Protein AF-0000000074540235 (afdb_homodimer)

pLDDT: mean 84.94, std 21.14, range [22.58, 98.94]

Sequence (430 aa):
MESFEKLPWPYERLDPQKIADRAYESAFEGYCMYGLVNAVVEGLSESVGEPWKSFPSKVTFYGRGGVIGWGSTCGPLNGAALISYLVLEQTDADEVINELYMWYSTTPLPSYTPKEALILDIENRPVISAAPLCYTRSMNFSLNTGYKVLSPEFFELENRVVADVAKKFVELLNAKFDGSFRLSFEVTELKGSANVLRAAEFVMYRSLPQLEIPKMESFEKLPWPYERLDPQKIADRAYESAFEGYCMYGLVNAVVEGLSESVGEPWKSFPSKVTFYGRGGVIGWGSTCGPLNGAALISYLVLEQTDADEVINELYMWYSTTPLPSYTPKEALILDIENRPVISAAPLCYTRSMNFSLNTGYKVLSPEFFELENRVVADVAKKFVELLNAKFDGSFRLSFEVTELKGSANVLRAAEFVMYRSLPQLEIPK

Nearest PDB structures (foldseek):
  1h21-assembly2_D  TM=9.477E-01  e=1.077E-11  Desulfovibrio desulfuricans
  3tir-assembly1_A  TM=2.309E-01  e=5.467E+00  Rous sarcoma virus - Prague C
  1h21-assembly2_D  TM=8.945E-01  e=1.020E-12  Desulfovibrio desulfuricans
  7no2-assembly1_A  TM=2.927E-01  e=4.955E+00  Rous sarcoma virus - Prague C
  3tir-assembly1_A  TM=2.309E-01  e=4.459E+00  Rous sarcoma virus - Prague C

Secondary structure (DSSP, 8-state):
---TTSSSPP-----HHHHHHHHHHHHHHHHHHHHHHHHHHHHHHHHT-TTGGG--GGGGGGGHHHHTTS--B-HHHHHHHHHHHHHS-HHHHHHHHHHHHHHHHHS-B-----SS-SS-------B--SSSBHHHHHHHHHHHH-PPTTSHHHHHHHHHHHHHHHHHHHHHHHHHHHT----SS-GGGGSSTHHHHHHHHIIIIIISTT-----/---TTSSSPP-----HHHHHHHHHHHHHHHHHHHHHHHHHHHHHHHHT-TTGGG--GGGGGGGHHHHTTS--B-HHHHHHHHHHHHHS-HHHHHHHHHHHHHHHHHS-B-----SS-SS-------B--SSSBHHHHHHHHHHHH-PPTTSHHHHHHHHHHHHHHHHHHHHHHHHHHHT----SS-GGGGSSTHHHHHHHHIIIIIISTT-----

InterPro domains:
  IPR036280 Multiheme cytochrome superfamily [SSF48695] (5-180)

Foldseek 3Di:
DPDLPDDADADDADDLLQLLQQLLVQCVVQHQQLSLLVSRLVRCCVVPNPPSVVDDSSVLSQPHCNGVVPFFAHRVLVNLLVNLRRHHDDVLSVLLSVQLQVCLQAPFDDPADDPDQDPDDDDADTFHLNGRTSVSNQLRCCVRPVDHCPDPVNSRRSSSVSSVSSSSSSVQVNCSVVVNHDRPDDCVVVPDCVVVVSNVCSCVPPPPVVPPPDD/DPDLPDDADADDAFDLLQLLQQLLVQCVVQHQQLSLLVSRLVRCCVVPNPPSVVDPSSVLSQPHCNGVVPFFAHRVLVNLLVNLRRHHDDVLSVLLSVQLQVCLQAPFDDPDDDPDQDPDDDDADTFHLNGRTSVSNQLRCCVRPVDHCPDPVNSRRSSSVSSVSSSSSSVQVNCSVVVNHDRPDDCVQVPDCVVVVSSVCSCVPPPPPVPPPDD

Structure (mmCIF, N/CA/C/O backbone):
data_AF-0000000074540235-model_v1
#
loop_
_entity.id
_entity.type
_entity.pdbx_description
1 polymer 'Uncharacterized protein'
#
loop_
_atom_site.group_PDB
_atom_site.id
_atom_site.type_symbol
_atom_site.label_atom_id
_atom_site.label_alt_id
_atom_site.label_comp_id
_atom_site.label_asym_id
_atom_site.label_entity_id
_atom_site.label_seq_id
_atom_site.pdbx_PDB_ins_code
_atom_site.Cartn_x
_atom_site.Cartn_y
_atom_site.Cartn_z
_atom_site.occupancy
_atom_site.B_iso_or_equiv
_atom_site.auth_seq_id
_atom_site.auth_comp_id
_atom_site.auth_asym_id
_atom_site.auth_atom_id
_atom_site.pdbx_PDB_model_num
ATOM 1 N N . MET A 1 1 ? 29.859 1.566 -6.863 1 36.38 1 MET A N 1
ATOM 2 C CA . MET A 1 1 ? 28.875 1 -5.945 1 36.38 1 MET A CA 1
ATOM 3 C C . MET A 1 1 ? 27.469 1.389 -6.359 1 36.38 1 MET A C 1
ATOM 5 O O . MET A 1 1 ? 27.156 2.572 -6.52 1 36.38 1 MET A O 1
ATOM 9 N N . GLU A 1 2 ? 26.781 0.624 -7.207 1 48.53 2 GLU A N 1
ATOM 10 C CA . GLU A 1 2 ? 25.531 0.916 -7.898 1 48.53 2 GLU A CA 1
ATOM 11 C C . GLU A 1 2 ? 24.516 1.546 -6.953 1 48.53 2 GLU A C 1
ATOM 13 O O . GLU A 1 2 ? 24.375 1.106 -5.809 1 48.53 2 GLU A O 1
ATOM 18 N N . SER A 1 3 ? 24.312 2.857 -7.066 1 62.44 3 SER A N 1
ATOM 19 C CA . SER A 1 3 ? 23.625 3.811 -6.195 1 62.44 3 SER A CA 1
ATOM 20 C C . SER A 1 3 ? 22.156 3.445 -6.027 1 62.44 3 SER A C 1
ATOM 22 O O . SER A 1 3 ? 21.469 3.172 -7.008 1 62.44 3 SER A O 1
ATOM 24 N N . PHE A 1 4 ? 21.672 2.971 -4.852 1 71 4 PHE A N 1
ATOM 25 C CA . PHE A 1 4 ? 20.281 2.707 -4.465 1 71 4 PHE A CA 1
ATOM 26 C C . PHE A 1 4 ? 19.391 3.881 -4.836 1 71 4 PHE A C 1
ATOM 28 O O . PHE A 1 4 ? 18.172 3.73 -4.934 1 71 4 PHE A O 1
ATOM 35 N N . GLU A 1 5 ? 20.109 4.879 -5.273 1 74.62 5 GLU A N 1
ATOM 36 C CA . GLU A 1 5 ? 19.375 6.133 -5.438 1 74.62 5 GLU A CA 1
ATOM 37 C C . GLU A 1 5 ? 18.812 6.258 -6.852 1 74.62 5 GLU A C 1
ATOM 39 O O . GLU A 1 5 ? 17.75 6.848 -7.047 1 74.62 5 GLU A O 1
ATOM 44 N N . LYS A 1 6 ? 19.5 5.621 -7.75 1 87.12 6 LYS A N 1
ATOM 45 C CA . LYS A 1 6 ? 19.109 5.859 -9.141 1 87.12 6 LYS A CA 1
ATOM 46 C C . LYS A 1 6 ? 18.125 4.801 -9.617 1 87.12 6 LYS A C 1
ATOM 48 O O . LYS A 1 6 ? 18.406 3.604 -9.555 1 87.12 6 LYS A O 1
ATOM 53 N N . LEU A 1 7 ? 16.984 5.195 -10.102 1 93.94 7 LEU A N 1
ATOM 54 C CA . LEU A 1 7 ? 15.93 4.363 -10.672 1 93.94 7 LEU A CA 1
ATOM 55 C C . LEU A 1 7 ? 15.883 4.516 -12.188 1 93.94 7 LEU A C 1
ATOM 57 O O . LEU A 1 7 ? 16.234 5.57 -12.727 1 93.94 7 LEU A O 1
ATOM 61 N N . PRO A 1 8 ? 15.562 3.451 -12.914 1 96.94 8 PRO A N 1
ATOM 62 C CA . PRO A 1 8 ? 15.094 2.145 -12.445 1 96.94 8 PRO A CA 1
ATOM 63 C C . PRO A 1 8 ? 16.234 1.168 -12.18 1 96.94 8 PRO A C 1
ATOM 65 O O . PRO A 1 8 ? 17.312 1.285 -12.781 1 96.94 8 PRO A O 1
ATOM 68 N N . TRP A 1 9 ? 15.984 0.215 -11.312 1 97.06 9 TRP A N 1
ATOM 69 C CA . TRP A 1 9 ? 16.938 -0.85 -11.031 1 97.06 9 TRP A CA 1
ATOM 70 C C . TRP A 1 9 ? 16.953 -1.878 -12.156 1 97.06 9 TRP A C 1
ATOM 72 O O . TRP A 1 9 ? 15.992 -1.991 -12.922 1 97.06 9 TRP A O 1
ATOM 82 N N . PRO A 1 10 ? 18.094 -2.562 -12.297 1 97 10 PRO A N 1
ATOM 83 C CA . PRO A 1 10 ? 18.203 -3.52 -13.398 1 97 10 PRO A CA 1
ATOM 84 C C . PRO A 1 10 ? 17.25 -4.707 -13.25 1 97 10 PRO A C 1
ATOM 86 O O . PRO A 1 10 ? 17.016 -5.18 -12.133 1 97 10 PRO A O 1
ATOM 89 N N . TYR A 1 11 ? 16.719 -5.129 -14.367 1 98.06 11 TYR A N 1
ATOM 90 C CA . TYR A 1 11 ? 15.828 -6.273 -14.453 1 98.06 11 TYR A CA 1
ATOM 91 C C . TYR A 1 11 ? 16.344 -7.297 -15.453 1 98.06 11 TYR A C 1
ATOM 93 O O . TYR A 1 11 ? 16.906 -6.934 -16.5 1 98.06 11 TYR A O 1
ATOM 101 N N . GLU A 1 12 ? 16.281 -8.523 -15.117 1 98.38 12 GLU A N 1
ATOM 102 C CA . GLU A 1 12 ? 16.484 -9.656 -16.016 1 98.38 12 GLU A CA 1
ATOM 103 C C . GLU A 1 12 ? 15.281 -10.586 -16 1 98.38 12 GLU A C 1
ATOM 105 O O . GLU A 1 12 ? 14.648 -10.781 -14.969 1 98.38 12 GLU A O 1
ATOM 110 N N . ARG A 1 13 ? 15.062 -11.172 -17.156 1 98.38 13 ARG A N 1
ATOM 111 C CA . ARG A 1 13 ? 13.906 -12.047 -17.312 1 98.38 13 ARG A CA 1
ATOM 112 C C . ARG A 1 13 ? 13.875 -13.109 -16.219 1 98.38 13 ARG A C 1
ATOM 114 O O . ARG A 1 13 ? 14.898 -13.711 -15.891 1 98.38 13 ARG A O 1
ATOM 121 N N . LEU A 1 14 ? 12.664 -13.328 -15.648 1 98.75 14 LEU A N 1
ATOM 122 C CA . LEU A 1 14 ? 12.453 -14.312 -14.602 1 98.75 14 LEU A CA 1
ATOM 123 C C . LEU A 1 14 ? 11.523 -15.43 -15.078 1 98.75 14 LEU A C 1
ATOM 125 O O . LEU A 1 14 ? 10.703 -15.219 -15.969 1 98.75 14 LEU A O 1
ATOM 129 N N . ASP A 1 15 ? 11.727 -16.594 -14.523 1 98.75 15 ASP A N 1
ATOM 130 C CA . ASP A 1 15 ? 10.82 -17.719 -14.773 1 98.75 15 ASP A CA 1
ATOM 131 C C . ASP A 1 15 ? 9.539 -17.578 -13.953 1 98.75 15 ASP A C 1
ATOM 133 O O . ASP A 1 15 ? 9.562 -17.734 -12.734 1 98.75 15 ASP A O 1
ATOM 137 N N . PRO A 1 16 ? 8.414 -17.359 -14.648 1 98.75 16 PRO A N 1
ATOM 138 C CA . PRO A 1 16 ? 7.176 -17.094 -13.922 1 98.75 16 PRO A CA 1
ATOM 139 C C . PRO A 1 16 ? 6.797 -18.219 -12.961 1 98.75 16 PRO A C 1
ATOM 141 O O . PRO A 1 16 ? 6.336 -17.969 -11.852 1 98.75 16 PRO A O 1
ATOM 144 N N . GLN A 1 17 ? 6.988 -19.438 -13.344 1 98.69 17 GLN A N 1
ATOM 145 C CA . GLN A 1 17 ? 6.613 -20.562 -12.484 1 98.69 17 GLN A CA 1
ATOM 146 C C . GLN A 1 17 ? 7.523 -20.641 -11.266 1 98.69 17 GLN A C 1
ATOM 148 O O . GLN A 1 17 ? 7.059 -20.938 -10.156 1 98.69 17 GLN A O 1
ATOM 153 N N . LYS A 1 18 ? 8.812 -20.453 -11.477 1 98.62 18 LYS A N 1
ATOM 154 C CA . LYS A 1 18 ? 9.75 -20.453 -10.352 1 98.62 18 LYS A CA 1
ATOM 155 C C . LYS A 1 18 ? 9.398 -19.359 -9.344 1 98.62 18 LYS A C 1
ATOM 157 O O . LYS A 1 18 ? 9.469 -19.578 -8.133 1 98.62 18 LYS A O 1
ATOM 162 N N . ILE A 1 19 ? 9.008 -18.219 -9.844 1 98.88 19 ILE A N 1
ATOM 163 C CA . ILE A 1 19 ? 8.641 -17.109 -8.977 1 98.88 19 ILE A CA 1
ATOM 164 C C . ILE A 1 19 ? 7.34 -17.422 -8.242 1 98.88 19 ILE A C 1
ATOM 166 O O . ILE A 1 19 ? 7.195 -17.109 -7.059 1 98.88 19 ILE A O 1
ATOM 170 N N . ALA A 1 20 ? 6.359 -18.047 -8.945 1 98.88 20 ALA A N 1
ATOM 171 C CA . ALA A 1 20 ? 5.109 -18.453 -8.305 1 98.88 20 ALA A CA 1
ATOM 172 C C . ALA A 1 20 ? 5.379 -19.406 -7.133 1 98.88 20 ALA A C 1
ATOM 174 O O . ALA A 1 20 ? 4.82 -19.234 -6.047 1 98.88 20 ALA A O 1
ATOM 175 N N . ASP A 1 21 ? 6.262 -20.391 -7.344 1 98.69 21 ASP A N 1
ATOM 176 C CA . ASP A 1 21 ? 6.59 -21.375 -6.312 1 98.69 21 ASP A CA 1
ATOM 177 C C . ASP A 1 21 ? 7.266 -20.703 -5.117 1 98.69 21 ASP A C 1
ATOM 179 O O . ASP A 1 21 ? 6.934 -21 -3.965 1 98.69 21 ASP A O 1
ATOM 183 N N . ARG A 1 22 ? 8.164 -19.828 -5.391 1 98.62 22 ARG A N 1
ATOM 184 C CA . ARG A 1 22 ? 8.867 -19.109 -4.332 1 98.62 22 ARG A CA 1
ATOM 185 C C . ARG A 1 22 ? 7.914 -18.203 -3.559 1 98.62 22 ARG A C 1
ATOM 187 O O . ARG A 1 22 ? 8.039 -18.062 -2.34 1 98.62 22 ARG A O 1
ATOM 194 N N . ALA A 1 23 ? 6.996 -17.547 -4.316 1 98.88 23 ALA A N 1
ATOM 195 C CA . ALA A 1 23 ? 6.039 -16.641 -3.676 1 98.88 23 ALA A CA 1
ATOM 196 C C . ALA A 1 23 ? 5.125 -17.406 -2.723 1 98.88 23 ALA A C 1
ATOM 198 O O . ALA A 1 23 ? 4.82 -16.938 -1.627 1 98.88 23 ALA A O 1
ATOM 199 N N . TYR A 1 24 ? 4.695 -18.547 -3.141 1 98.56 24 TYR A N 1
ATOM 200 C CA . TYR A 1 24 ? 3.885 -19.422 -2.291 1 98.56 24 TYR A CA 1
ATOM 201 C C . TYR A 1 24 ? 4.609 -19.734 -0.989 1 98.56 24 TYR A C 1
ATOM 203 O O . TYR A 1 24 ? 4.051 -19.562 0.097 1 98.56 24 TYR A O 1
ATOM 211 N N . GLU A 1 25 ? 5.824 -20.125 -1.059 1 97.94 25 GLU A N 1
ATOM 212 C CA . GLU A 1 25 ? 6.621 -20.469 0.114 1 97.94 25 GLU A CA 1
ATOM 213 C C . GLU A 1 25 ? 6.883 -19.25 0.988 1 97.94 25 GLU A C 1
ATOM 215 O O . GLU A 1 25 ? 6.734 -19.312 2.211 1 97.94 25 GLU A O 1
ATOM 220 N N . SER A 1 26 ? 7.266 -18.156 0.356 1 98.12 26 SER A N 1
ATOM 221 C CA . SER A 1 26 ? 7.594 -16.922 1.071 1 98.12 26 SER A CA 1
ATOM 222 C C . SER A 1 26 ? 6.375 -16.359 1.796 1 98.12 26 SER A C 1
ATOM 224 O O . SER A 1 26 ? 6.504 -15.758 2.861 1 98.12 26 SER A O 1
ATOM 226 N N . ALA A 1 27 ? 5.176 -16.562 1.198 1 97.81 27 ALA A N 1
ATOM 227 C CA . ALA A 1 27 ? 3.953 -16.031 1.805 1 97.81 27 ALA A CA 1
ATOM 228 C C . ALA A 1 27 ? 3.68 -16.703 3.146 1 97.81 27 ALA A C 1
ATOM 230 O O . ALA A 1 27 ? 3.104 -16.094 4.047 1 97.81 27 ALA A O 1
ATOM 231 N N . PHE A 1 28 ? 4.094 -17.953 3.357 1 95.88 28 PHE A N 1
ATOM 232 C CA . PHE A 1 28 ? 3.926 -18.625 4.637 1 95.88 28 PHE A CA 1
ATOM 233 C C . PHE A 1 28 ? 4.879 -18.062 5.68 1 95.88 28 PHE A C 1
ATOM 235 O O . PHE A 1 28 ? 4.633 -18.188 6.883 1 95.88 28 PHE A O 1
ATOM 242 N N . GLU A 1 29 ? 5.922 -17.406 5.223 1 92.56 29 GLU A N 1
ATOM 243 C CA . GLU A 1 29 ? 6.914 -16.844 6.129 1 92.56 29 GLU A CA 1
ATOM 244 C C . GLU A 1 29 ? 6.523 -15.43 6.562 1 92.56 29 GLU A C 1
ATOM 246 O O . GLU A 1 29 ? 6.609 -15.094 7.746 1 92.56 29 GLU A O 1
ATOM 251 N N . GLY A 1 30 ? 6.191 -14.578 5.562 1 92.62 30 GLY A N 1
ATOM 252 C CA . GLY A 1 30 ? 6.027 -13.156 5.844 1 92.62 30 GLY A CA 1
ATOM 253 C C . GLY A 1 30 ? 4.734 -12.586 5.293 1 92.62 30 GLY A C 1
ATOM 254 O O . GLY A 1 30 ? 4.609 -11.375 5.121 1 92.62 30 GLY A O 1
ATOM 255 N N . TYR A 1 31 ? 3.801 -13.422 4.793 1 92.38 31 TYR A N 1
ATOM 256 C CA . TYR A 1 31 ? 2.461 -13.07 4.34 1 92.38 31 TYR A CA 1
ATOM 257 C C . TYR A 1 31 ? 2.488 -12.547 2.908 1 92.38 31 TYR A C 1
ATOM 259 O O . TYR A 1 31 ? 3.459 -12.758 2.18 1 92.38 31 TYR A O 1
ATOM 267 N N . CYS A 1 32 ? 1.375 -11.977 2.504 1 95.94 32 CYS A N 1
ATOM 268 C CA . CYS A 1 32 ? 1.017 -11.844 1.096 1 95.94 32 CYS A CA 1
ATOM 269 C C . CYS A 1 32 ? 1.942 -10.859 0.387 1 95.94 32 CYS A C 1
ATOM 271 O O . CYS A 1 32 ? 2.549 -11.195 -0.632 1 95.94 32 CYS A O 1
ATOM 273 N N . MET A 1 33 ? 2.156 -9.578 0.979 1 98.56 33 MET A N 1
ATOM 274 C CA . MET A 1 33 ? 3.014 -8.617 0.29 1 98.56 33 MET A CA 1
ATOM 275 C C . MET A 1 33 ? 4.457 -9.109 0.243 1 98.56 33 MET A C 1
ATOM 277 O O . MET A 1 33 ? 5.09 -9.086 -0.812 1 98.56 33 MET A O 1
ATOM 281 N N . TYR A 1 34 ? 4.961 -9.602 1.378 1 98.5 34 TYR A N 1
ATOM 282 C CA . TYR A 1 34 ? 6.309 -10.148 1.459 1 98.5 34 TYR A CA 1
ATOM 283 C C . TYR A 1 34 ? 6.48 -11.328 0.503 1 98.5 34 TYR A C 1
ATOM 285 O O . TYR A 1 34 ? 7.523 -11.469 -0.139 1 98.5 34 TYR A O 1
ATOM 293 N N . GLY A 1 35 ? 5.504 -12.195 0.416 1 98.75 35 GLY A N 1
ATOM 294 C CA . GLY A 1 35 ? 5.582 -13.359 -0.452 1 98.75 35 GLY A CA 1
ATOM 295 C C . GLY A 1 35 ? 5.945 -13.008 -1.884 1 98.75 35 GLY A C 1
ATOM 296 O O . GLY A 1 35 ? 6.871 -13.594 -2.453 1 98.75 35 GLY A O 1
ATOM 297 N N . LEU A 1 36 ? 5.223 -12.023 -2.418 1 98.94 36 LEU A N 1
ATOM 298 C CA . LEU A 1 36 ? 5.496 -11.617 -3.793 1 98.94 36 LEU A CA 1
ATOM 299 C C . LEU A 1 36 ? 6.84 -10.898 -3.889 1 98.94 36 LEU A C 1
ATOM 301 O O . LEU A 1 36 ? 7.668 -11.234 -4.738 1 98.94 36 LEU A O 1
ATOM 305 N N . VAL A 1 37 ? 7.094 -9.945 -3 1 98.88 37 VAL A N 1
ATOM 306 C CA . VAL A 1 37 ? 8.281 -9.102 -3.09 1 98.88 37 VAL A CA 1
ATOM 307 C C . VAL A 1 37 ? 9.539 -9.953 -2.926 1 98.88 37 VAL A C 1
ATOM 309 O O . VAL A 1 37 ? 10.469 -9.859 -3.727 1 98.88 37 VAL A O 1
ATOM 312 N N . ASN A 1 38 ? 9.5 -10.773 -1.914 1 98.69 38 ASN A N 1
ATOM 313 C CA . ASN A 1 38 ? 10.68 -11.586 -1.649 1 98.69 38 ASN A CA 1
ATOM 314 C C . ASN A 1 38 ? 10.977 -12.539 -2.801 1 98.69 38 ASN A C 1
ATOM 316 O O . ASN A 1 38 ? 12.141 -12.773 -3.135 1 98.69 38 ASN A O 1
ATOM 320 N N . ALA A 1 39 ? 9.945 -13.148 -3.381 1 98.88 39 ALA A N 1
ATOM 321 C CA . ALA A 1 39 ? 10.133 -14.07 -4.504 1 98.88 39 ALA A CA 1
ATOM 322 C C . ALA A 1 39 ? 10.805 -13.367 -5.676 1 98.88 39 ALA A C 1
ATOM 324 O O . ALA A 1 39 ? 11.742 -13.898 -6.273 1 98.88 39 ALA A O 1
ATOM 325 N N . VAL A 1 40 ? 10.359 -12.156 -6.016 1 98.88 40 VAL A N 1
ATOM 326 C CA . VAL A 1 40 ? 10.898 -11.406 -7.141 1 98.88 40 VAL A CA 1
ATOM 327 C C . VAL A 1 40 ? 12.305 -10.898 -6.801 1 98.88 40 VAL A C 1
ATOM 329 O O . VAL A 1 40 ? 13.219 -10.992 -7.621 1 98.88 40 VAL A O 1
ATOM 332 N N . VAL A 1 41 ? 12.508 -10.406 -5.57 1 98.19 41 VAL A N 1
ATOM 333 C CA . VAL A 1 41 ? 13.789 -9.859 -5.133 1 98.19 41 VAL A CA 1
ATOM 334 C C . VAL A 1 41 ? 14.844 -10.969 -5.133 1 98.19 41 VAL A C 1
ATOM 336 O O . VAL A 1 41 ? 15.969 -10.758 -5.594 1 98.19 41 VAL A O 1
ATOM 339 N N . GLU A 1 42 ? 14.477 -12.102 -4.621 1 98.06 42 GLU A N 1
ATOM 340 C CA . GLU A 1 42 ? 15.414 -13.219 -4.637 1 98.06 42 GLU A CA 1
ATOM 341 C C . GLU A 1 42 ? 15.766 -13.633 -6.062 1 98.06 42 GLU A C 1
ATOM 343 O O . GLU A 1 42 ? 16.922 -13.922 -6.371 1 98.06 42 GLU A O 1
ATOM 348 N N . GLY A 1 43 ? 14.742 -13.719 -6.902 1 98.5 43 GLY A N 1
ATOM 349 C CA . GLY A 1 43 ? 15.008 -14.023 -8.305 1 98.5 43 GLY A CA 1
ATOM 350 C C . GLY A 1 43 ? 15.984 -13.055 -8.945 1 98.5 43 GLY A C 1
ATOM 351 O O . GLY A 1 43 ? 16.938 -13.469 -9.594 1 98.5 43 GLY A O 1
ATOM 352 N N . LEU A 1 44 ? 15.805 -11.75 -8.719 1 98.31 44 LEU A N 1
ATOM 353 C CA . LEU A 1 44 ? 16.641 -10.719 -9.32 1 98.31 44 LEU A CA 1
ATOM 354 C C . LEU A 1 44 ? 18 -10.664 -8.633 1 98.31 44 LEU A C 1
ATOM 356 O O . LEU A 1 44 ? 19.016 -10.32 -9.266 1 98.31 44 LEU A O 1
ATOM 360 N N . SER A 1 45 ? 17.984 -11 -7.309 1 96.88 45 SER A N 1
ATOM 361 C CA . SER A 1 45 ? 19.25 -11.102 -6.605 1 96.88 45 SER A CA 1
ATOM 362 C C . SER A 1 45 ? 20.156 -12.156 -7.25 1 96.88 45 SER A C 1
ATOM 364 O O . SER A 1 45 ? 21.359 -11.953 -7.379 1 96.88 45 SER A O 1
ATOM 366 N N . GLU A 1 46 ? 19.578 -13.297 -7.645 1 97.75 46 GLU A N 1
ATOM 367 C CA . GLU A 1 46 ? 20.312 -14.406 -8.25 1 97.75 46 GLU A CA 1
ATOM 368 C C . GLU A 1 46 ? 20.797 -14.055 -9.648 1 97.75 46 GLU A C 1
ATOM 370 O O . GLU A 1 46 ? 21.922 -14.406 -10.031 1 97.75 46 GLU A O 1
ATOM 375 N N . SER A 1 47 ? 20.016 -13.312 -10.375 1 96.75 47 SER A N 1
ATOM 376 C CA . SER A 1 47 ? 20.328 -13.094 -11.789 1 96.75 47 SER A CA 1
ATOM 377 C C . SER A 1 47 ? 21.062 -11.773 -11.992 1 96.75 47 SER A C 1
ATOM 379 O O . SER A 1 47 ? 21.969 -11.68 -12.828 1 96.75 47 SER A O 1
ATOM 381 N N . VAL A 1 48 ? 20.75 -10.695 -11.219 1 96.12 48 VAL A N 1
ATOM 382 C CA . VAL A 1 48 ? 21.281 -9.344 -11.398 1 96.12 48 VAL A CA 1
ATOM 383 C C . VAL A 1 48 ? 22.312 -9.047 -10.312 1 96.12 48 VAL A C 1
ATOM 385 O O . VAL A 1 48 ? 23.359 -8.445 -10.594 1 96.12 48 VAL A O 1
ATOM 388 N N . GLY A 1 49 ? 22.094 -9.492 -9.148 1 95.19 49 GLY A N 1
ATOM 389 C CA . GLY A 1 49 ? 22.922 -9.117 -8.008 1 95.19 49 GLY A CA 1
ATOM 390 C C . GLY A 1 49 ? 22.469 -7.82 -7.355 1 95.19 49 GLY A C 1
ATOM 391 O O . GLY A 1 49 ? 21.281 -7.625 -7.102 1 95.19 49 GLY A O 1
ATOM 392 N N . GLU A 1 50 ? 23.406 -6.91 -7.199 1 93.06 50 GLU A N 1
ATOM 393 C CA . GLU A 1 50 ? 23.047 -5.613 -6.633 1 93.06 50 GLU A CA 1
ATOM 394 C C . GLU A 1 50 ? 22.266 -4.773 -7.641 1 93.06 50 GLU A C 1
ATOM 396 O O . GLU A 1 50 ? 22.484 -4.887 -8.852 1 93.06 50 GLU A O 1
ATOM 401 N N . PRO A 1 51 ? 21.25 -3.988 -7.105 1 93.81 51 PRO A N 1
ATOM 402 C CA . PRO A 1 51 ? 20.969 -3.652 -5.711 1 93.81 51 PRO A CA 1
ATOM 403 C C . PRO A 1 51 ? 20 -4.633 -5.051 1 93.81 51 PRO A C 1
ATOM 405 O O . PRO A 1 51 ? 19.734 -4.535 -3.85 1 93.81 51 PRO A O 1
ATOM 408 N N . TRP A 1 52 ? 19.5 -5.578 -5.758 1 95.56 52 TRP A N 1
ATOM 409 C CA . TRP A 1 52 ? 18.469 -6.5 -5.273 1 95.56 52 TRP A CA 1
ATOM 410 C C . TRP A 1 52 ? 18.984 -7.305 -4.082 1 95.56 52 TRP A C 1
ATOM 412 O O . TRP A 1 52 ? 18.234 -7.586 -3.148 1 95.56 52 TRP A O 1
ATOM 422 N N . LYS A 1 53 ? 20.188 -7.629 -4.059 1 94.12 53 LYS A N 1
ATOM 423 C CA . LYS A 1 53 ? 20.781 -8.414 -2.979 1 94.12 53 LYS A CA 1
ATOM 424 C C . LYS A 1 53 ? 20.656 -7.695 -1.64 1 94.12 53 LYS A C 1
ATOM 426 O O . LYS A 1 53 ? 20.5 -8.336 -0.598 1 94.12 53 LYS A O 1
ATOM 431 N N . SER A 1 54 ? 20.656 -6.438 -1.669 1 92.56 54 SER A N 1
ATOM 432 C CA . SER A 1 54 ? 20.656 -5.648 -0.44 1 92.56 54 SER A CA 1
ATOM 433 C C . SER A 1 54 ? 19.266 -5.152 -0.095 1 92.56 54 SER A C 1
ATOM 435 O O . SER A 1 54 ? 19.062 -4.469 0.913 1 92.56 54 SER A O 1
ATOM 437 N N . PHE A 1 55 ? 18.266 -5.438 -0.915 1 93.88 55 PHE A N 1
ATOM 438 C CA . PHE A 1 55 ? 16.891 -5 -0.65 1 93.88 55 PHE A CA 1
ATOM 439 C C . PHE A 1 55 ? 16.328 -5.695 0.583 1 93.88 55 PHE A C 1
ATOM 441 O O . PHE A 1 55 ? 16.312 -6.926 0.648 1 93.88 55 PHE A O 1
ATOM 448 N N . PRO A 1 56 ? 15.891 -4.988 1.564 1 94.31 56 PRO A N 1
ATOM 449 C CA . PRO A 1 56 ? 15.344 -5.598 2.779 1 94.31 56 PRO A CA 1
ATOM 450 C C . PRO A 1 56 ? 13.883 -6.02 2.627 1 94.31 56 PRO A C 1
ATOM 452 O O . PRO A 1 56 ? 12.984 -5.324 3.107 1 94.31 56 PRO A O 1
ATOM 455 N N . SER A 1 57 ? 13.617 -7.145 2.104 1 96.06 57 SER A N 1
ATOM 456 C CA . SER A 1 57 ? 12.273 -7.602 1.753 1 96.06 57 SER A CA 1
ATOM 457 C C . SER A 1 57 ? 11.359 -7.613 2.973 1 96.06 57 SER A C 1
ATOM 459 O O . SER A 1 57 ? 10.141 -7.461 2.846 1 96.06 57 SER A O 1
ATOM 461 N N . LYS A 1 58 ? 11.922 -7.77 4.203 1 95.88 58 LYS A N 1
ATOM 462 C CA . LYS A 1 58 ? 11.109 -7.871 5.414 1 95.88 58 LYS A CA 1
ATOM 463 C C . LYS A 1 58 ? 10.367 -6.566 5.688 1 95.88 58 LYS A C 1
ATOM 465 O O . LYS A 1 58 ? 9.398 -6.547 6.457 1 95.88 58 LYS A O 1
ATOM 470 N N 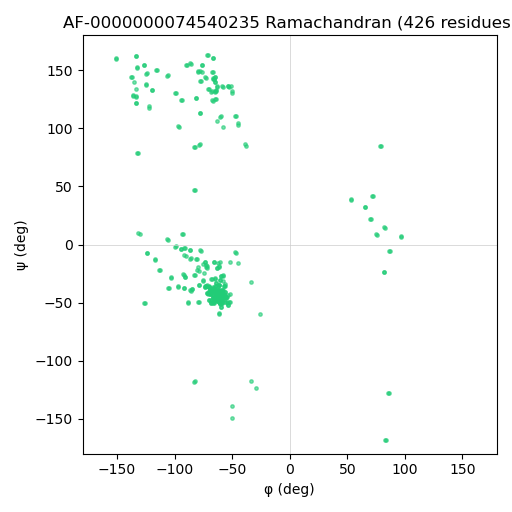. VAL A 1 59 ? 10.781 -5.484 5.016 1 97.19 59 VAL A N 1
ATOM 471 C CA . VAL A 1 59 ? 10.094 -4.203 5.164 1 97.19 59 VAL A CA 1
ATOM 472 C C . VAL A 1 59 ? 8.656 -4.328 4.664 1 97.19 59 VAL A C 1
ATOM 474 O O . VAL A 1 59 ? 7.781 -3.562 5.078 1 97.19 59 VAL A O 1
ATOM 477 N N . THR A 1 60 ? 8.391 -5.34 3.84 1 98.06 60 THR A N 1
ATOM 478 C CA . THR A 1 60 ? 7.078 -5.441 3.205 1 98.06 60 THR A CA 1
ATOM 479 C C . THR A 1 60 ? 6.145 -6.316 4.035 1 98.06 60 THR A C 1
ATOM 481 O O . THR A 1 60 ? 5.027 -6.621 3.607 1 98.06 60 THR A O 1
ATOM 484 N N . PHE A 1 61 ? 6.594 -6.672 5.273 1 97.5 61 PHE A N 1
ATOM 485 C CA . PHE A 1 61 ? 5.711 -7.387 6.188 1 97.5 61 PHE A CA 1
ATOM 486 C C . PHE A 1 61 ? 4.477 -6.547 6.512 1 97.5 61 PHE A C 1
ATOM 488 O O . PHE A 1 61 ? 3.434 -7.086 6.883 1 97.5 61 PHE A O 1
ATOM 495 N N . TYR A 1 62 ? 4.559 -5.297 6.289 1 96.62 62 TYR A N 1
ATOM 496 C CA . TYR A 1 62 ? 3.473 -4.41 6.695 1 96.62 62 TYR A CA 1
ATOM 497 C C . TYR A 1 62 ? 2.252 -4.598 5.801 1 96.62 62 TYR A C 1
ATOM 499 O O . TYR A 1 62 ? 1.139 -4.223 6.176 1 96.62 62 TYR A O 1
ATOM 507 N N . GLY A 1 63 ? 2.441 -5.188 4.645 1 96.06 63 GLY A N 1
ATOM 508 C CA . GLY A 1 63 ? 1.356 -5.305 3.684 1 96.06 63 GLY A CA 1
ATOM 509 C C . GLY A 1 63 ? 0.37 -6.406 4.027 1 96.06 63 GLY A C 1
ATOM 510 O O . GLY A 1 63 ? -0.675 -6.535 3.385 1 96.06 63 GLY A O 1
ATOM 511 N N . ARG A 1 64 ? 0.654 -7.176 5.078 1 93.06 64 ARG A N 1
ATOM 512 C CA . ARG A 1 64 ? -0.205 -8.305 5.414 1 93.06 64 ARG A CA 1
ATOM 513 C C . ARG A 1 64 ? -1.607 -7.836 5.785 1 93.06 64 ARG A C 1
ATOM 515 O O . ARG A 1 64 ? -1.769 -6.812 6.457 1 93.06 64 ARG A O 1
ATOM 522 N N . GLY A 1 65 ? -2.578 -8.547 5.266 1 89.25 65 GLY A N 1
ATOM 523 C CA . GLY A 1 65 ? -3.967 -8.258 5.598 1 89.25 65 GLY A CA 1
ATOM 524 C C . GLY A 1 65 ? -4.426 -6.898 5.109 1 89.25 65 GLY A C 1
ATOM 525 O O . GLY A 1 65 ? -5.262 -6.258 5.746 1 89.25 65 GLY A O 1
ATOM 526 N N . GLY A 1 66 ? -3.916 -6.422 4 1 91.19 66 GLY A N 1
ATOM 527 C CA . GLY A 1 66 ? -4.273 -5.082 3.561 1 91.19 66 GLY A CA 1
ATOM 528 C C . GLY A 1 66 ? -3.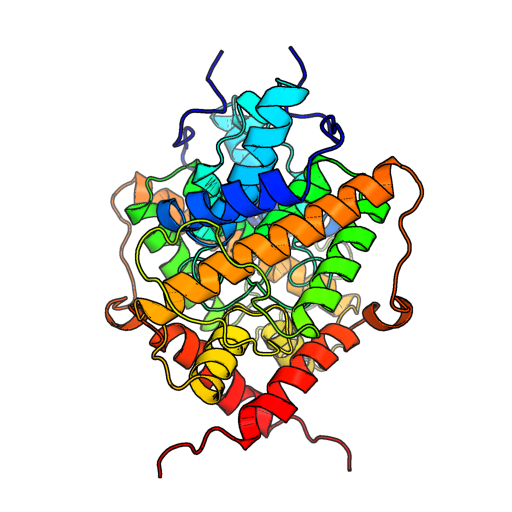656 -3.99 4.414 1 91.19 66 GLY A C 1
ATOM 529 O O . GLY A 1 66 ? -4.348 -3.061 4.836 1 91.19 66 GLY A O 1
ATOM 530 N N . VAL A 1 67 ? -2.469 -4.129 4.77 1 93.69 67 VAL A N 1
ATOM 531 C CA . VAL A 1 67 ? -1.67 -3.262 5.629 1 93.69 67 VAL A CA 1
ATOM 532 C C . VAL A 1 67 ? -2.029 -3.512 7.094 1 93.69 67 VAL A C 1
ATOM 534 O O . VAL A 1 67 ? -2.816 -2.768 7.68 1 93.69 67 VAL A O 1
ATOM 537 N N . ILE A 1 68 ? -1.396 -4.5 7.625 1 89.94 68 ILE A N 1
ATOM 538 C CA . ILE A 1 68 ? -1.436 -4.977 9 1 89.94 68 ILE A CA 1
ATOM 539 C C . ILE A 1 68 ? -2.883 -5.223 9.422 1 89.94 68 ILE A C 1
ATOM 541 O O . ILE A 1 68 ? -3.295 -4.828 10.516 1 89.94 68 ILE A O 1
ATOM 545 N N . GLY A 1 69 ? -3.631 -5.73 8.531 1 86.06 69 GLY A N 1
ATOM 546 C CA . GLY A 1 69 ? -4.953 -6.203 8.914 1 86.06 69 GLY A CA 1
ATOM 547 C C . GLY A 1 69 ? -6.047 -5.191 8.648 1 86.06 69 GLY A C 1
ATOM 548 O O . GLY A 1 69 ? -7.227 -5.461 8.891 1 86.06 69 GLY A O 1
ATOM 549 N N . TRP A 1 70 ? -5.773 -4.098 7.996 1 86.31 70 TRP A N 1
ATOM 550 C CA . TRP A 1 70 ? -6.762 -3.041 7.82 1 86.31 70 TRP A CA 1
ATOM 551 C C . TRP A 1 70 ? -7.621 -3.299 6.586 1 86.31 70 TRP A C 1
ATOM 553 O O . TRP A 1 70 ? -8.562 -2.553 6.312 1 86.31 70 TRP A O 1
ATOM 563 N N . GLY A 1 71 ? -7.281 -4.344 5.832 1 84.69 71 GLY A N 1
ATOM 564 C CA . GLY A 1 71 ? -8.141 -4.777 4.738 1 84.69 71 GLY A CA 1
ATOM 565 C C . GLY A 1 71 ? -8.156 -3.805 3.572 1 84.69 71 GLY A C 1
ATOM 566 O O . GLY A 1 71 ? -9.117 -3.773 2.799 1 84.69 71 GLY A O 1
ATOM 567 N N . SER A 1 72 ? -7.148 -3.02 3.486 1 88.44 72 SER A N 1
ATOM 568 C CA . SER A 1 72 ? -7.078 -2.043 2.404 1 88.44 72 SER A CA 1
ATOM 569 C C . SER A 1 72 ? -6.535 -2.674 1.126 1 88.44 72 SER A C 1
ATOM 571 O O . SER A 1 72 ? -7.191 -3.527 0.522 1 88.44 72 SER A O 1
ATOM 573 N N . THR A 1 73 ? -5.434 -2.209 0.646 1 92.56 73 THR A N 1
ATOM 574 C CA . THR A 1 73 ? -4.895 -2.719 -0.611 1 92.56 73 THR A CA 1
ATOM 575 C C . THR A 1 73 ? -4.375 -4.145 -0.44 1 92.56 73 THR A C 1
ATOM 577 O O . THR A 1 73 ? -3.752 -4.465 0.574 1 92.56 73 THR A O 1
ATOM 580 N N . CYS A 1 74 ? -4.762 -4.98 -1.394 1 94.25 74 CYS A N 1
ATOM 581 C CA . CYS A 1 74 ? -4.258 -6.352 -1.397 1 94.25 74 CYS A CA 1
ATOM 582 C C . CYS A 1 74 ? -2.732 -6.371 -1.342 1 94.25 74 CYS A C 1
ATOM 584 O O . CYS A 1 74 ? -2.072 -5.621 -2.064 1 94.25 74 CYS A O 1
ATOM 586 N N . GLY A 1 75 ? -2.129 -7.254 -0.513 1 97.12 75 GLY A N 1
ATOM 587 C CA . GLY A 1 75 ? -0.707 -7.27 -0.208 1 97.12 75 GLY A CA 1
ATOM 588 C C . GLY A 1 75 ? 0.162 -7.508 -1.429 1 97.12 75 GLY A C 1
ATOM 589 O O . GLY A 1 75 ? 1.021 -6.688 -1.757 1 97.12 75 GLY A O 1
ATOM 590 N N . PRO A 1 76 ? -0.03 -8.672 -2.123 1 98.75 76 PRO A N 1
ATOM 591 C CA . PRO A 1 76 ? 0.824 -8.914 -3.287 1 98.75 76 PRO A CA 1
ATOM 592 C C . PRO A 1 76 ? 0.688 -7.836 -4.359 1 98.75 76 PRO A C 1
ATOM 594 O O . PRO A 1 76 ? 1.652 -7.539 -5.066 1 98.75 76 PRO A O 1
ATOM 597 N N . LEU A 1 77 ? -0.475 -7.188 -4.422 1 98.31 77 LEU A N 1
ATOM 598 C CA . LEU A 1 77 ? -0.651 -6.094 -5.371 1 98.31 77 LEU A CA 1
ATOM 599 C C . LEU A 1 77 ? 0.153 -4.867 -4.945 1 98.31 77 LEU A C 1
ATOM 601 O O . LEU A 1 77 ? 0.773 -4.207 -5.781 1 98.31 77 LEU A O 1
ATOM 605 N N . ASN A 1 78 ? 0.123 -4.59 -3.652 1 98.62 78 ASN A N 1
ATOM 606 C CA . ASN A 1 78 ? 0.927 -3.496 -3.117 1 98.62 78 ASN A CA 1
ATOM 607 C C . ASN A 1 78 ? 2.414 -3.715 -3.379 1 98.62 78 ASN A C 1
ATOM 609 O O . ASN A 1 78 ? 3.127 -2.781 -3.752 1 98.62 78 ASN A O 1
ATOM 613 N N . GLY A 1 79 ? 2.863 -4.93 -3.211 1 98.88 79 GLY A N 1
ATOM 614 C CA . GLY A 1 79 ? 4.246 -5.293 -3.486 1 98.88 79 GLY A CA 1
ATOM 615 C C . GLY A 1 79 ? 4.609 -5.188 -4.957 1 98.88 79 GLY A C 1
ATOM 616 O O . GLY A 1 79 ? 5.699 -4.73 -5.301 1 98.88 79 GLY A O 1
ATOM 617 N N . ALA A 1 80 ? 3.703 -5.617 -5.816 1 98.88 80 ALA A N 1
ATOM 618 C CA . ALA A 1 80 ? 3.934 -5.52 -7.254 1 98.88 80 ALA A CA 1
ATOM 619 C C . ALA A 1 80 ? 4.082 -4.062 -7.691 1 98.88 80 ALA A C 1
ATOM 621 O O . ALA A 1 80 ? 4.91 -3.748 -8.547 1 98.88 80 ALA A O 1
ATOM 622 N N . ALA A 1 81 ? 3.246 -3.219 -7.07 1 98.62 81 ALA A N 1
ATOM 623 C CA . ALA A 1 81 ? 3.346 -1.796 -7.383 1 98.62 81 ALA A CA 1
ATOM 624 C C . ALA A 1 81 ? 4.711 -1.24 -6.984 1 98.62 81 ALA A C 1
ATOM 626 O O . ALA A 1 81 ? 5.348 -0.526 -7.762 1 98.62 81 ALA A O 1
ATOM 627 N N . LEU A 1 82 ? 5.156 -1.614 -5.824 1 98.81 82 LEU A N 1
ATOM 628 C CA . LEU A 1 82 ? 6.465 -1.195 -5.332 1 98.81 82 LEU A CA 1
ATOM 629 C C . LEU A 1 82 ? 7.574 -1.64 -6.281 1 98.81 82 LEU A C 1
ATOM 631 O O . LEU A 1 82 ? 8.391 -0.824 -6.715 1 98.81 82 LEU A O 1
ATOM 635 N N . ILE A 1 83 ? 7.594 -2.922 -6.676 1 98.88 83 ILE A N 1
ATOM 636 C CA . ILE A 1 83 ? 8.641 -3.465 -7.535 1 98.88 83 ILE A CA 1
ATOM 637 C C . ILE A 1 83 ? 8.562 -2.814 -8.914 1 98.88 83 ILE A C 1
ATOM 639 O O . ILE A 1 83 ? 9.594 -2.543 -9.539 1 98.88 83 ILE A O 1
ATOM 643 N N . SER A 1 84 ? 7.336 -2.57 -9.414 1 98.75 84 SER A N 1
ATOM 644 C CA . SER A 1 84 ? 7.184 -1.937 -10.719 1 98.75 84 SER A CA 1
ATOM 645 C C . SER A 1 84 ? 7.918 -0.601 -10.773 1 98.75 84 SER A C 1
ATOM 647 O O . SER A 1 84 ? 8.594 -0.299 -11.758 1 98.75 84 SER A O 1
ATOM 649 N N . TYR A 1 85 ? 7.824 0.146 -9.711 1 98.25 85 TYR A N 1
ATOM 650 C CA . TYR A 1 85 ? 8.422 1.478 -9.711 1 98.25 85 TYR A CA 1
ATOM 651 C C . TYR A 1 85 ? 9.914 1.402 -9.43 1 98.25 85 TYR A C 1
ATOM 653 O O . TYR A 1 85 ? 10.641 2.381 -9.633 1 98.25 85 TYR A O 1
ATOM 661 N N . LEU A 1 86 ? 10.375 0.23 -8.992 1 98 86 LEU A N 1
ATOM 662 C CA . LEU A 1 86 ? 11.82 0.039 -8.844 1 98 86 LEU A CA 1
ATOM 663 C C . LEU A 1 86 ? 12.453 -0.331 -10.18 1 98 86 LEU A C 1
ATOM 665 O O . LEU A 1 86 ? 13.617 -0.003 -10.43 1 98 86 LEU A O 1
ATOM 669 N N . VAL A 1 87 ? 11.68 -0.949 -11.125 1 98.12 87 VAL A N 1
ATOM 670 C CA . VAL A 1 87 ? 12.352 -1.565 -12.266 1 98.12 87 VAL A CA 1
ATOM 671 C C . VAL A 1 87 ? 11.914 -0.876 -13.555 1 98.12 87 VAL A C 1
ATOM 673 O O . VAL A 1 87 ? 12.539 -1.042 -14.602 1 98.12 87 VAL A O 1
ATOM 676 N N . LEU A 1 88 ? 10.836 -0.043 -13.508 1 98.19 88 LEU A N 1
ATOM 677 C CA . LEU A 1 88 ? 10.297 0.576 -14.711 1 98.19 88 LEU A CA 1
ATOM 678 C C . LEU A 1 88 ? 10.188 2.088 -14.547 1 98.19 88 LEU A C 1
ATOM 680 O O . LEU A 1 88 ? 10.094 2.588 -13.422 1 98.19 88 LEU A O 1
ATOM 684 N N . GLU A 1 89 ? 10.234 2.781 -15.68 1 96.56 89 GLU A N 1
ATOM 685 C CA . GLU A 1 89 ? 9.828 4.184 -15.672 1 96.56 89 GLU A CA 1
ATOM 686 C C . GLU A 1 89 ? 8.336 4.324 -15.375 1 96.56 89 GLU A C 1
ATOM 688 O O . GLU A 1 89 ? 7.57 3.385 -15.57 1 96.56 89 GLU A O 1
ATOM 693 N N . GLN A 1 90 ? 7.965 5.43 -14.984 1 94.88 90 GLN A N 1
ATOM 694 C CA . GLN A 1 90 ? 6.648 5.699 -14.414 1 94.88 90 GLN A CA 1
ATOM 695 C C . GLN A 1 90 ? 5.539 5.219 -15.344 1 94.88 90 GLN A C 1
ATOM 697 O O . GLN A 1 90 ? 4.629 4.508 -14.922 1 94.88 90 GLN A O 1
ATOM 702 N N . THR A 1 91 ? 5.543 5.594 -16.609 1 93.06 91 THR A N 1
ATOM 703 C CA . THR A 1 91 ? 4.477 5.262 -17.547 1 93.06 91 THR A CA 1
ATOM 704 C C . THR A 1 91 ? 4.332 3.748 -17.688 1 93.06 91 THR A C 1
ATOM 706 O O . THR A 1 91 ? 3.223 3.215 -17.641 1 93.06 91 THR A O 1
ATOM 709 N N . ASP A 1 92 ? 5.426 3.057 -17.844 1 95.5 92 ASP A N 1
ATOM 710 C CA . ASP A 1 92 ? 5.422 1.605 -17.984 1 95.5 92 ASP A CA 1
ATOM 711 C C . ASP A 1 92 ? 4.98 0.924 -16.703 1 95.5 92 ASP A C 1
ATOM 713 O O . ASP A 1 92 ? 4.25 -0.068 -16.734 1 95.5 92 ASP A O 1
ATOM 717 N N . ALA A 1 93 ? 5.461 1.48 -15.578 1 97 93 ALA A N 1
ATOM 718 C CA . ALA A 1 93 ? 5.059 0.938 -14.281 1 97 93 ALA A CA 1
ATOM 719 C C . ALA A 1 93 ? 3.547 1.031 -14.102 1 97 93 ALA A C 1
ATOM 721 O O . ALA A 1 93 ? 2.908 0.07 -13.664 1 97 93 ALA A O 1
ATOM 722 N N . ASP A 1 94 ? 2.986 2.191 -14.469 1 91.06 94 ASP A N 1
ATOM 723 C CA . ASP A 1 94 ? 1.542 2.387 -14.367 1 91.06 94 ASP A CA 1
ATOM 724 C C . ASP A 1 94 ? 0.791 1.356 -15.211 1 91.06 94 ASP A C 1
ATOM 726 O O . ASP A 1 94 ? -0.229 0.817 -14.773 1 91.06 94 ASP A O 1
ATOM 730 N N . GLU A 1 95 ? 1.279 1.107 -16.375 1 90.19 95 GLU A N 1
ATOM 731 C CA . GLU A 1 95 ? 0.619 0.164 -17.266 1 90.19 95 GLU A CA 1
ATOM 732 C C . GLU A 1 95 ? 0.619 -1.246 -16.688 1 90.19 95 GLU A C 1
ATOM 734 O O . GLU A 1 95 ? -0.398 -1.941 -16.734 1 90.19 95 GLU A O 1
ATOM 739 N N . VAL A 1 96 ? 1.711 -1.67 -16.141 1 95.94 96 VAL A N 1
ATOM 740 C CA . VAL A 1 96 ? 1.832 -3.004 -15.57 1 95.94 96 VAL A CA 1
ATOM 741 C C . VAL A 1 96 ? 0.906 -3.129 -14.359 1 95.94 96 VAL A C 1
ATOM 743 O O . VAL A 1 96 ? 0.191 -4.125 -14.219 1 95.94 96 VAL A O 1
ATOM 746 N N . ILE A 1 97 ? 0.911 -2.109 -13.492 1 94.06 97 ILE A N 1
ATOM 747 C CA . ILE A 1 97 ? 0.085 -2.117 -12.289 1 94.06 97 ILE A CA 1
ATOM 748 C C . ILE A 1 97 ? -1.392 -2.15 -12.68 1 94.06 97 ILE A C 1
ATOM 750 O O . ILE A 1 97 ? -2.164 -2.943 -12.133 1 94.06 97 ILE A O 1
ATOM 754 N N . ASN A 1 98 ? -1.743 -1.327 -13.641 1 89.5 98 ASN A N 1
ATOM 755 C CA . ASN A 1 98 ? -3.133 -1.287 -14.086 1 89.5 98 ASN A CA 1
ATOM 756 C C . ASN A 1 98 ? -3.588 -2.639 -14.625 1 89.5 98 ASN A C 1
ATOM 758 O O . ASN A 1 98 ? -4.676 -3.111 -14.289 1 89.5 98 ASN A O 1
ATOM 762 N N . GLU A 1 99 ? -2.805 -3.238 -15.438 1 90.56 99 GLU A N 1
ATOM 763 C CA . GLU A 1 99 ? -3.146 -4.539 -16.016 1 90.56 99 GLU A CA 1
ATOM 764 C C . GLU A 1 99 ? -3.258 -5.605 -14.93 1 90.56 99 GLU A C 1
ATOM 766 O O . GLU A 1 99 ? -4.188 -6.414 -14.938 1 90.56 99 GLU A O 1
ATOM 771 N N . LEU A 1 100 ? -2.352 -5.602 -14.008 1 94.94 100 LEU A N 1
ATOM 772 C CA . LEU A 1 100 ? -2.338 -6.594 -12.938 1 94.94 100 LEU A CA 1
ATOM 773 C C . LEU A 1 100 ? -3.553 -6.43 -12.031 1 94.94 100 LEU A C 1
ATOM 775 O O . LEU A 1 100 ? -4.188 -7.418 -11.656 1 94.94 100 LEU A O 1
ATOM 779 N N . TYR A 1 101 ? -3.814 -5.184 -11.625 1 91.38 101 TYR A N 1
ATOM 780 C CA . TYR A 1 101 ? -4.93 -4.898 -10.727 1 91.38 101 TYR A CA 1
ATOM 781 C C . TYR A 1 101 ? -6.258 -5.273 -11.375 1 91.38 101 TYR A C 1
ATOM 783 O O . TYR A 1 101 ? -7.141 -5.832 -10.719 1 91.38 101 TYR A O 1
ATOM 791 N N . MET A 1 102 ? -6.352 -4.969 -12.641 1 87.88 102 MET A N 1
ATOM 792 C CA . MET A 1 102 ? -7.562 -5.348 -13.359 1 87.88 102 MET A CA 1
ATOM 793 C C . MET A 1 102 ? -7.688 -6.867 -13.445 1 87.88 102 MET A C 1
ATOM 795 O O . MET A 1 102 ? -8.758 -7.422 -13.195 1 87.88 102 MET A O 1
ATOM 799 N N . TRP A 1 103 ? -6.688 -7.48 -13.828 1 90.62 103 TRP A N 1
ATOM 800 C CA . TRP A 1 103 ? -6.672 -8.938 -13.914 1 90.62 103 TRP A CA 1
ATOM 801 C C . TRP A 1 103 ? -7.066 -9.562 -12.578 1 90.62 103 TRP A C 1
ATOM 803 O O . TRP A 1 103 ? -7.93 -10.445 -12.531 1 90.62 103 TRP A O 1
ATOM 813 N N . TYR A 1 104 ? -6.445 -9.133 -11.508 1 93.31 104 TYR A N 1
ATOM 814 C CA . TYR A 1 104 ? -6.73 -9.641 -10.172 1 93.31 104 TYR A CA 1
ATOM 815 C C . TYR A 1 104 ? -8.203 -9.469 -9.82 1 93.31 104 TYR A C 1
ATOM 817 O O . TYR A 1 104 ? -8.82 -10.367 -9.25 1 93.31 104 TYR A O 1
ATOM 825 N N . SER A 1 105 ? -8.719 -8.328 -10.148 1 87.19 105 SER A N 1
ATOM 826 C CA . SER A 1 105 ? -10.062 -7.953 -9.727 1 87.19 105 SER A CA 1
ATOM 827 C C . SER A 1 105 ? -11.125 -8.719 -10.508 1 87.19 105 SER A C 1
ATOM 829 O O . SER A 1 105 ? -12.281 -8.781 -10.094 1 87.19 105 SER A O 1
ATOM 831 N N . THR A 1 106 ? -10.719 -9.344 -11.617 1 86.88 106 THR A N 1
ATOM 832 C CA . THR A 1 106 ? -11.734 -9.906 -12.484 1 86.88 106 THR A CA 1
ATOM 833 C C . THR A 1 106 ? -11.492 -11.398 -12.703 1 86.88 106 THR A C 1
ATOM 835 O O . THR A 1 106 ? -12.32 -12.086 -13.312 1 86.88 106 THR A O 1
ATOM 838 N N . THR A 1 107 ? -10.438 -11.914 -12.258 1 92.25 107 THR A N 1
ATOM 839 C CA . THR A 1 107 ? -10.07 -13.312 -12.469 1 92.25 107 THR A CA 1
ATOM 840 C C . THR A 1 107 ? -10.414 -14.148 -11.234 1 92.25 107 THR A C 1
ATOM 842 O O . THR A 1 107 ? -10.086 -13.773 -10.109 1 92.25 107 THR A O 1
ATOM 845 N N . PRO A 1 108 ? -11.109 -15.281 -11.445 1 96.12 108 PRO A N 1
ATOM 846 C CA . PRO A 1 108 ? -11.266 -16.188 -10.297 1 96.12 108 PRO A CA 1
ATOM 847 C C . PRO A 1 108 ? -9.938 -16.766 -9.812 1 96.12 108 PRO A C 1
ATOM 849 O O . PRO A 1 108 ? -9.188 -17.328 -10.602 1 96.12 108 PRO A O 1
ATOM 852 N N . LEU A 1 109 ? -9.633 -16.609 -8.562 1 97.81 109 LEU A N 1
ATOM 853 C CA . LEU A 1 109 ? -8.383 -17.078 -7.973 1 97.81 109 LEU A CA 1
ATOM 854 C C . LEU A 1 109 ? -8.641 -17.828 -6.668 1 97.81 109 LEU A C 1
ATOM 856 O O . LEU A 1 109 ? -9.633 -17.562 -5.984 1 97.81 109 LEU A O 1
ATOM 860 N N . PRO A 1 110 ? -7.758 -18.781 -6.277 1 98.12 110 PRO A N 1
ATOM 861 C CA . PRO A 1 110 ? -6.469 -19.141 -6.887 1 98.12 110 PRO A CA 1
ATOM 862 C C . PRO A 1 110 ? -6.609 -20.141 -8.023 1 98.12 110 PRO A C 1
ATOM 864 O O . PRO A 1 110 ? -7.582 -20.906 -8.062 1 98.12 110 PRO A O 1
ATOM 867 N N . SER A 1 111 ? -5.656 -20.156 -8.938 1 98.25 111 SER A N 1
ATOM 868 C CA . SER A 1 111 ? -5.469 -21.203 -9.938 1 98.25 111 SER A CA 1
ATOM 869 C C . SER A 1 111 ? -4.18 -21.984 -9.695 1 98.25 111 SER A C 1
ATOM 871 O O . SER A 1 111 ? -4.035 -23.109 -10.156 1 98.25 111 SER A O 1
ATOM 873 N N . TYR A 1 112 ? -3.219 -21.438 -8.992 1 98.5 112 TYR A N 1
ATOM 874 C CA . TYR A 1 112 ? -1.95 -22.062 -8.648 1 98.5 112 TYR A CA 1
ATOM 875 C C . TYR A 1 112 ? -2.17 -23.266 -7.73 1 98.5 112 TYR A C 1
ATOM 877 O O . TYR A 1 112 ? -2.926 -23.172 -6.762 1 98.5 112 TYR A O 1
ATOM 885 N N . THR A 1 113 ? -1.569 -24.359 -8.062 1 97.69 113 THR A N 1
ATOM 886 C CA . THR A 1 113 ? -1.515 -25.531 -7.211 1 97.69 113 THR A CA 1
ATOM 887 C C . THR A 1 113 ? -0.068 -25.922 -6.922 1 97.69 113 THR A C 1
ATOM 889 O O . THR A 1 113 ? 0.691 -26.25 -7.84 1 97.69 113 THR A O 1
ATOM 892 N N . PRO A 1 114 ? 0.302 -25.906 -5.68 1 97.19 114 PRO A N 1
ATOM 893 C CA . PRO A 1 114 ? 1.678 -26.297 -5.375 1 97.19 114 PRO A CA 1
ATOM 894 C C . PRO A 1 114 ? 1.935 -27.781 -5.648 1 97.19 114 PRO A C 1
ATOM 896 O O . PRO A 1 114 ? 1.028 -28.609 -5.508 1 97.19 114 PRO A O 1
ATOM 899 N N . LYS A 1 115 ? 3.166 -28.031 -6.031 1 95.19 115 LYS A N 1
ATOM 900 C CA . LYS A 1 115 ? 3.547 -29.438 -6.168 1 95.19 115 LYS A CA 1
ATOM 901 C C . LYS A 1 115 ? 3.367 -30.188 -4.852 1 95.19 115 LYS A C 1
ATOM 903 O O . LYS A 1 115 ? 2.877 -31.312 -4.84 1 95.19 115 LYS A O 1
ATOM 908 N N . GLU A 1 116 ? 3.781 -29.531 -3.809 1 94.38 116 GLU A N 1
ATOM 909 C CA . GLU A 1 116 ? 3.598 -30.031 -2.447 1 94.38 116 GLU A CA 1
ATOM 910 C C . GLU A 1 116 ? 3.072 -28.938 -1.524 1 94.38 116 GLU A C 1
ATOM 912 O O . GLU A 1 116 ? 3.709 -27.891 -1.364 1 94.38 116 GLU A O 1
ATOM 917 N N . ALA A 1 117 ? 1.915 -29.266 -0.942 1 93.88 117 ALA A N 1
ATOM 918 C CA . ALA A 1 117 ? 1.368 -28.312 0.008 1 93.88 117 ALA A CA 1
ATOM 919 C C . ALA A 1 117 ? 2.26 -28.188 1.24 1 93.88 117 ALA A C 1
ATOM 921 O O . ALA A 1 117 ? 2.783 -29.188 1.736 1 93.88 117 ALA A O 1
ATOM 922 N N . LEU A 1 118 ? 2.398 -27.016 1.756 1 92.44 118 LEU A N 1
ATOM 923 C CA . LEU A 1 118 ? 3.312 -26.797 2.873 1 92.44 118 LEU A CA 1
ATOM 924 C C . LEU A 1 118 ? 2.633 -27.125 4.199 1 92.44 118 LEU A C 1
ATOM 926 O O . LEU A 1 118 ? 3.26 -27.688 5.102 1 92.44 118 LEU A O 1
ATOM 930 N N . ILE A 1 119 ? 1.367 -26.781 4.32 1 91.12 119 ILE A N 1
ATOM 931 C CA . ILE A 1 119 ? 0.69 -26.953 5.598 1 91.12 119 ILE A CA 1
ATOM 932 C C . ILE A 1 119 ? -0.583 -27.781 5.398 1 91.12 119 ILE A C 1
ATOM 934 O O . ILE A 1 119 ? -0.802 -28.766 6.094 1 91.12 119 ILE A O 1
ATOM 938 N N . LEU A 1 120 ? -1.404 -27.406 4.445 1 94.62 120 LEU A N 1
ATOM 939 C CA . LEU A 1 120 ? -2.703 -28.031 4.215 1 94.62 120 LEU A CA 1
ATOM 940 C C . LEU A 1 120 ? -2.906 -28.328 2.732 1 94.62 120 LEU A C 1
ATOM 942 O O . LEU A 1 120 ? -2.734 -27.438 1.888 1 94.62 120 LEU A O 1
ATOM 946 N N . ASP A 1 121 ? -3.229 -29.562 2.473 1 95.38 121 ASP A N 1
ATOM 947 C CA . ASP A 1 121 ? -3.523 -29.984 1.104 1 95.38 121 ASP A CA 1
ATOM 948 C C . ASP A 1 121 ? -5.027 -29.969 0.839 1 95.38 121 ASP A C 1
ATOM 950 O O . ASP A 1 121 ? -5.742 -30.891 1.252 1 95.38 121 ASP A O 1
ATOM 954 N N . ILE A 1 122 ? -5.508 -28.938 0.176 1 96.31 122 ILE A N 1
ATOM 955 C CA . ILE A 1 122 ? -6.926 -28.781 -0.117 1 96.31 122 ILE A CA 1
ATOM 956 C C . ILE A 1 122 ? -7.113 -28.391 -1.581 1 96.31 122 ILE A C 1
ATOM 958 O O . ILE A 1 122 ? -6.168 -27.953 -2.236 1 96.31 122 ILE A O 1
ATOM 962 N N . GLU A 1 123 ? -8.32 -28.578 -2.066 1 96.25 123 GLU A N 1
ATOM 963 C CA . GLU A 1 123 ? -8.641 -28.188 -3.438 1 96.25 123 GLU A CA 1
ATOM 964 C C . GLU A 1 123 ? -8.82 -26.672 -3.555 1 96.25 123 GLU A C 1
ATOM 966 O O . GLU A 1 123 ? -9.352 -26.031 -2.643 1 96.25 123 GLU A O 1
ATOM 971 N N . ASN A 1 124 ? -8.469 -26.172 -4.707 1 97.5 124 ASN A N 1
ATOM 972 C CA . ASN A 1 124 ? -8.727 -24.766 -4.984 1 97.5 124 ASN A CA 1
ATOM 973 C C . ASN A 1 124 ? -10.219 -24.469 -5.027 1 97.5 124 ASN A C 1
ATOM 975 O O . ASN A 1 124 ? -11.008 -25.281 -5.512 1 97.5 124 ASN A O 1
ATOM 979 N N . ARG A 1 125 ? -10.586 -23.344 -4.578 1 95.69 125 ARG A N 1
ATOM 980 C CA . ARG A 1 125 ? -11.922 -22.766 -4.691 1 95.69 125 ARG A CA 1
ATOM 981 C C . ARG A 1 125 ? -11.852 -21.312 -5.168 1 95.69 125 ARG A C 1
ATOM 983 O O . ARG A 1 125 ? -11.992 -20.391 -4.371 1 95.69 125 ARG A O 1
ATOM 990 N N . PRO A 1 126 ? -11.672 -21.141 -6.398 1 97.25 126 PRO A N 1
ATOM 991 C CA . PRO A 1 126 ? -11.422 -19.797 -6.926 1 97.25 126 PRO A CA 1
ATOM 992 C C . PRO A 1 126 ? -12.617 -18.859 -6.754 1 97.25 126 PRO A C 1
ATOM 994 O O . PRO A 1 126 ? -13.766 -19.281 -6.898 1 97.25 126 PRO A O 1
ATOM 997 N N . VAL A 1 127 ? -12.352 -17.609 -6.406 1 92.38 127 VAL A N 1
ATOM 998 C CA . VAL A 1 127 ? -13.352 -16.578 -6.207 1 92.38 127 VAL A CA 1
ATOM 999 C C . VAL A 1 127 ? -12.867 -15.266 -6.836 1 92.38 127 VAL A C 1
ATOM 1001 O O . VAL A 1 127 ? -11.672 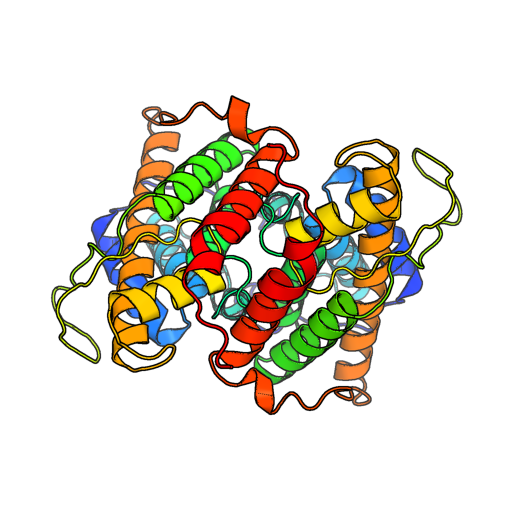-14.977 -6.836 1 92.38 127 VAL A O 1
ATOM 1004 N N . ILE A 1 128 ? -13.797 -14.523 -7.395 1 89.62 128 ILE A N 1
ATOM 1005 C CA . ILE A 1 128 ? -13.492 -13.203 -7.934 1 89.62 128 ILE A CA 1
ATOM 1006 C C . ILE A 1 128 ? -13.477 -12.172 -6.801 1 89.62 128 ILE A C 1
ATOM 1008 O O . ILE A 1 128 ? -14.422 -12.102 -6.008 1 89.62 128 ILE A O 1
ATOM 1012 N N . SER A 1 129 ? -12.398 -11.43 -6.688 1 86.62 129 SER A N 1
ATOM 1013 C CA . SER A 1 129 ? -12.258 -10.438 -5.629 1 86.62 129 SER A CA 1
ATOM 1014 C C . SER A 1 129 ? -13.133 -9.219 -5.906 1 86.62 129 SER A C 1
ATOM 1016 O O . SER A 1 129 ? -13.648 -8.594 -4.977 1 86.62 129 SER A O 1
ATOM 1018 N N . ALA A 1 130 ? -13.25 -8.852 -7.137 1 78.44 130 ALA A N 1
ATOM 1019 C CA . ALA A 1 130 ? -14.086 -7.75 -7.621 1 78.44 130 ALA A CA 1
ATOM 1020 C C . ALA A 1 130 ? -13.375 -6.41 -7.457 1 78.44 130 ALA A C 1
ATOM 1022 O O . ALA A 1 130 ? -13.711 -5.434 -8.125 1 78.44 130 ALA A O 1
ATOM 1023 N N . ALA A 1 131 ? -12.461 -6.301 -6.59 1 82.69 131 ALA A N 1
ATOM 1024 C CA . ALA A 1 131 ? -11.633 -5.121 -6.383 1 82.69 131 ALA A CA 1
ATOM 1025 C C . ALA A 1 131 ? -10.258 -5.508 -5.848 1 82.69 131 ALA A C 1
ATOM 1027 O O . ALA A 1 131 ? -10.062 -6.625 -5.363 1 82.69 131 ALA A O 1
ATOM 1028 N N . PRO A 1 132 ? -9.312 -4.594 -6.008 1 90.31 132 PRO A N 1
ATOM 1029 C CA . PRO A 1 132 ? -7.984 -4.898 -5.465 1 90.31 132 PRO A CA 1
ATOM 1030 C C . PRO A 1 132 ? -7.871 -4.59 -3.975 1 90.31 132 PRO A C 1
ATOM 1032 O O . PRO A 1 132 ? -6.895 -3.973 -3.541 1 90.31 132 PRO A O 1
ATOM 1035 N N . LEU A 1 133 ? -8.859 -5.016 -3.203 1 87.88 133 LEU A N 1
ATOM 1036 C CA . LEU A 1 133 ? -8.969 -4.758 -1.771 1 87.88 133 LEU A CA 1
ATOM 1037 C C . LEU A 1 133 ? -8.977 -6.062 -0.982 1 87.88 133 LEU A C 1
ATOM 1039 O O . LEU A 1 133 ? -9.695 -7.004 -1.343 1 87.88 133 LEU A O 1
ATOM 1043 N N . CYS A 1 134 ? -8.18 -6.051 0.036 1 87.81 134 CYS A N 1
ATOM 1044 C CA . CYS A 1 134 ? -8.07 -7.23 0.884 1 87.81 134 CYS A CA 1
ATOM 1045 C C . CYS A 1 134 ? -9.414 -7.598 1.491 1 87.81 134 CYS A C 1
ATOM 1047 O O . CYS A 1 134 ? -9.773 -8.773 1.555 1 87.81 134 CYS A O 1
ATOM 1049 N N . TYR A 1 135 ? -10.172 -6.625 1.937 1 80 135 TYR A N 1
ATOM 1050 C CA . TYR A 1 135 ? -11.422 -6.941 2.619 1 80 135 TYR A CA 1
ATOM 1051 C C . TYR A 1 135 ? -12.438 -7.531 1.649 1 80 135 TYR A C 1
ATOM 1053 O O . TYR A 1 135 ? -13.156 -8.469 1.991 1 80 135 TYR A O 1
ATOM 1061 N N . THR A 1 136 ? -12.555 -6.996 0.439 1 79.69 136 THR A N 1
ATOM 1062 C CA . THR A 1 136 ? -13.5 -7.555 -0.518 1 79.69 136 THR A CA 1
ATOM 1063 C C . THR A 1 136 ? -13.117 -8.984 -0.881 1 79.69 136 THR A C 1
ATOM 1065 O O . THR A 1 136 ? -13.992 -9.852 -1.006 1 79.69 136 THR A O 1
ATOM 1068 N N . ARG A 1 137 ? -11.898 -9.227 -1.041 1 84.38 137 ARG A N 1
ATOM 1069 C CA . ARG A 1 137 ? -11.406 -10.562 -1.33 1 84.38 137 ARG A CA 1
ATOM 1070 C C . ARG A 1 137 ? -11.742 -11.531 -0.199 1 84.38 137 ARG A C 1
ATOM 1072 O O . ARG A 1 137 ? -12.242 -12.633 -0.443 1 84.38 137 ARG A O 1
ATOM 1079 N N . SER A 1 138 ? -11.445 -11.148 0.973 1 80.56 138 SER A N 1
ATOM 1080 C CA . SER A 1 138 ? -11.68 -12 2.135 1 80.56 138 SER A CA 1
ATOM 1081 C C . SER A 1 138 ? -13.164 -12.297 2.312 1 80.56 138 SER A C 1
ATOM 1083 O O . SER A 1 138 ? -13.539 -13.43 2.619 1 80.56 138 SER A O 1
ATOM 1085 N N . MET A 1 139 ? -13.891 -11.242 2.098 1 77.06 139 MET A N 1
ATOM 1086 C CA . MET A 1 139 ? -15.336 -11.422 2.25 1 77.06 139 MET A CA 1
ATOM 1087 C C . MET A 1 139 ? -15.883 -12.359 1.18 1 77.06 139 MET A C 1
ATOM 1089 O O . MET A 1 139 ? -16.625 -13.297 1.49 1 77.06 139 MET A O 1
ATOM 1093 N N . ASN A 1 140 ? -15.547 -12.094 -0.046 1 81.06 140 ASN A N 1
ATOM 1094 C CA . ASN A 1 140 ? -16.016 -12.945 -1.134 1 81.06 140 ASN A CA 1
ATOM 1095 C C . ASN A 1 140 ? -15.516 -14.375 -0.98 1 81.06 140 ASN A C 1
ATOM 1097 O O . ASN A 1 140 ? -16.219 -15.328 -1.319 1 81.06 140 ASN A O 1
ATOM 1101 N N . PHE A 1 141 ? -14.336 -14.492 -0.479 1 83.06 141 PHE A N 1
ATOM 1102 C CA . PHE A 1 141 ? -13.75 -15.805 -0.202 1 83.06 141 PHE A CA 1
ATOM 1103 C C . PHE A 1 141 ? -14.609 -16.578 0.791 1 83.06 141 PHE A C 1
ATOM 1105 O O . PHE A 1 141 ? -14.984 -17.719 0.535 1 83.06 141 PHE A O 1
ATOM 1112 N N . SER A 1 142 ? -14.859 -15.945 1.877 1 80.88 142 SER A N 1
ATOM 1113 C CA . SER A 1 142 ? -15.625 -16.609 2.924 1 80.88 142 SER A CA 1
ATOM 1114 C C . SER A 1 142 ? -17.031 -16.953 2.443 1 80.88 142 SER A C 1
ATOM 1116 O O . SER A 1 142 ? -17.531 -18.062 2.701 1 80.88 142 SER A O 1
ATOM 1118 N N . LEU A 1 143 ? -17.625 -16.031 1.766 1 78.44 143 LEU A N 1
ATOM 1119 C CA . LEU A 1 143 ? -18.984 -16.234 1.294 1 78.44 143 LEU A CA 1
ATOM 1120 C C . LEU A 1 143 ? -19.062 -17.375 0.28 1 78.44 143 LEU A C 1
ATOM 1122 O O . LEU A 1 143 ? -20.016 -18.141 0.276 1 78.44 143 LEU A O 1
ATOM 1126 N N . ASN A 1 144 ? -18.062 -17.516 -0.524 1 84.94 144 ASN A N 1
ATOM 1127 C CA . ASN A 1 144 ? -18.125 -18.469 -1.637 1 84.94 144 ASN A CA 1
ATOM 1128 C C . ASN A 1 144 ? -17.578 -19.828 -1.245 1 84.94 144 ASN A C 1
ATOM 1130 O O . ASN A 1 144 ? -17.953 -20.844 -1.819 1 84.94 144 ASN A O 1
ATOM 1134 N N . THR A 1 145 ? -16.688 -19.891 -0.274 1 87.44 145 THR A N 1
ATOM 1135 C CA . THR A 1 145 ? -16.031 -21.141 0.046 1 87.44 145 THR A CA 1
ATOM 1136 C C . THR A 1 145 ? -16.625 -21.766 1.31 1 87.44 145 THR A C 1
ATOM 1138 O O . THR A 1 145 ? -16.5 -22.969 1.526 1 87.44 145 THR A O 1
ATOM 1141 N N . GLY A 1 146 ? -17.109 -20.938 2.162 1 82.25 146 GLY A N 1
ATOM 1142 C CA . GLY A 1 146 ? -17.594 -21.391 3.455 1 82.25 146 GLY A CA 1
ATOM 1143 C C . GLY A 1 146 ? -16.516 -21.453 4.516 1 82.25 146 GLY A C 1
ATOM 1144 O O . GLY A 1 146 ? -16.797 -21.734 5.684 1 82.25 146 GLY A O 1
ATOM 1145 N N . TYR A 1 147 ? -15.234 -21.203 4.156 1 85.38 147 TYR A N 1
ATOM 1146 C CA . TYR A 1 147 ? -14.141 -21.172 5.121 1 85.38 147 TYR A CA 1
ATOM 1147 C C . TYR A 1 147 ? -14.102 -19.844 5.867 1 85.38 147 TYR A C 1
ATOM 1149 O O . TYR A 1 147 ? -14.383 -18.781 5.289 1 85.38 147 TYR A O 1
ATOM 1157 N N . LYS A 1 148 ? -13.672 -19.875 7.086 1 79.88 148 LYS A N 1
ATOM 1158 C CA . LYS A 1 148 ? -13.508 -18.656 7.875 1 79.88 148 LYS A CA 1
ATOM 1159 C C . LYS A 1 148 ? -12.242 -17.906 7.48 1 79.88 148 LYS A C 1
ATOM 1161 O O . LYS A 1 148 ? -11.211 -18.531 7.219 1 79.88 148 LYS A O 1
ATOM 1166 N N . VAL A 1 149 ? -12.391 -16.609 7.461 1 79.12 149 VAL A N 1
ATOM 1167 C CA . VAL A 1 149 ? -11.203 -15.781 7.266 1 79.12 149 VAL A CA 1
ATOM 1168 C C . VAL A 1 149 ? -10.188 -16.062 8.367 1 79.12 149 VAL A C 1
ATOM 1170 O O . VAL A 1 149 ? -10.555 -16.25 9.531 1 79.12 149 VAL A O 1
ATOM 1173 N N . LEU A 1 150 ? -8.938 -16.188 8.031 1 80.81 150 LEU A N 1
ATOM 1174 C CA . LEU A 1 150 ? -7.793 -16.422 8.898 1 80.81 150 LEU A CA 1
ATOM 1175 C C . LEU A 1 150 ? -7.758 -17.859 9.383 1 80.81 150 LEU A C 1
ATOM 1177 O O . LEU A 1 150 ? -6.984 -18.203 10.281 1 80.81 150 LEU A O 1
ATOM 1181 N N . SER A 1 151 ? -8.641 -18.719 8.812 1 84.25 151 SER A N 1
ATOM 1182 C CA . SER A 1 151 ? -8.516 -20.156 9.047 1 84.25 151 SER A CA 1
ATOM 1183 C C . SER A 1 151 ? -7.309 -20.734 8.32 1 84.25 151 SER A C 1
ATOM 1185 O O . SER A 1 151 ? -6.734 -20.078 7.445 1 84.25 151 SER A O 1
ATOM 1187 N N . PRO A 1 152 ? -6.883 -21.922 8.711 1 90.5 152 PRO A N 1
ATOM 1188 C CA . PRO A 1 152 ? -5.793 -22.562 7.969 1 90.5 152 PRO A CA 1
ATOM 1189 C C . PRO A 1 152 ? -6.105 -22.719 6.484 1 90.5 152 PRO A C 1
ATOM 1191 O O . PRO A 1 152 ? -5.215 -22.578 5.645 1 90.5 152 PRO A O 1
ATOM 1194 N N . GLU A 1 153 ? -7.352 -22.984 6.152 1 92.62 153 GLU A N 1
ATOM 1195 C CA . GLU A 1 153 ? -7.781 -23.094 4.762 1 92.62 153 GLU A CA 1
ATOM 1196 C C . GLU A 1 153 ? -7.648 -21.766 4.035 1 92.62 153 GLU A C 1
ATOM 1198 O O . GLU A 1 153 ? -7.219 -21.719 2.879 1 92.62 153 GLU A O 1
ATOM 1203 N N . PHE A 1 154 ? -7.973 -20.703 4.75 1 88.56 154 PHE A N 1
ATOM 1204 C CA . PHE A 1 154 ? -7.848 -19.359 4.207 1 88.56 154 PHE A CA 1
ATOM 1205 C C . PHE A 1 154 ? -6.398 -19.047 3.865 1 88.56 154 PHE A C 1
ATOM 1207 O O . PHE A 1 154 ? -6.098 -18.609 2.748 1 88.56 154 PHE A O 1
ATOM 1214 N N . PHE A 1 155 ? -5.488 -19.312 4.754 1 92.12 155 PHE A N 1
ATOM 1215 C CA . PHE A 1 155 ? -4.082 -18.984 4.539 1 92.12 155 PHE A CA 1
ATOM 1216 C C . PHE A 1 155 ? -3.502 -19.828 3.4 1 92.12 155 PHE A C 1
ATOM 1218 O O . PHE A 1 155 ? -2.721 -19.312 2.592 1 92.12 155 PHE A O 1
ATOM 1225 N N . GLU A 1 156 ? -3.906 -21.078 3.336 1 96.56 156 GLU A N 1
ATOM 1226 C CA . GLU A 1 156 ? -3.436 -21.906 2.238 1 96.56 156 GLU A CA 1
ATOM 1227 C C . GLU A 1 156 ? -3.865 -21.344 0.888 1 96.56 156 GLU A C 1
ATOM 1229 O O . GLU A 1 156 ? -3.043 -21.188 -0.014 1 96.56 156 GLU A O 1
ATOM 1234 N N . LEU A 1 157 ? -5.121 -21.047 0.756 1 96.56 157 LEU A N 1
ATOM 1235 C CA . LEU A 1 157 ? -5.66 -20.609 -0.529 1 96.56 157 LEU A CA 1
ATOM 1236 C C . LEU A 1 157 ? -5.207 -19.188 -0.849 1 96.56 157 LEU A C 1
ATOM 1238 O O . LEU A 1 157 ? -4.973 -18.859 -2.014 1 96.56 157 LEU A O 1
ATOM 1242 N N . GLU A 1 158 ? -5.082 -18.297 0.176 1 95.31 158 GLU A N 1
ATOM 1243 C CA . GLU A 1 158 ? -4.59 -16.953 -0.049 1 95.31 158 GLU A CA 1
ATOM 1244 C C . GLU A 1 158 ? -3.125 -16.953 -0.482 1 95.31 158 GLU A C 1
ATOM 1246 O O . GLU A 1 158 ? -2.707 -16.141 -1.3 1 95.31 158 GLU A O 1
ATOM 1251 N N . ASN A 1 159 ? -2.342 -17.891 0.093 1 98 159 ASN A N 1
ATOM 1252 C CA . ASN A 1 159 ? -0.943 -18 -0.312 1 98 159 ASN A CA 1
ATOM 1253 C C . ASN A 1 159 ? -0.81 -18.5 -1.748 1 98 159 ASN A C 1
ATOM 1255 O O . ASN A 1 159 ? 0.126 -18.125 -2.455 1 98 159 ASN A O 1
ATOM 1259 N N . ARG A 1 160 ? -1.758 -19.281 -2.174 1 98.62 160 ARG A N 1
ATOM 1260 C CA . ARG A 1 160 ? -1.802 -19.688 -3.576 1 98.62 160 ARG A CA 1
ATOM 1261 C C . ARG A 1 160 ? -2.176 -18.5 -4.469 1 98.62 160 ARG A C 1
ATOM 1263 O O . ARG A 1 160 ? -1.696 -18.391 -5.602 1 98.62 160 ARG A O 1
ATOM 1270 N N . VAL A 1 161 ? -3.08 -17.625 -3.982 1 98.62 161 VAL A N 1
ATOM 1271 C CA . VAL A 1 161 ? -3.391 -16.391 -4.707 1 98.62 161 VAL A CA 1
ATOM 1272 C C . VAL A 1 161 ? -2.129 -15.547 -4.863 1 98.62 161 VAL A C 1
ATOM 1274 O O . VAL A 1 161 ? -1.883 -14.977 -5.926 1 98.62 161 VAL A O 1
ATOM 1277 N N . VAL A 1 162 ? -1.266 -15.477 -3.801 1 98.81 162 VAL A N 1
ATOM 1278 C CA . VAL A 1 162 ? -0.003 -14.75 -3.861 1 98.81 162 VAL A CA 1
ATOM 1279 C C . VAL A 1 162 ? 0.862 -15.305 -4.988 1 98.81 162 VAL A C 1
ATOM 1281 O O . VAL A 1 162 ? 1.464 -14.547 -5.75 1 98.81 162 VAL A O 1
ATOM 1284 N N . ALA A 1 163 ? 0.868 -16.609 -5.086 1 98.88 163 ALA A N 1
ATOM 1285 C CA . ALA A 1 163 ? 1.615 -17.266 -6.156 1 98.88 163 ALA A CA 1
ATOM 1286 C C . ALA A 1 163 ? 1.068 -16.875 -7.527 1 98.88 163 ALA A C 1
ATOM 1288 O O . ALA A 1 163 ? 1.835 -16.578 -8.445 1 98.88 163 ALA A O 1
ATOM 1289 N N . ASP A 1 164 ? -0.257 -16.875 -7.707 1 98.94 164 ASP A N 1
ATOM 1290 C CA . ASP A 1 164 ? -0.899 -16.484 -8.961 1 98.94 164 ASP A CA 1
ATOM 1291 C C . ASP A 1 164 ? -0.543 -15.055 -9.344 1 98.94 164 ASP A C 1
ATOM 1293 O O . ASP A 1 164 ? -0.197 -14.781 -10.492 1 98.94 164 ASP A O 1
ATOM 1297 N N . VAL A 1 165 ? -0.64 -14.18 -8.383 1 98.94 165 VAL A N 1
ATOM 1298 C CA . VAL A 1 165 ? -0.381 -12.766 -8.641 1 98.94 165 VAL A CA 1
ATOM 1299 C C . VAL A 1 165 ? 1.091 -12.562 -8.992 1 98.94 165 VAL A C 1
ATOM 1301 O O . VAL A 1 165 ? 1.417 -11.797 -9.898 1 98.94 165 VAL A O 1
ATOM 1304 N N . ALA A 1 166 ? 1.979 -13.258 -8.305 1 98.94 166 ALA A N 1
ATOM 1305 C CA . ALA A 1 166 ? 3.408 -13.156 -8.586 1 98.94 166 ALA A CA 1
ATOM 1306 C C . ALA A 1 166 ? 3.723 -13.656 -9.992 1 98.94 166 ALA A C 1
ATOM 1308 O O . ALA A 1 166 ? 4.512 -13.047 -10.719 1 98.94 166 ALA A O 1
ATOM 1309 N N . LYS A 1 167 ? 3.119 -14.742 -10.352 1 98.94 167 LYS A N 1
ATOM 1310 C CA . LYS A 1 167 ? 3.309 -15.297 -11.688 1 98.94 167 LYS A CA 1
ATOM 1311 C C . LYS A 1 167 ? 2.855 -14.305 -12.758 1 98.94 167 LYS A C 1
ATOM 1313 O O . LYS A 1 167 ? 3.604 -14.008 -13.695 1 98.94 167 LYS A O 1
ATOM 1318 N N . LYS A 1 168 ? 1.665 -13.82 -12.602 1 98.81 168 LYS A N 1
ATOM 1319 C CA . LYS A 1 168 ? 1.113 -12.867 -13.562 1 98.81 168 LYS A CA 1
ATOM 1320 C C . LYS A 1 168 ? 1.961 -11.602 -13.633 1 98.81 168 LYS A C 1
ATOM 1322 O O . LYS A 1 168 ? 2.195 -11.062 -14.719 1 98.81 168 LYS A O 1
ATOM 1327 N N . PHE A 1 169 ? 2.393 -11.133 -12.539 1 98.88 169 PHE A N 1
ATOM 1328 C CA . PHE A 1 169 ? 3.203 -9.922 -12.453 1 98.88 169 PHE A CA 1
ATOM 1329 C C . PHE A 1 169 ? 4.5 -10.078 -13.242 1 98.88 169 PHE A C 1
ATOM 1331 O O . PHE A 1 169 ? 4.855 -9.219 -14.047 1 98.88 169 PHE A O 1
ATOM 1338 N N . VAL A 1 170 ? 5.176 -11.188 -13.031 1 98.88 170 VAL A N 1
ATOM 1339 C CA . VAL A 1 170 ? 6.441 -11.438 -13.711 1 98.88 170 VAL A CA 1
ATOM 1340 C C . VAL A 1 170 ? 6.195 -11.602 -15.211 1 98.88 170 VAL A C 1
ATOM 1342 O O . VAL A 1 170 ? 7.008 -11.172 -16.031 1 98.88 170 VAL A O 1
ATOM 1345 N N . GLU A 1 171 ? 5.094 -12.258 -15.555 1 98.75 171 GLU A N 1
ATOM 1346 C CA . GLU A 1 171 ? 4.73 -12.336 -16.969 1 98.75 171 GLU A CA 1
ATOM 1347 C C . GLU A 1 171 ? 4.586 -10.945 -17.578 1 98.75 171 GLU A C 1
ATOM 1349 O O . GLU A 1 171 ? 5.051 -10.703 -18.688 1 98.75 171 GLU A O 1
ATOM 1354 N N . LEU A 1 172 ? 3.953 -10.07 -16.875 1 98.56 172 LEU A N 1
ATOM 1355 C CA . LEU A 1 172 ? 3.746 -8.711 -17.359 1 98.56 172 LEU A CA 1
ATOM 1356 C C . LEU A 1 172 ? 5.066 -7.949 -17.422 1 98.56 172 LEU A C 1
ATOM 1358 O O . LEU A 1 172 ? 5.32 -7.219 -18.375 1 98.56 172 LEU A O 1
ATOM 1362 N N . LEU A 1 173 ? 5.957 -8.125 -16.406 1 98.75 173 LEU A N 1
ATOM 1363 C CA . LEU A 1 173 ? 7.266 -7.484 -16.422 1 98.75 173 LEU A CA 1
ATOM 1364 C C . LEU A 1 173 ? 8.094 -7.988 -17.609 1 98.75 173 LEU A C 1
ATOM 1366 O O . LEU A 1 173 ? 8.688 -7.191 -18.344 1 98.75 173 LEU A O 1
ATOM 1370 N N . ASN A 1 174 ? 8.125 -9.312 -17.75 1 98.75 174 ASN A N 1
ATOM 1371 C CA . ASN A 1 174 ? 8.836 -9.891 -18.891 1 98.75 174 ASN A CA 1
ATOM 1372 C C . ASN A 1 174 ? 8.32 -9.32 -20.203 1 98.75 174 ASN A C 1
ATOM 1374 O O . ASN A 1 174 ? 9.117 -8.969 -21.078 1 98.75 174 ASN A O 1
ATOM 1378 N N . ALA A 1 175 ? 7.035 -9.25 -20.344 1 98.25 175 ALA A N 1
ATOM 1379 C CA . ALA A 1 175 ? 6.426 -8.742 -21.562 1 98.25 175 ALA A CA 1
ATOM 1380 C C . ALA A 1 175 ? 6.82 -7.285 -21.812 1 98.25 175 ALA A C 1
ATOM 1382 O O . ALA A 1 175 ? 7.031 -6.875 -22.953 1 98.25 175 ALA A O 1
ATOM 1383 N N . LYS A 1 176 ? 6.883 -6.465 -20.75 1 97.56 176 LYS A N 1
ATOM 1384 C CA . LYS A 1 176 ? 7.289 -5.07 -20.891 1 97.56 176 LYS A CA 1
ATOM 1385 C C . LYS A 1 176 ? 8.719 -4.969 -21.422 1 97.56 176 LYS A C 1
ATOM 1387 O O . LYS A 1 176 ? 8.992 -4.176 -22.328 1 97.56 176 LYS A O 1
ATOM 1392 N N . PHE A 1 177 ? 9.578 -5.797 -20.922 1 97.56 177 PHE A N 1
ATOM 1393 C CA . PHE A 1 177 ? 10.992 -5.703 -21.266 1 97.56 177 PHE A CA 1
ATOM 1394 C C . PHE A 1 177 ? 11.266 -6.355 -22.609 1 97.56 177 PHE A C 1
ATOM 1396 O O . PHE A 1 177 ? 12.227 -5.996 -23.297 1 97.56 177 PHE A O 1
ATOM 1403 N N . ASP A 1 178 ? 10.383 -7.254 -23.016 1 96.19 178 ASP A N 1
ATOM 1404 C CA . ASP A 1 178 ? 10.57 -7.898 -24.297 1 96.19 178 ASP A CA 1
ATOM 1405 C C . ASP A 1 178 ? 9.797 -7.172 -25.406 1 96.19 178 ASP A C 1
ATOM 1407 O O . ASP A 1 178 ? 9.883 -7.539 -26.578 1 96.19 178 ASP A O 1
ATOM 1411 N N . GLY A 1 179 ? 9.055 -6.18 -25.047 1 95.5 179 GLY A N 1
ATOM 1412 C CA . GLY A 1 179 ? 8.328 -5.375 -26.016 1 95.5 179 GLY A CA 1
ATOM 1413 C C . GLY A 1 179 ? 7.02 -6.008 -26.453 1 95.5 179 GLY A C 1
ATOM 1414 O O . GLY A 1 179 ? 6.418 -5.578 -27.453 1 95.5 179 GLY A O 1
ATOM 1415 N N . SER A 1 180 ? 6.543 -7.02 -25.719 1 95.5 180 SER A N 1
ATOM 1416 C CA . SER A 1 180 ? 5.34 -7.734 -26.125 1 95.5 180 SER A CA 1
ATOM 1417 C C . SER A 1 180 ? 4.156 -7.367 -25.234 1 95.5 180 SER A C 1
ATOM 1419 O O . SER A 1 180 ? 3.068 -7.938 -25.375 1 95.5 180 SER A O 1
ATOM 1421 N N . PHE A 1 181 ? 4.398 -6.402 -24.328 1 94.88 181 PHE A N 1
ATOM 1422 C CA . PHE A 1 181 ? 3.354 -5.996 -23.391 1 94.88 181 PHE A CA 1
ATOM 1423 C C . PHE A 1 181 ? 2.178 -5.367 -24.141 1 94.88 181 PHE A C 1
ATOM 1425 O O . PHE A 1 181 ? 2.373 -4.566 -25.047 1 94.88 181 PHE A O 1
ATOM 1432 N N . ARG A 1 182 ? 0.961 -5.812 -23.797 1 86.75 182 ARG A N 1
ATOM 1433 C CA . ARG A 1 182 ? -0.281 -5.25 -24.312 1 86.75 182 ARG A CA 1
ATOM 1434 C C . ARG A 1 182 ? -1.305 -5.062 -23.203 1 86.75 182 ARG A C 1
ATOM 1436 O O . ARG A 1 182 ? -1.496 -5.957 -22.375 1 86.75 182 ARG A O 1
ATOM 1443 N N . LEU A 1 183 ? -1.827 -3.871 -23.141 1 83.38 183 LEU A N 1
ATOM 1444 C CA . LEU A 1 183 ? -2.939 -3.648 -22.219 1 83.38 183 LEU A CA 1
ATOM 1445 C C . LEU A 1 183 ? -4.188 -4.391 -22.688 1 83.38 183 LEU A C 1
ATOM 1447 O O . LEU A 1 183 ? -4.488 -4.418 -23.875 1 83.38 183 LEU A O 1
ATOM 1451 N N . SER A 1 184 ? -4.746 -5.043 -21.859 1 76.19 184 SER A N 1
ATOM 1452 C CA . SER A 1 184 ? -5.922 -5.82 -22.219 1 76.19 184 SER A CA 1
ATOM 1453 C C . SER A 1 184 ? -7.203 -5.016 -22.031 1 76.19 184 SER A C 1
ATOM 1455 O O . SER A 1 184 ? -8.289 -5.465 -22.391 1 76.19 184 SER A O 1
ATOM 1457 N N . PHE A 1 185 ? -7.109 -3.875 -21.406 1 66.44 185 PHE A N 1
ATOM 1458 C CA . PHE A 1 185 ? -8.289 -3.059 -21.141 1 66.44 185 PHE A CA 1
ATOM 1459 C C . PHE A 1 185 ? -8.031 -1.602 -21.5 1 66.44 185 PHE A C 1
ATOM 1461 O O . PHE A 1 185 ? -6.879 -1.173 -21.594 1 66.44 185 PHE A O 1
ATOM 1468 N N . GLU A 1 186 ? -8.969 -1.02 -22.188 1 53.72 186 GLU A N 1
ATOM 1469 C CA . GLU A 1 186 ? -8.844 0.419 -22.391 1 53.72 186 GLU A CA 1
ATOM 1470 C C . GLU A 1 186 ? -8.773 1.172 -21.062 1 53.72 186 GLU A C 1
ATOM 1472 O O . GLU A 1 186 ? -9.625 0.975 -20.203 1 53.72 186 GLU A O 1
ATOM 1477 N N . VAL A 1 187 ? -7.578 1.479 -20.812 1 49.84 187 VAL A N 1
ATOM 1478 C CA . VAL A 1 187 ? -7.355 2.215 -19.562 1 49.84 187 VAL A CA 1
ATOM 1479 C C . VAL A 1 187 ? -8.094 3.551 -19.625 1 49.84 187 VAL A C 1
ATOM 1481 O O . VAL A 1 187 ? -7.957 4.375 -18.719 1 49.84 187 VAL A O 1
ATOM 1484 N N . THR A 1 188 ? -8.5 3.93 -20.938 1 41.5 188 THR A N 1
ATOM 1485 C CA . THR A 1 188 ? -9.062 5.273 -21.031 1 41.5 188 THR A CA 1
ATOM 1486 C C . THR A 1 188 ? -9.656 5.711 -19.703 1 41.5 188 THR A C 1
ATOM 1488 O O . THR A 1 188 ? -9.656 6.898 -19.375 1 41.5 188 THR A O 1
ATOM 1491 N N . GLU A 1 189 ? -10.625 4.965 -19.234 1 35.62 189 GLU A N 1
ATOM 1492 C CA . GLU A 1 189 ? -11.547 5.477 -18.234 1 35.62 189 GLU A CA 1
ATOM 1493 C C . GLU A 1 189 ? -10.891 5.543 -16.859 1 35.62 189 GLU A C 1
ATOM 1495 O O . GLU A 1 189 ? -11.57 5.762 -15.844 1 35.62 189 GLU A O 1
ATOM 1500 N N . LEU A 1 190 ? -9.836 4.906 -16.641 1 38.56 190 LEU A N 1
ATOM 1501 C CA . LEU A 1 190 ? -9.203 5.027 -15.328 1 38.56 190 LEU A CA 1
ATOM 1502 C C . LEU A 1 190 ? -8.805 6.477 -15.055 1 38.56 190 LEU A C 1
ATOM 1504 O O . LEU A 1 190 ? -8 6.742 -14.156 1 38.56 190 LEU A O 1
ATOM 1508 N N . LYS A 1 191 ? -8.797 7.238 -16.078 1 35.94 191 LYS A N 1
ATOM 1509 C CA . LYS A 1 191 ? -8.508 8.625 -15.727 1 35.94 191 LYS A CA 1
ATOM 1510 C C . LYS A 1 191 ? -8.992 8.945 -14.312 1 35.94 191 LYS A C 1
ATOM 1512 O O . LYS A 1 191 ? -8.188 9.188 -13.414 1 35.94 191 LYS A O 1
ATOM 1517 N N . GLY A 1 192 ? -9.883 9.992 -14.164 1 32.25 192 GLY A N 1
ATOM 1518 C CA . GLY A 1 192 ? -10.281 10.594 -12.898 1 32.25 192 GLY A CA 1
ATOM 1519 C C . GLY A 1 192 ? -10.711 9.578 -11.859 1 32.25 192 GLY A C 1
ATOM 1520 O O . GLY A 1 192 ? -10.57 8.367 -12.07 1 32.25 192 GLY A O 1
ATOM 1521 N N . SER A 1 193 ? -11.836 9.938 -11.102 1 34.56 193 SER A N 1
ATOM 1522 C CA . SER A 1 193 ? -12.758 9.469 -10.078 1 34.56 193 SER A CA 1
ATOM 1523 C C . SER A 1 193 ? -13.352 8.109 -10.445 1 34.56 193 SER A C 1
ATOM 1525 O O . SER A 1 193 ? -14.031 7.48 -9.625 1 34.56 193 SER A O 1
ATOM 1527 N N . ALA A 1 194 ? -13.219 7.75 -11.625 1 34.97 194 ALA A N 1
ATOM 1528 C CA . ALA A 1 194 ? -14.117 6.68 -12.055 1 34.97 194 ALA A CA 1
ATOM 1529 C C . ALA A 1 194 ? -13.609 5.316 -11.586 1 34.97 194 ALA A C 1
ATOM 1531 O O . ALA A 1 194 ? -14.406 4.438 -11.242 1 34.97 194 ALA A O 1
ATOM 1532 N N . ASN A 1 195 ? -12.422 5.047 -11.812 1 37.72 195 ASN A N 1
ATOM 1533 C CA . ASN A 1 195 ? -12.008 3.719 -11.375 1 37.72 195 ASN A CA 1
ATOM 1534 C C . ASN A 1 195 ? -12.211 3.539 -9.867 1 37.72 195 ASN A C 1
ATOM 1536 O O . ASN A 1 195 ? -12.438 2.424 -9.398 1 37.72 195 ASN A O 1
ATOM 1540 N N . VAL A 1 196 ? -11.883 4.656 -9.18 1 41.16 196 VAL A N 1
ATOM 1541 C CA . VAL A 1 196 ? -12.258 4.652 -7.77 1 41.16 196 VAL A CA 1
ATOM 1542 C C . VAL A 1 196 ? -13.742 4.336 -7.629 1 41.16 196 VAL A C 1
ATOM 1544 O O . VAL A 1 196 ? -14.141 3.555 -6.762 1 41.16 196 VAL A O 1
ATOM 1547 N N . LEU A 1 197 ? -14.43 5.047 -8.586 1 42.56 197 LEU A N 1
ATOM 1548 C CA . LEU A 1 197 ? -15.875 4.844 -8.508 1 42.56 197 LEU A CA 1
ATOM 1549 C C . LEU A 1 197 ? -16.25 3.422 -8.914 1 42.56 197 LEU A C 1
ATOM 1551 O O . LEU A 1 197 ? -17.172 2.832 -8.336 1 42.56 197 LEU A O 1
ATOM 1555 N N . ARG A 1 198 ? -15.578 2.994 -9.844 1 41.66 198 ARG A N 1
ATOM 1556 C CA . ARG A 1 198 ? -15.914 1.621 -10.203 1 41.66 198 ARG A CA 1
ATOM 1557 C C . ARG A 1 198 ? -15.547 0.653 -9.086 1 41.66 198 ARG A C 1
ATOM 1559 O O . ARG A 1 198 ? -16.297 -0.277 -8.789 1 41.66 198 ARG A O 1
ATOM 1566 N N . ALA A 1 199 ? -14.359 0.906 -8.586 1 43.22 199 ALA A N 1
ATOM 1567 C CA . ALA A 1 199 ? -14.031 0.103 -7.406 1 43.22 199 ALA A CA 1
ATOM 1568 C C . ALA A 1 199 ? -15.047 0.331 -6.285 1 43.22 199 ALA A C 1
ATOM 1570 O O . ALA A 1 199 ? -15.5 -0.621 -5.648 1 43.22 199 ALA A O 1
ATOM 1571 N N . ALA A 1 200 ? -15.305 1.684 -6.137 1 43.72 200 ALA A N 1
ATOM 1572 C CA . ALA A 1 200 ? -16.344 2.016 -5.168 1 43.72 200 ALA A CA 1
ATOM 1573 C C . ALA A 1 200 ? -17.688 1.395 -5.562 1 43.72 200 ALA A C 1
ATOM 1575 O O . ALA A 1 200 ? -18.406 0.865 -4.715 1 43.72 200 ALA A O 1
ATOM 1576 N N . GLU A 1 201 ? -18.016 1.585 -6.855 1 43.53 201 GLU A N 1
ATOM 1577 C CA . GLU A 1 201 ? -19.25 0.978 -7.312 1 43.53 201 GLU A CA 1
ATOM 1578 C C . GLU A 1 201 ? -19.234 -0.537 -7.125 1 43.53 201 GLU A C 1
ATOM 1580 O O . GLU A 1 201 ? -20.234 -1.132 -6.711 1 43.53 201 GLU A O 1
ATOM 1585 N N . PHE A 1 202 ? -18.203 -1.075 -7.527 1 39.62 202 PHE A N 1
ATOM 1586 C CA . PHE A 1 202 ? -18.141 -2.521 -7.359 1 39.62 202 PHE A CA 1
ATOM 1587 C C . PHE A 1 202 ? -18.219 -2.898 -5.883 1 39.62 202 PHE A C 1
ATOM 1589 O O . PHE A 1 202 ? -18.906 -3.844 -5.516 1 39.62 202 PHE A O 1
ATOM 1596 N N . VAL A 1 203 ? -17.5 -2.316 -5.113 1 38.31 203 VAL A N 1
ATOM 1597 C CA . VAL A 1 203 ? -17.531 -2.572 -3.68 1 38.31 203 VAL A CA 1
ATOM 1598 C C . VAL A 1 203 ? -18.922 -2.258 -3.133 1 38.31 203 VAL A C 1
ATOM 1600 O O . VAL A 1 203 ? -19.469 -3.014 -2.322 1 38.31 203 VAL A O 1
ATOM 1603 N N . MET A 1 204 ? -19.375 -1.122 -3.465 1 38.09 204 MET A N 1
ATOM 1604 C CA . MET A 1 204 ? -20.656 -0.682 -2.914 1 38.09 204 MET A CA 1
ATOM 1605 C C . MET A 1 204 ? -21.812 -1.516 -3.471 1 38.09 204 MET A C 1
ATOM 1607 O O . MET A 1 204 ? -22.766 -1.805 -2.76 1 38.09 204 MET A O 1
ATOM 1611 N N . TYR A 1 205 ? -21.781 -1.646 -4.715 1 36.59 205 TYR A N 1
ATOM 1612 C CA . TYR A 1 205 ? -23 -2.232 -5.285 1 36.59 205 TYR A CA 1
ATOM 1613 C C . TYR A 1 205 ? -22.922 -3.756 -5.273 1 36.59 205 TYR A C 1
ATOM 1615 O O . TYR A 1 205 ? -23.938 -4.434 -5.133 1 36.59 205 TYR A O 1
ATOM 1623 N N . ARG A 1 206 ? -21.938 -4.281 -5.512 1 35.75 206 ARG A N 1
ATOM 1624 C CA . ARG A 1 206 ? -22.031 -5.73 -5.641 1 35.75 206 ARG A CA 1
ATOM 1625 C C . ARG A 1 206 ? -21.75 -6.418 -4.309 1 35.75 206 ARG A C 1
ATOM 1627 O O . ARG A 1 206 ? -22.281 -7.496 -4.039 1 35.75 206 ARG A O 1
ATOM 1634 N N . SER A 1 207 ? -20.891 -5.965 -3.564 1 33.38 207 SER A N 1
ATOM 1635 C CA . SER A 1 207 ? -20.625 -6.746 -2.363 1 33.38 207 SER A CA 1
ATOM 1636 C C . SER A 1 207 ? -21.688 -6.508 -1.299 1 33.38 207 SER A C 1
ATOM 1638 O O . SER A 1 207 ? -21.891 -7.348 -0.419 1 33.38 207 SER A O 1
ATOM 1640 N N . LEU A 1 208 ? -22.281 -5.371 -1.11 1 32.69 208 LEU A N 1
ATOM 1641 C CA . LEU A 1 208 ? -23.172 -5.098 0.01 1 32.69 208 LEU A CA 1
ATOM 1642 C C . LEU A 1 208 ? -24.5 -5.816 -0.169 1 32.69 208 LEU A C 1
ATOM 1644 O O . LEU A 1 208 ? -25.203 -6.09 0.81 1 32.69 208 LEU A O 1
ATOM 1648 N N . PRO A 1 209 ? -25.016 -5.977 -1.202 1 31.77 209 PRO A N 1
ATOM 1649 C CA . PRO A 1 209 ? -26.344 -6.566 -1.112 1 31.77 209 PRO A CA 1
ATOM 1650 C C . PRO A 1 209 ? -26.359 -7.898 -0.368 1 31.77 209 PRO A C 1
ATOM 1652 O O . PRO A 1 209 ? -27.375 -8.289 0.193 1 31.77 209 PRO A O 1
ATOM 1655 N N . GLN A 1 210 ? -25.406 -8.672 -0.455 1 31.05 210 GLN A N 1
ATOM 1656 C CA . GLN A 1 210 ? -25.594 -10.008 0.098 1 31.05 210 GLN A CA 1
ATOM 1657 C C . GLN A 1 210 ? -25.25 -10.039 1.586 1 31.05 210 GLN A C 1
ATOM 1659 O O . GLN A 1 210 ? -25.406 -11.078 2.242 1 31.05 210 GLN A O 1
ATOM 1664 N N . LEU A 1 211 ? -24.625 -9.07 2.215 1 29.94 211 LEU A N 1
ATOM 1665 C CA . LEU A 1 211 ? -24.375 -9.234 3.645 1 29.94 211 LEU A CA 1
ATOM 1666 C C . LEU A 1 211 ? -25.641 -8.945 4.445 1 29.94 211 LEU A C 1
ATOM 1668 O O . LEU A 1 211 ? -26.203 -7.852 4.348 1 29.94 211 LEU A O 1
ATOM 1672 N N . GLU A 1 212 ? -26.453 -9.844 4.629 1 27.61 212 GLU A N 1
ATOM 1673 C CA . GLU A 1 212 ? -27.469 -9.805 5.676 1 27.61 212 GLU A CA 1
ATOM 1674 C C . GLU A 1 212 ? -26.922 -9.172 6.953 1 27.61 212 GLU A C 1
ATOM 1676 O O . GLU A 1 212 ? -25.984 -9.703 7.555 1 27.61 212 GLU A O 1
ATOM 1681 N N . ILE A 1 213 ? -26.922 -7.895 7.098 1 28.86 213 ILE A N 1
ATOM 1682 C CA . ILE A 1 213 ? -26.766 -7.312 8.43 1 28.86 213 ILE A CA 1
ATOM 1683 C C . ILE A 1 213 ? -27.703 -8.008 9.406 1 28.86 213 ILE A C 1
ATOM 1685 O O . ILE A 1 213 ? -28.906 -8.141 9.148 1 28.86 213 ILE A O 1
ATOM 1689 N N . PRO A 1 214 ? -27.094 -8.773 10.305 1 24.72 214 PRO A N 1
ATOM 1690 C CA . PRO A 1 214 ? -28.094 -9.305 11.227 1 24.72 214 PRO A CA 1
ATOM 1691 C C . PRO A 1 214 ? -29.016 -8.227 11.797 1 24.72 214 PRO A C 1
ATOM 1693 O O . PRO A 1 214 ? -28.547 -7.141 12.156 1 24.72 214 PRO A O 1
ATOM 1696 N N . LYS A 1 215 ? -30.344 -8.508 11.758 1 22.72 215 LYS A N 1
ATOM 1697 C CA . LYS A 1 215 ? -31.328 -7.723 12.5 1 22.72 215 LYS A CA 1
ATOM 1698 C C . LYS A 1 215 ? -31.031 -7.754 14 1 22.72 215 LYS A C 1
ATOM 1700 O O . LYS A 1 215 ? -30.688 -8.805 14.547 1 22.72 215 LYS A O 1
ATOM 1705 N N . MET B 1 1 ? 30.156 0.211 5.371 1 36.25 1 MET B N 1
ATOM 1706 C CA . MET B 1 1 ? 29.109 0.695 4.477 1 36.25 1 MET B CA 1
ATOM 1707 C C . MET B 1 1 ? 27.734 0.215 4.934 1 36.25 1 MET B C 1
ATOM 1709 O O . MET B 1 1 ? 27.516 -0.986 5.109 1 36.25 1 MET B O 1
ATOM 1713 N N . GLU B 1 2 ? 27.031 0.938 5.824 1 48.84 2 GLU B N 1
ATOM 1714 C CA . GLU B 1 2 ? 25.828 0.562 6.559 1 48.84 2 GLU B CA 1
ATOM 1715 C C . GLU B 1 2 ? 24.812 -0.123 5.645 1 48.84 2 GLU B C 1
ATOM 1717 O O . GLU B 1 2 ? 24.594 0.323 4.52 1 48.84 2 GLU B O 1
ATOM 1722 N N . SER B 1 3 ? 24.719 -1.459 5.73 1 63 3 SER B N 1
ATOM 1723 C CA . SER B 1 3 ? 24.062 -2.445 4.875 1 63 3 SER B CA 1
ATOM 1724 C C . SER B 1 3 ? 22.562 -2.184 4.773 1 63 3 SER B C 1
ATOM 1726 O O . SER B 1 3 ? 21.906 -1.962 5.785 1 63 3 SER B O 1
ATOM 1728 N N . PHE B 1 4 ? 22 -1.745 3.621 1 71.38 4 PHE B N 1
ATOM 1729 C CA . PHE B 1 4 ? 20.594 -1.575 3.295 1 71.38 4 PHE B CA 1
ATOM 1730 C C . PHE B 1 4 ? 19.781 -2.803 3.711 1 71.38 4 PHE B C 1
ATOM 1732 O O . PHE B 1 4 ? 18.562 -2.729 3.859 1 71.38 4 PHE B O 1
ATOM 1739 N N . GLU B 1 5 ? 20.578 -3.754 4.113 1 75.12 5 GLU B N 1
ATOM 1740 C CA . GLU B 1 5 ? 19.938 -5.051 4.312 1 75.12 5 GLU B CA 1
ATOM 1741 C C . GLU B 1 5 ? 19.453 -5.207 5.754 1 75.12 5 GLU B C 1
ATOM 1743 O O . GLU B 1 5 ? 18.438 -5.867 6.004 1 75.12 5 GLU B O 1
ATOM 1748 N N . LYS B 1 6 ? 20.141 -4.523 6.609 1 87.31 6 LYS B N 1
ATOM 1749 C CA . LYS B 1 6 ? 19.844 -4.777 8.016 1 87.31 6 LYS B CA 1
ATOM 1750 C C . LYS B 1 6 ? 18.812 -3.787 8.539 1 87.31 6 LYS B C 1
ATOM 1752 O O . LYS B 1 6 ? 19 -2.572 8.453 1 87.31 6 LYS B O 1
ATOM 1757 N N . LEU B 1 7 ? 17.719 -4.254 9.078 1 94 7 LEU B N 1
ATOM 1758 C CA . LEU B 1 7 ? 16.641 -3.492 9.703 1 94 7 LEU B CA 1
ATOM 1759 C C . LEU B 1 7 ? 16.688 -3.639 11.219 1 94 7 LEU B C 1
ATOM 1761 O O . LEU B 1 7 ? 17.125 -4.668 11.734 1 94 7 LEU B O 1
ATOM 1765 N N . PRO B 1 8 ? 16.328 -2.602 11.961 1 96.94 8 PRO B N 1
ATOM 1766 C CA . PRO B 1 8 ? 15.758 -1.326 11.516 1 96.94 8 PRO B CA 1
ATOM 1767 C C . PRO B 1 8 ? 16.828 -0.282 11.195 1 96.94 8 PRO B C 1
ATOM 1769 O O . PRO B 1 8 ? 17.922 -0.33 11.742 1 96.94 8 PRO B O 1
ATOM 1772 N N . TRP B 1 9 ? 16.484 0.646 10.344 1 97.06 9 TRP B N 1
ATOM 1773 C CA . TRP B 1 9 ? 17.359 1.768 10.016 1 97.06 9 TRP B CA 1
ATOM 1774 C C . TRP B 1 9 ? 17.359 2.797 11.141 1 97.06 9 TRP B C 1
ATOM 1776 O O . TRP B 1 9 ? 16.422 2.85 11.945 1 97.06 9 TRP B O 1
ATOM 1786 N N . PRO B 1 10 ? 18.438 3.555 11.25 1 97 10 PRO B N 1
ATOM 1787 C CA . PRO B 1 10 ? 18.531 4.516 12.352 1 97 10 PRO B CA 1
ATOM 1788 C C . PRO B 1 10 ? 17.516 5.641 12.25 1 97 10 PRO B C 1
ATOM 1790 O O . PRO B 1 10 ? 17.203 6.098 11.141 1 97 10 PRO B O 1
ATOM 1793 N N . TYR B 1 11 ? 17.031 6.035 13.391 1 98.06 11 TYR B N 1
ATOM 1794 C CA . TYR B 1 11 ? 16.062 7.125 13.523 1 98.06 11 TYR B CA 1
ATOM 1795 C C . TYR B 1 11 ? 16.578 8.18 14.492 1 98.06 11 TYR B C 1
ATOM 1797 O O . TYR B 1 11 ? 17.203 7.852 15.508 1 98.06 11 TYR B O 1
ATOM 1805 N N . GLU B 1 12 ? 16.406 9.398 14.164 1 98.38 12 GLU B N 1
ATOM 1806 C CA . GLU B 1 12 ? 16.578 10.539 15.055 1 98.38 12 GLU B CA 1
ATOM 1807 C C . GLU B 1 12 ? 15.328 11.406 15.102 1 98.38 12 GLU B C 1
ATOM 1809 O O . GLU B 1 12 ? 14.633 11.555 14.094 1 98.38 12 GLU B O 1
ATOM 1814 N N . ARG B 1 13 ? 15.125 11.961 16.25 1 98.44 13 ARG B N 1
ATOM 1815 C CA . ARG B 1 13 ? 13.93 12.773 16.469 1 98.44 13 ARG B CA 1
ATOM 1816 C C . ARG B 1 13 ? 13.781 13.82 15.375 1 98.44 13 ARG B C 1
ATOM 1818 O O . ARG B 1 13 ? 14.75 14.492 15.008 1 98.44 13 ARG B O 1
ATOM 1825 N N . LEU B 1 14 ? 12.539 13.977 14.867 1 98.75 14 LEU B N 1
ATOM 1826 C CA . LEU B 1 14 ? 12.219 14.945 13.828 1 98.75 14 LEU B CA 1
ATOM 1827 C C . LEU B 1 14 ? 11.25 16 14.344 1 98.75 14 LEU B C 1
ATOM 1829 O O . LEU B 1 14 ? 10.484 15.742 15.273 1 98.75 14 LEU B O 1
ATOM 1833 N N . ASP B 1 15 ? 11.352 17.172 13.789 1 98.75 15 ASP B N 1
ATOM 1834 C CA . ASP B 1 15 ? 10.391 18.234 14.078 1 98.75 15 ASP B CA 1
ATOM 1835 C C . ASP B 1 15 ? 9.086 18.016 13.32 1 98.75 15 ASP B C 1
ATOM 1837 O O . ASP B 1 15 ? 9.039 18.172 12.094 1 98.75 15 ASP B O 1
ATOM 1841 N N . PRO B 1 16 ? 8.008 17.734 14.062 1 98.75 16 PRO B N 1
ATOM 1842 C CA . PRO B 1 16 ? 6.758 17.391 13.391 1 98.75 16 PRO B CA 1
ATOM 1843 C C . PRO B 1 16 ? 6.27 18.5 12.453 1 98.75 16 PRO B C 1
ATOM 1845 O O . PRO B 1 16 ? 5.773 18.219 11.359 1 98.75 16 PRO B O 1
ATOM 1848 N N . GLN B 1 17 ? 6.406 19.719 12.828 1 98.69 17 GLN B N 1
ATOM 1849 C CA . GLN B 1 17 ? 5.926 20.812 11.992 1 98.69 17 GLN B CA 1
ATOM 1850 C C . GLN B 1 17 ? 6.77 20.953 10.734 1 98.69 17 GLN B C 1
ATOM 1852 O O . GLN B 1 17 ? 6.238 21.219 9.648 1 98.69 17 GLN B O 1
ATOM 1857 N N . LYS B 1 18 ? 8.078 20.844 10.883 1 98.56 18 LYS B N 1
ATOM 1858 C CA . LYS B 1 18 ? 8.961 20.891 9.719 1 98.56 18 LYS B CA 1
ATOM 1859 C C . LYS B 1 18 ? 8.633 19.781 8.727 1 98.56 18 LYS B C 1
ATOM 1861 O O . LYS B 1 18 ? 8.625 20 7.516 1 98.56 18 LYS B O 1
ATOM 1866 N N . ILE B 1 19 ? 8.328 18.625 9.242 1 98.88 19 ILE B N 1
ATOM 1867 C CA . ILE B 1 19 ? 7.996 17.484 8.391 1 98.88 19 ILE B CA 1
ATOM 1868 C C . ILE B 1 19 ? 6.645 17.719 7.719 1 98.88 19 ILE B C 1
ATOM 1870 O O . ILE B 1 19 ? 6.465 17.391 6.543 1 98.88 19 ILE B O 1
ATOM 1874 N N . ALA B 1 20 ? 5.656 18.297 8.469 1 98.88 20 ALA B N 1
ATOM 1875 C CA . ALA B 1 20 ? 4.359 18.625 7.879 1 98.88 20 ALA B CA 1
ATOM 1876 C C . ALA B 1 20 ? 4.516 19.578 6.703 1 98.88 20 ALA B C 1
ATOM 1878 O O . ALA B 1 20 ? 3.92 19.375 5.645 1 98.88 20 ALA B O 1
ATOM 1879 N N . ASP B 1 21 ? 5.348 20.625 6.867 1 98.69 21 ASP B N 1
ATOM 1880 C CA . ASP B 1 21 ? 5.566 21.609 5.824 1 98.69 21 ASP B CA 1
ATOM 1881 C C . ASP B 1 21 ? 6.227 20.984 4.594 1 98.69 21 ASP B C 1
ATOM 1883 O O . ASP B 1 21 ? 5.82 21.266 3.463 1 98.69 21 ASP B O 1
ATOM 1887 N N . ARG B 1 22 ? 7.176 20.172 4.832 1 98.62 22 ARG B N 1
ATOM 1888 C CA . ARG B 1 22 ? 7.871 19.5 3.738 1 98.62 22 ARG B CA 1
ATOM 1889 C C . ARG B 1 22 ? 6.945 18.531 3.012 1 98.62 22 ARG B C 1
ATOM 1891 O O . ARG B 1 22 ? 7.02 18.391 1.789 1 98.62 22 ARG B O 1
ATOM 1898 N N . ALA B 1 23 ? 6.105 17.812 3.805 1 98.88 23 ALA B N 1
ATOM 1899 C CA . ALA B 1 23 ? 5.176 16.859 3.207 1 98.88 23 ALA B CA 1
ATOM 1900 C C . ALA B 1 23 ? 4.172 17.562 2.301 1 98.88 23 ALA B C 1
ATOM 1902 O O . ALA B 1 23 ? 3.848 17.078 1.22 1 98.88 23 ALA B O 1
ATOM 1903 N N . TYR B 1 24 ? 3.701 18.688 2.738 1 98.56 24 TYR B N 1
ATOM 1904 C CA . TYR B 1 24 ? 2.801 19.5 1.931 1 98.56 24 TYR B CA 1
ATOM 1905 C C . TYR B 1 24 ? 3.443 19.859 0.597 1 98.56 24 TYR B C 1
ATOM 1907 O O . TYR B 1 24 ? 2.848 19.656 -0.463 1 98.56 24 TYR B O 1
ATOM 1915 N N . GLU B 1 25 ? 4.637 20.312 0.612 1 97.94 25 GLU B N 1
ATOM 1916 C CA . GLU B 1 25 ? 5.355 20.703 -0.596 1 97.94 25 GLU B CA 1
ATOM 1917 C C . GLU B 1 25 ? 5.645 19.5 -1.485 1 97.94 25 GLU B C 1
ATOM 1919 O O . GLU B 1 25 ? 5.438 19.562 -2.699 1 97.94 25 GLU B O 1
ATOM 1924 N N . SER B 1 26 ? 6.125 18.438 -0.872 1 98.12 26 SER B N 1
ATOM 1925 C CA . SER B 1 26 ? 6.492 17.234 -1.605 1 98.12 26 SER B CA 1
ATOM 1926 C C . SER B 1 26 ? 5.277 16.594 -2.273 1 98.12 26 SER B C 1
ATOM 1928 O O . SER B 1 26 ? 5.395 15.992 -3.344 1 98.12 26 SER B O 1
ATOM 1930 N N . ALA B 1 27 ? 4.098 16.719 -1.621 1 97.75 27 ALA B N 1
ATOM 1931 C CA . ALA B 1 27 ? 2.883 16.125 -2.174 1 97.75 27 ALA B CA 1
ATOM 1932 C C . ALA B 1 27 ? 2.508 16.781 -3.5 1 97.75 27 ALA B C 1
ATOM 1934 O O . ALA B 1 27 ? 1.931 16.141 -4.375 1 97.75 27 ALA B O 1
ATOM 1935 N N . PHE B 1 28 ? 2.838 18.047 -3.719 1 95.81 28 PHE B N 1
ATOM 1936 C CA . PHE B 1 28 ? 2.574 18.719 -4.988 1 95.81 28 PHE B CA 1
ATOM 1937 C C . PHE B 1 28 ? 3.512 18.203 -6.074 1 95.81 28 PHE B C 1
ATOM 1939 O O . PHE B 1 28 ? 3.203 18.312 -7.266 1 95.81 28 PHE B O 1
ATOM 1946 N N . GLU B 1 29 ? 4.609 17.609 -5.672 1 92.56 29 GLU B N 1
ATOM 1947 C CA . GLU B 1 29 ? 5.594 17.109 -6.621 1 92.56 29 GLU B CA 1
ATOM 1948 C C . GLU B 1 29 ? 5.27 15.68 -7.043 1 92.56 29 GLU B C 1
ATOM 1950 O O . GLU B 1 29 ? 5.328 15.344 -8.227 1 92.56 29 GLU B O 1
ATOM 1955 N N . GLY B 1 30 ? 5.023 14.812 -6.031 1 92.56 30 GLY B N 1
ATOM 1956 C CA . GLY B 1 30 ? 4.934 13.391 -6.309 1 92.56 30 GLY B CA 1
ATOM 1957 C C . GLY B 1 30 ? 3.709 12.734 -5.695 1 92.56 30 GLY B C 1
ATOM 1958 O O . GLY B 1 30 ? 3.674 11.523 -5.512 1 92.56 30 GLY B O 1
ATOM 1959 N N . TYR B 1 31 ? 2.748 13.5 -5.145 1 92.31 31 TYR B N 1
ATOM 1960 C CA . TYR B 1 31 ? 1.455 13.062 -4.633 1 92.31 31 TYR B CA 1
ATOM 1961 C C . TYR B 1 31 ? 1.581 12.547 -3.201 1 92.31 31 TYR B C 1
ATOM 1963 O O . TYR B 1 31 ? 2.572 12.828 -2.521 1 92.31 31 TYR B O 1
ATOM 1971 N N . CYS B 1 32 ? 0.522 11.906 -2.752 1 95.88 32 CYS B N 1
ATOM 1972 C CA . CYS B 1 32 ? 0.237 11.75 -1.331 1 95.88 32 CYS B CA 1
ATOM 1973 C C . CYS B 1 32 ? 1.256 10.836 -0.667 1 95.88 32 CYS B C 1
ATOM 1975 O O . CYS B 1 32 ? 1.894 11.211 0.315 1 95.88 32 CYS B O 1
ATOM 1977 N N . MET B 1 33 ? 1.518 9.562 -1.271 1 98.56 33 MET B N 1
ATOM 1978 C CA . MET B 1 33 ? 2.463 8.656 -0.626 1 98.56 33 MET B CA 1
ATOM 1979 C C . MET B 1 33 ? 3.875 9.234 -0.649 1 98.56 33 MET B C 1
ATOM 1981 O O . MET B 1 33 ? 4.562 9.242 0.374 1 98.56 33 MET B O 1
ATOM 1985 N N . TYR B 1 34 ? 4.293 9.758 -1.798 1 98.44 34 TYR B N 1
ATOM 1986 C CA . TYR B 1 34 ? 5.602 10.383 -1.943 1 98.44 34 TYR B CA 1
ATOM 1987 C C . TYR B 1 34 ? 5.742 11.57 -0.996 1 98.44 34 TYR B C 1
ATOM 1989 O O . TYR B 1 34 ? 6.805 11.773 -0.403 1 98.44 34 TYR B O 1
ATOM 1997 N N . GLY B 1 35 ? 4.723 12.375 -0.866 1 98.75 35 GLY B N 1
ATOM 1998 C CA . GLY B 1 35 ? 4.77 13.547 -0.001 1 98.75 35 GLY B CA 1
ATOM 1999 C C . GLY B 1 35 ? 5.223 13.219 1.411 1 98.75 35 GLY B C 1
ATOM 2000 O O . GLY B 1 35 ? 6.137 13.859 1.938 1 98.75 35 GLY B O 1
ATOM 2001 N N . LEU B 1 36 ? 4.586 12.188 1.977 1 98.94 36 LEU B N 1
ATOM 2002 C CA . LEU B 1 36 ? 4.949 11.805 3.336 1 98.94 36 LEU B CA 1
ATOM 2003 C C . LEU B 1 36 ? 6.336 11.172 3.369 1 98.94 36 LEU B C 1
ATOM 2005 O O . LEU B 1 36 ? 7.184 11.562 4.176 1 98.94 36 LEU B O 1
ATOM 2009 N N . VAL B 1 37 ? 6.605 10.234 2.475 1 98.88 37 VAL B N 1
ATOM 2010 C CA . VAL B 1 37 ? 7.848 9.461 2.51 1 98.88 37 VAL B CA 1
ATOM 2011 C C . VAL B 1 37 ? 9.039 10.391 2.287 1 98.88 37 VAL B C 1
ATOM 2013 O O . VAL B 1 37 ? 10.016 10.352 3.041 1 98.88 37 VAL B O 1
ATOM 2016 N N . ASN B 1 38 ? 8.898 11.211 1.277 1 98.69 38 ASN B N 1
ATOM 2017 C CA . ASN B 1 38 ? 10.023 12.086 0.958 1 98.69 38 ASN B CA 1
ATOM 2018 C C . ASN B 1 38 ? 10.312 13.062 2.096 1 98.69 38 ASN B C 1
ATOM 2020 O O . ASN B 1 38 ? 11.477 13.367 2.377 1 98.69 38 ASN B O 1
ATOM 2024 N N . ALA B 1 39 ? 9.273 13.609 2.725 1 98.81 39 ALA B N 1
ATOM 2025 C CA . ALA B 1 39 ? 9.453 14.531 3.838 1 98.81 39 ALA B CA 1
ATOM 2026 C C . ALA B 1 39 ? 10.227 13.875 4.98 1 98.81 39 ALA B C 1
ATOM 2028 O O . ALA B 1 39 ? 11.156 14.469 5.531 1 98.81 39 ALA B O 1
ATOM 2029 N N . VAL B 1 40 ? 9.867 12.641 5.34 1 98.88 40 VAL B N 1
ATOM 2030 C CA . VAL B 1 40 ? 10.508 11.93 6.438 1 98.88 40 VAL B CA 1
ATOM 2031 C C . VAL B 1 40 ? 11.914 11.508 6.035 1 98.88 40 VAL B C 1
ATOM 2033 O O . VAL B 1 40 ? 12.859 11.656 6.812 1 98.88 40 VAL B O 1
ATOM 2036 N N . VAL B 1 41 ? 12.094 11.023 4.797 1 98.19 41 VAL B N 1
ATOM 2037 C CA . VAL B 1 41 ? 13.391 10.562 4.301 1 98.19 41 VAL B CA 1
ATOM 2038 C C . VAL B 1 41 ? 14.375 11.727 4.254 1 98.19 41 VAL B C 1
ATOM 2040 O O . VAL B 1 41 ? 15.531 11.586 4.664 1 98.19 41 VAL B O 1
ATOM 2043 N N . GLU B 1 42 ? 13.914 12.836 3.76 1 98.06 42 GLU B N 1
ATOM 2044 C CA . GLU B 1 42 ? 14.781 14.008 3.732 1 98.06 42 GLU B CA 1
ATOM 2045 C C . GLU B 1 42 ? 15.164 14.445 5.145 1 98.06 42 GLU B C 1
ATOM 2047 O O . GLU B 1 42 ? 16.312 14.805 5.395 1 98.06 42 GLU B O 1
ATOM 2052 N N . GLY B 1 43 ? 14.172 14.469 6.027 1 98.44 43 GLY B N 1
ATOM 2053 C CA . GLY B 1 43 ? 14.484 14.781 7.41 1 98.44 43 GLY B CA 1
ATOM 2054 C C . GLY B 1 43 ? 15.547 13.875 8.008 1 98.44 43 GLY B C 1
ATOM 2055 O O . GLY B 1 43 ? 16.516 14.352 8.609 1 98.44 43 GLY B O 1
ATOM 2056 N N . LEU B 1 44 ? 15.445 12.578 7.793 1 98.31 44 LEU B N 1
ATOM 2057 C CA . LEU B 1 44 ? 16.375 11.602 8.352 1 98.31 44 LEU B CA 1
ATOM 2058 C C . LEU B 1 44 ? 17.703 11.617 7.605 1 98.31 44 LEU B C 1
ATOM 2060 O O . LEU B 1 44 ? 18.75 11.352 8.195 1 98.31 44 LEU B O 1
ATOM 2064 N N . SER B 1 45 ? 17.594 11.953 6.285 1 96.81 45 SER B N 1
ATOM 2065 C CA . SER B 1 45 ? 18.828 12.133 5.527 1 96.81 45 SER B CA 1
ATOM 2066 C C . SER B 1 45 ? 19.688 13.242 6.125 1 96.81 45 SER B C 1
ATOM 2068 O O . SER B 1 45 ? 20.906 13.109 6.199 1 96.81 45 SER B O 1
ATOM 2070 N N . GLU B 1 46 ? 19.062 14.336 6.547 1 97.69 46 GLU B N 1
ATOM 2071 C CA . GLU B 1 46 ? 19.75 15.492 7.117 1 97.69 46 GLU B CA 1
ATOM 2072 C C . GLU B 1 46 ? 20.328 15.172 8.492 1 97.69 46 GLU B C 1
ATOM 2074 O O . GLU B 1 46 ? 21.438 15.594 8.82 1 97.69 46 GLU B O 1
ATOM 2079 N N . SER B 1 47 ? 19.641 14.398 9.242 1 96.62 47 SER B N 1
ATOM 2080 C CA . SER B 1 47 ? 20.016 14.195 10.633 1 96.62 47 SER B CA 1
ATOM 2081 C C . SER B 1 47 ? 20.844 12.922 10.805 1 96.62 47 SER B C 1
ATOM 2083 O O . SER B 1 47 ? 21.797 12.883 11.586 1 96.62 47 SER B O 1
ATOM 2085 N N . VAL B 1 48 ? 20.562 11.82 10.055 1 96 48 VAL B N 1
ATOM 2086 C CA . VAL B 1 48 ? 21.188 10.508 10.203 1 96 48 VAL B CA 1
ATOM 2087 C C . VAL B 1 48 ? 22.188 10.273 9.07 1 96 48 VAL B C 1
ATOM 2089 O O . VAL B 1 48 ? 23.266 9.727 9.297 1 96 48 VAL B O 1
ATOM 2092 N N . GLY B 1 49 ? 21.875 10.703 7.918 1 95.06 49 GLY B N 1
ATOM 2093 C CA . GLY B 1 49 ? 22.672 10.383 6.738 1 95.06 49 GLY B CA 1
ATOM 2094 C C . GLY B 1 49 ? 22.266 9.055 6.105 1 95.06 49 GLY B C 1
ATOM 2095 O O . GLY B 1 49 ? 21.078 8.789 5.91 1 95.06 49 GLY B O 1
ATOM 2096 N N . GLU B 1 50 ? 23.266 8.211 5.902 1 93 50 GLU B N 1
ATOM 2097 C CA . GLU B 1 50 ? 22.938 6.898 5.348 1 93 50 GLU B CA 1
ATOM 2098 C C . GLU B 1 50 ? 22.266 6.008 6.391 1 93 50 GLU B C 1
ATOM 2100 O O . GLU B 1 50 ? 22.531 6.137 7.586 1 93 50 GLU B O 1
ATOM 2105 N N . PRO B 1 51 ? 21.281 5.156 5.914 1 93.75 51 PRO B N 1
ATOM 2106 C CA . PRO B 1 51 ? 20.953 4.801 4.531 1 93.75 51 PRO B CA 1
ATOM 2107 C C . PRO B 1 51 ? 19.891 5.723 3.924 1 93.75 51 PRO B C 1
ATOM 2109 O O . PRO B 1 51 ? 19.594 5.609 2.734 1 93.75 51 PRO B O 1
ATOM 2112 N N . TRP B 1 52 ? 19.375 6.625 4.648 1 95.62 52 TRP B N 1
ATOM 2113 C CA . TRP B 1 52 ? 18.281 7.484 4.215 1 95.62 52 TRP B CA 1
ATOM 2114 C C . TRP B 1 52 ? 18.672 8.32 3.004 1 95.62 52 TRP B C 1
ATOM 2116 O O . TRP B 1 52 ? 17.875 8.555 2.105 1 95.62 52 TRP B O 1
ATOM 2126 N N . LYS B 1 53 ? 19.859 8.719 2.924 1 94.06 53 LYS B N 1
ATOM 2127 C CA . LYS B 1 53 ? 20.344 9.539 1.822 1 94.06 53 LYS B CA 1
ATOM 2128 C C . LYS B 1 53 ? 20.203 8.812 0.488 1 94.06 53 LYS B C 1
ATOM 2130 O O . LYS B 1 53 ? 19.969 9.445 -0.544 1 94.06 53 LYS B O 1
ATOM 2135 N N . SER B 1 54 ? 20.297 7.547 0.518 1 92.5 54 SER B N 1
ATOM 2136 C CA . SER B 1 54 ? 20.297 6.762 -0.712 1 92.5 54 SER B CA 1
ATOM 2137 C C . SER B 1 54 ? 18.906 6.184 -0.996 1 92.5 54 SER B C 1
ATOM 2139 O O . SER B 1 54 ? 18.719 5.496 -2 1 92.5 54 SER B O 1
ATOM 2141 N N . PHE B 1 55 ? 17.922 6.414 -0.132 1 93.88 55 PHE B N 1
ATOM 2142 C CA . PHE B 1 55 ? 16.578 5.895 -0.337 1 93.88 55 PHE B CA 1
ATOM 2143 C C . PHE B 1 55 ? 15.922 6.559 -1.54 1 93.88 55 PHE B C 1
ATOM 2145 O O . PHE B 1 55 ? 15.812 7.785 -1.598 1 93.88 55 PHE B O 1
ATOM 2152 N N . PRO B 1 56 ? 15.469 5.809 -2.504 1 94.38 56 PRO B N 1
ATOM 2153 C CA . PRO B 1 56 ? 14.836 6.387 -3.691 1 94.38 56 PRO B CA 1
ATOM 2154 C C . PRO B 1 56 ? 13.367 6.719 -3.471 1 94.38 56 PRO B C 1
ATOM 2156 O O . PRO B 1 56 ? 12.484 5.98 -3.918 1 94.38 56 PRO B O 1
ATOM 2159 N N . SER B 1 57 ? 13.047 7.828 -2.928 1 96 57 SER B N 1
ATOM 2160 C CA . SER B 1 57 ? 11.703 8.203 -2.516 1 96 57 SER B CA 1
ATOM 2161 C C . SER B 1 57 ? 10.727 8.164 -3.691 1 96 57 SER B C 1
ATOM 2163 O O . SER B 1 57 ? 9.531 7.938 -3.506 1 96 57 SER B O 1
ATOM 2165 N N . LYS B 1 58 ? 11.219 8.352 -4.945 1 95.81 58 LYS B N 1
ATOM 2166 C CA . LYS B 1 58 ? 10.352 8.398 -6.117 1 95.81 58 LYS B CA 1
ATOM 2167 C C . LYS B 1 58 ? 9.68 7.051 -6.355 1 95.81 58 LYS B C 1
ATOM 2169 O O . LYS B 1 58 ? 8.68 6.969 -7.082 1 95.81 58 LYS B O 1
ATOM 2174 N N . VAL B 1 59 ? 10.188 5.996 -5.707 1 97.12 59 VAL B N 1
ATOM 2175 C CA . VAL B 1 59 ? 9.578 4.676 -5.824 1 97.12 59 VAL B CA 1
ATOM 2176 C C . VAL B 1 59 ? 8.164 4.711 -5.258 1 97.12 59 VAL B C 1
ATOM 2178 O O . VAL B 1 59 ? 7.316 3.893 -5.629 1 97.12 59 VAL B O 1
ATOM 2181 N N . THR B 1 60 ? 7.867 5.707 -4.422 1 98.06 60 THR B N 1
ATOM 2182 C CA . THR B 1 60 ? 6.582 5.727 -3.727 1 98.06 60 THR B CA 1
ATOM 2183 C C . THR B 1 60 ? 5.559 6.539 -4.508 1 98.06 60 THR B C 1
ATOM 2185 O O . THR B 1 60 ? 4.445 6.773 -4.031 1 98.06 60 THR B O 1
ATOM 2188 N N . PHE B 1 61 ? 5.93 6.926 -5.766 1 97.5 61 PHE B N 1
ATOM 2189 C CA . PHE B 1 61 ? 4.961 7.586 -6.633 1 97.5 61 PHE B CA 1
ATOM 2190 C C . PHE B 1 61 ? 3.77 6.676 -6.906 1 97.5 61 PHE B C 1
ATOM 2192 O O . PHE B 1 61 ? 2.68 7.152 -7.234 1 97.5 61 PHE B O 1
ATOM 2199 N N . TYR B 1 62 ? 3.938 5.422 -6.68 1 96.62 62 TYR B N 1
ATOM 2200 C CA . TYR B 1 62 ? 2.891 4.473 -7.043 1 96.62 62 TYR B CA 1
ATOM 2201 C C . TYR B 1 62 ? 1.7 4.59 -6.098 1 96.62 62 TYR B C 1
ATOM 2203 O O . TYR B 1 62 ? 0.596 4.145 -6.422 1 96.62 62 TYR B O 1
ATOM 2211 N N . GLY B 1 63 ? 1.904 5.199 -4.953 1 96.06 63 GLY B N 1
ATOM 2212 C CA . GLY B 1 63 ? 0.858 5.258 -3.947 1 96.06 63 GLY B CA 1
ATOM 2213 C C . GLY B 1 63 ? -0.21 6.289 -4.254 1 96.06 63 GLY B C 1
ATOM 2214 O O . GLY B 1 63 ? -1.234 6.355 -3.568 1 96.06 63 GLY B O 1
ATOM 2215 N N . ARG B 1 64 ? -0.017 7.07 -5.316 1 93.19 64 ARG B N 1
ATOM 2216 C CA . ARG B 1 64 ? -0.956 8.148 -5.617 1 93.19 64 ARG B CA 1
ATOM 2217 C C . ARG B 1 64 ? -2.344 7.59 -5.922 1 93.19 64 ARG B C 1
ATOM 2219 O O . ARG B 1 64 ? -2.473 6.566 -6.594 1 93.19 64 ARG B O 1
ATOM 2226 N N . GLY B 1 65 ? -3.342 8.234 -5.348 1 89.31 65 GLY B N 1
ATOM 2227 C CA . GLY B 1 65 ? -4.723 7.863 -5.613 1 89.31 65 GLY B CA 1
ATOM 2228 C C . GLY B 1 65 ? -5.074 6.477 -5.105 1 89.31 65 GLY B C 1
ATOM 2229 O O . GLY B 1 65 ? -5.902 5.785 -5.703 1 89.31 65 GLY B O 1
ATOM 2230 N N . GLY B 1 66 ? -4.477 6.035 -4.031 1 91.19 66 GLY B N 1
ATOM 2231 C CA . GLY B 1 66 ? -4.73 4.676 -3.582 1 91.19 66 GLY B CA 1
ATOM 2232 C C . GLY B 1 66 ? -4.09 3.623 -4.465 1 91.19 66 GLY B C 1
ATOM 2233 O O . GLY B 1 66 ? -4.742 2.656 -4.867 1 91.19 66 GLY B O 1
ATOM 2234 N N . VAL B 1 67 ? -2.92 3.832 -4.875 1 93.69 67 VAL B N 1
ATOM 2235 C CA . VAL B 1 67 ? -2.111 3.014 -5.77 1 93.69 67 VAL B CA 1
ATOM 2236 C C . VAL B 1 67 ? -2.555 3.238 -7.215 1 93.69 67 VAL B C 1
ATOM 2238 O O . VAL B 1 67 ? -3.318 2.443 -7.766 1 93.69 67 VAL B O 1
ATOM 2241 N 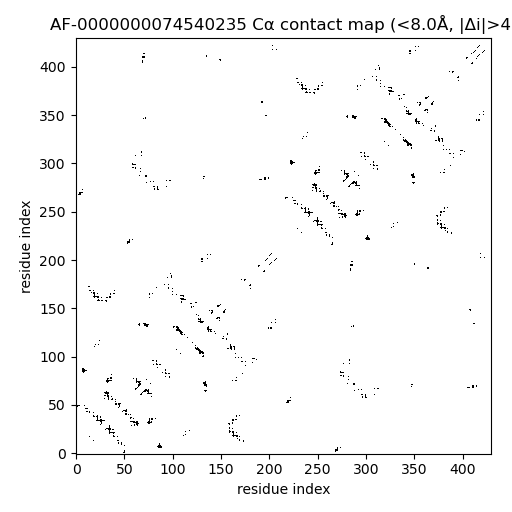N . ILE B 1 68 ? -2.014 4.254 -7.773 1 90.12 68 ILE B N 1
ATOM 2242 C CA . ILE B 1 68 ? -2.148 4.719 -9.148 1 90.12 68 ILE B CA 1
ATOM 2243 C C . ILE B 1 68 ? -3.627 4.879 -9.5 1 90.12 68 ILE B C 1
ATOM 2245 O O . ILE B 1 68 ? -4.066 4.457 -10.57 1 90.12 68 ILE B O 1
ATOM 2249 N N . GLY B 1 69 ? -4.363 5.348 -8.562 1 86.25 69 GLY B N 1
ATOM 2250 C CA . GLY B 1 69 ? -5.727 5.738 -8.883 1 86.25 69 GLY B CA 1
ATOM 2251 C C . GLY B 1 69 ? -6.746 4.66 -8.562 1 86.25 69 GLY B C 1
ATOM 2252 O O . GLY B 1 69 ? -7.945 4.855 -8.758 1 86.25 69 GLY B O 1
ATOM 2253 N N . TRP B 1 70 ? -6.383 3.588 -7.934 1 86.25 70 TRP B N 1
ATOM 2254 C CA . TRP B 1 70 ? -7.297 2.473 -7.711 1 86.25 70 TRP B CA 1
ATOM 2255 C C . TRP B 1 70 ? -8.117 2.684 -6.441 1 86.25 70 TRP B C 1
ATOM 2257 O O . TRP B 1 70 ? -9 1.886 -6.125 1 86.25 70 TRP B O 1
ATOM 2267 N N . GLY B 1 71 ? -7.809 3.752 -5.711 1 84.75 71 GLY B N 1
ATOM 2268 C CA . GLY B 1 71 ? -8.633 4.133 -4.574 1 84.75 71 GLY B CA 1
ATOM 2269 C C . GLY B 1 71 ? -8.539 3.166 -3.412 1 84.75 71 GLY B C 1
ATOM 2270 O O . GLY B 1 71 ? -9.453 3.076 -2.594 1 84.75 71 GLY B O 1
ATOM 2271 N N . SER B 1 72 ? -7.477 2.441 -3.383 1 88.5 72 SER B N 1
ATOM 2272 C CA . SER B 1 72 ? -7.297 1.471 -2.309 1 88.5 72 SER B CA 1
ATOM 2273 C C . SER B 1 72 ? -6.738 2.133 -1.053 1 88.5 72 SER B C 1
ATOM 2275 O O . SER B 1 72 ? -7.418 2.938 -0.414 1 88.5 72 SER B O 1
ATOM 2277 N N . THR B 1 73 ? -5.582 1.748 -0.625 1 92.56 73 THR B N 1
ATOM 2278 C CA . THR B 1 73 ? -5.023 2.289 0.609 1 92.56 73 THR B CA 1
ATOM 2279 C C . THR B 1 73 ? -4.602 3.742 0.42 1 92.56 73 THR B C 1
ATOM 2281 O O . THR B 1 73 ? -4.051 4.105 -0.621 1 92.56 73 THR B O 1
ATOM 2284 N N . CYS B 1 74 ? -4.988 4.559 1.401 1 94.19 74 CYS B N 1
ATOM 2285 C CA . CYS B 1 74 ? -4.566 5.953 1.387 1 94.19 74 CYS B CA 1
ATOM 2286 C C . CYS B 1 74 ? -3.051 6.062 1.262 1 94.19 74 CYS B C 1
ATOM 2288 O O . CYS B 1 74 ? -2.314 5.355 1.947 1 94.19 74 CYS B O 1
ATOM 2290 N N . GLY B 1 75 ? -2.541 6.98 0.415 1 97.06 75 GLY B N 1
ATOM 2291 C CA . GLY B 1 75 ? -1.139 7.082 0.045 1 97.06 75 GLY B CA 1
ATOM 2292 C C . GLY B 1 75 ? -0.231 7.375 1.225 1 97.06 75 GLY B C 1
ATOM 2293 O O . GLY B 1 75 ? 0.689 6.605 1.512 1 97.06 75 GLY B O 1
ATOM 2294 N N . PRO B 1 76 ? -0.465 8.523 1.924 1 98.75 76 PRO B N 1
ATOM 2295 C CA . PRO B 1 76 ? 0.426 8.82 3.047 1 98.75 76 PRO B CA 1
ATOM 2296 C C . PRO B 1 76 ? 0.404 7.734 4.121 1 98.75 76 PRO B C 1
ATOM 2298 O O . PRO B 1 76 ? 1.417 7.5 4.785 1 98.75 76 PRO B O 1
ATOM 2301 N N . LEU B 1 77 ? -0.708 7.012 4.246 1 98.31 77 LEU B N 1
ATOM 2302 C CA . LEU B 1 77 ? -0.773 5.91 5.199 1 98.31 77 LEU B CA 1
ATOM 2303 C C . LEU B 1 77 ? 0.082 4.738 4.734 1 98.31 77 LEU B C 1
ATOM 2305 O O . LEU B 1 77 ? 0.778 4.113 5.539 1 98.31 77 LEU B O 1
ATOM 2309 N N . ASN B 1 78 ? 0.002 4.457 3.447 1 98.56 78 ASN B N 1
ATOM 2310 C CA . ASN B 1 78 ? 0.846 3.412 2.873 1 98.56 78 ASN B CA 1
ATOM 2311 C C . ASN B 1 78 ? 2.328 3.723 3.066 1 98.56 78 ASN B C 1
ATOM 2313 O O . ASN B 1 78 ? 3.111 2.836 3.41 1 98.56 78 ASN B O 1
ATOM 2317 N N . GLY B 1 79 ? 2.701 4.965 2.871 1 98.88 79 GLY B N 1
ATOM 2318 C CA . GLY B 1 79 ? 4.07 5.414 3.08 1 98.88 79 GLY B CA 1
ATOM 2319 C C . GLY B 1 79 ? 4.508 5.336 4.531 1 98.88 79 GLY B C 1
ATOM 2320 O O . GLY B 1 79 ? 5.637 4.945 4.824 1 98.88 79 GLY B O 1
ATOM 2321 N N . ALA B 1 80 ? 3.613 5.707 5.434 1 98.88 80 ALA B N 1
ATOM 2322 C CA . ALA B 1 80 ? 3.916 5.629 6.859 1 98.88 80 ALA B CA 1
ATOM 2323 C C . ALA B 1 80 ? 4.172 4.188 7.285 1 98.88 80 ALA B C 1
ATOM 2325 O O . ALA B 1 80 ? 5.055 3.922 8.109 1 98.88 80 ALA B O 1
ATOM 2326 N N . ALA B 1 81 ? 3.361 3.287 6.703 1 98.62 81 ALA B N 1
ATOM 2327 C CA . ALA B 1 81 ? 3.561 1.874 7.016 1 98.62 81 ALA B CA 1
ATOM 2328 C C . ALA B 1 81 ? 4.934 1.399 6.551 1 98.62 81 ALA B C 1
ATOM 2330 O O . ALA B 1 81 ? 5.652 0.726 7.297 1 98.62 81 ALA B O 1
ATOM 2331 N N . LEU B 1 82 ? 5.309 1.798 5.371 1 98.81 82 LEU B N 1
ATOM 2332 C CA . LEU B 1 82 ? 6.613 1.457 4.816 1 98.81 82 LEU B CA 1
ATOM 2333 C C . LEU B 1 82 ? 7.734 1.97 5.719 1 98.81 82 LEU B C 1
ATOM 2335 O O . LEU B 1 82 ? 8.617 1.204 6.113 1 98.81 82 LEU B O 1
ATOM 2339 N N . ILE B 1 83 ? 7.695 3.258 6.105 1 98.88 83 ILE B N 1
ATOM 2340 C CA . ILE B 1 83 ? 8.75 3.865 6.918 1 98.88 83 ILE B CA 1
ATOM 2341 C C . ILE B 1 83 ? 8.773 3.213 8.297 1 98.88 83 ILE B C 1
ATOM 2343 O O . ILE B 1 83 ? 9.852 3.006 8.867 1 98.88 83 ILE B O 1
ATOM 2347 N N . SER B 1 84 ? 7.586 2.895 8.852 1 98.75 84 SER B N 1
ATOM 2348 C CA . SER B 1 84 ? 7.531 2.254 10.164 1 98.75 84 SER B CA 1
ATOM 2349 C C . SER B 1 84 ? 8.344 0.964 10.188 1 98.75 84 SER B C 1
ATOM 2351 O O . SER B 1 84 ? 9.086 0.704 11.141 1 98.75 84 SER B O 1
ATOM 2353 N N . TYR B 1 85 ? 8.25 0.207 9.133 1 98.25 85 TYR B N 1
ATOM 2354 C CA . TYR B 1 85 ? 8.922 -1.085 9.094 1 98.25 85 TYR B CA 1
ATOM 2355 C C . TYR B 1 85 ? 10.398 -0.921 8.75 1 98.25 85 TYR B C 1
ATOM 2357 O O . TYR B 1 85 ? 11.188 -1.854 8.922 1 98.25 85 TYR B O 1
ATOM 2365 N N . LEU B 1 86 ? 10.773 0.278 8.297 1 98 86 LEU B N 1
ATOM 2366 C CA . LEU B 1 86 ? 12.195 0.554 8.086 1 98 86 LEU B CA 1
ATOM 2367 C C . LEU B 1 86 ? 12.867 0.963 9.391 1 98 86 LEU B C 1
ATOM 2369 O O . LEU B 1 86 ? 14.055 0.704 9.586 1 98 86 LEU B O 1
ATOM 2373 N N . VAL B 1 87 ? 12.102 1.536 10.367 1 98.12 87 VAL B N 1
ATOM 2374 C CA . VAL B 1 87 ? 12.781 2.195 11.477 1 98.12 87 VAL B CA 1
ATOM 2375 C C . VAL B 1 87 ? 12.453 1.482 12.781 1 98.12 87 VAL B C 1
ATOM 2377 O O . VAL B 1 87 ? 13.117 1.689 13.797 1 98.12 87 VAL B O 1
ATOM 2380 N N . LEU B 1 88 ? 11.422 0.594 12.781 1 98.19 88 LEU B N 1
ATOM 2381 C CA . LEU B 1 88 ? 10.984 -0.053 14.008 1 98.19 88 LEU B CA 1
ATOM 2382 C C . LEU B 1 88 ? 10.961 -1.569 13.844 1 98.19 88 LEU B C 1
ATOM 2384 O O . LEU B 1 88 ? 10.844 -2.078 12.727 1 98.19 88 LEU B O 1
ATOM 2388 N N . GLU B 1 89 ? 11.102 -2.26 14.984 1 96.5 89 GLU B N 1
ATOM 2389 C CA . GLU B 1 89 ? 10.781 -3.684 14.992 1 96.5 89 GLU B CA 1
ATOM 2390 C C . GLU B 1 89 ? 9.289 -3.914 14.766 1 96.5 89 GLU B C 1
ATOM 2392 O O . GLU B 1 89 ? 8.477 -3.018 14.992 1 96.5 89 GLU B O 1
ATOM 2397 N N . GLN B 1 90 ? 8.961 -5.047 14.383 1 94.75 90 GLN B N 1
ATOM 2398 C CA . GLN B 1 90 ? 7.637 -5.391 13.875 1 94.75 90 GLN B CA 1
ATOM 2399 C C . GLN B 1 90 ? 6.543 -4.977 14.859 1 94.75 90 GLN B C 1
ATOM 2401 O O . GLN B 1 90 ? 5.574 -4.324 14.477 1 94.75 90 GLN B O 1
ATOM 2406 N N . THR B 1 91 ? 6.621 -5.352 16.125 1 93.06 91 THR B N 1
ATOM 2407 C CA . THR B 1 91 ? 5.582 -5.082 17.109 1 93.06 91 THR B CA 1
ATOM 2408 C C . THR B 1 91 ? 5.355 -3.58 17.266 1 93.06 91 THR B C 1
ATOM 2410 O O . THR B 1 91 ? 4.215 -3.115 17.266 1 93.06 91 THR B O 1
ATOM 2413 N N . ASP B 1 92 ? 6.41 -2.82 17.359 1 95.5 92 ASP B N 1
ATOM 2414 C CA . ASP B 1 92 ? 6.324 -1.371 17.516 1 95.5 92 ASP B CA 1
ATOM 2415 C C . ASP B 1 92 ? 5.785 -0.718 16.25 1 95.5 92 ASP B C 1
ATOM 2417 O O . ASP B 1 92 ? 5.004 0.232 16.312 1 95.5 92 ASP B O 1
ATOM 2421 N N . ALA B 1 93 ? 6.258 -1.248 15.102 1 96.94 93 ALA B N 1
ATOM 2422 C CA . ALA B 1 93 ? 5.762 -0.731 13.828 1 96.94 93 ALA B CA 1
ATOM 2423 C C . ALA B 1 93 ? 4.254 -0.916 13.711 1 96.94 93 ALA B C 1
ATOM 2425 O O . ALA B 1 93 ? 3.539 0.005 13.305 1 96.94 93 ALA B O 1
ATOM 2426 N N . ASP B 1 94 ? 3.771 -2.104 14.109 1 91 94 ASP B N 1
ATOM 2427 C CA . ASP B 1 94 ? 2.34 -2.383 14.078 1 91 94 ASP B CA 1
ATOM 2428 C C . ASP B 1 94 ? 1.567 -1.4 14.953 1 91 94 ASP B C 1
ATOM 2430 O O . ASP B 1 94 ? 0.497 -0.926 14.57 1 91 94 ASP B O 1
ATOM 2434 N N . GLU B 1 95 ? 2.092 -1.126 16.094 1 90.31 95 GLU B N 1
ATOM 2435 C CA . GLU B 1 95 ? 1.418 -0.223 17.016 1 90.31 95 GLU B CA 1
ATOM 2436 C C . GLU B 1 95 ? 1.306 1.184 16.438 1 90.31 95 GLU B C 1
ATOM 2438 O O . GLU B 1 95 ? 0.252 1.816 16.531 1 90.31 95 GLU B O 1
ATOM 2443 N N . VAL B 1 96 ? 2.346 1.674 15.844 1 96 96 VAL B N 1
ATOM 2444 C CA . VAL B 1 96 ? 2.357 3.012 15.266 1 96 96 VAL B CA 1
ATOM 2445 C C . VAL B 1 96 ? 1.37 3.078 14.102 1 96 96 VAL B C 1
ATOM 2447 O O . VAL B 1 96 ? 0.59 4.027 13.992 1 96 96 VAL B O 1
ATOM 2450 N N . ILE B 1 97 ? 1.397 2.057 13.227 1 94.06 97 ILE B N 1
ATOM 2451 C CA . ILE B 1 97 ? 0.518 2.012 12.062 1 94.06 97 ILE B CA 1
ATOM 2452 C C . ILE B 1 97 ? -0.938 1.955 12.523 1 94.06 97 ILE B C 1
ATOM 2454 O O . ILE B 1 97 ? -1.783 2.695 12.016 1 94.06 97 ILE B O 1
ATOM 2458 N N . ASN B 1 98 ? -1.197 1.115 13.5 1 89.62 98 ASN B N 1
ATOM 2459 C CA . ASN B 1 98 ? -2.559 0.993 14.008 1 89.62 98 ASN B CA 1
ATOM 2460 C C . ASN B 1 98 ? -3.07 2.318 14.57 1 89.62 98 ASN B C 1
ATOM 2462 O O . ASN B 1 98 ? -4.199 2.721 14.289 1 89.62 98 ASN B O 1
ATOM 2466 N N . GLU B 1 99 ? -2.293 2.963 15.352 1 90.5 99 GLU B N 1
ATOM 2467 C CA . GLU B 1 99 ? -2.688 4.242 15.938 1 90.5 99 GLU B CA 1
ATOM 2468 C C . GLU B 1 99 ? -2.912 5.297 14.852 1 90.5 99 GLU B C 1
ATOM 2470 O O . GLU B 1 99 ? -3.885 6.047 14.906 1 90.5 99 GLU B O 1
ATOM 2475 N N . LEU B 1 100 ? -2.039 5.348 13.898 1 94.94 100 LEU B N 1
ATOM 2476 C CA . LEU B 1 100 ? -2.135 6.332 12.828 1 94.94 100 LEU B CA 1
ATOM 2477 C C . LEU B 1 100 ? -3.379 6.094 11.977 1 94.94 100 LEU B C 1
ATOM 2479 O O . LEU B 1 100 ? -4.09 7.039 11.633 1 94.94 100 LEU B O 1
ATOM 2483 N N . TYR B 1 101 ? -3.586 4.836 11.594 1 91.25 101 TYR B N 1
ATOM 2484 C CA . TYR B 1 101 ? -4.723 4.484 10.75 1 91.25 101 TYR B CA 1
ATOM 2485 C C . TYR B 1 101 ? -6.039 4.777 11.461 1 91.25 101 TYR B C 1
ATOM 2487 O O . TYR B 1 101 ? -6.984 5.281 10.844 1 91.25 101 TYR B O 1
ATOM 2495 N N . MET B 1 102 ? -6.059 4.473 12.719 1 87.69 102 MET B N 1
ATOM 2496 C CA . MET B 1 102 ? -7.258 4.781 13.492 1 87.69 102 MET B CA 1
ATOM 2497 C C . MET B 1 102 ? -7.469 6.289 13.594 1 87.69 102 MET B C 1
ATOM 2499 O O . MET B 1 102 ? -8.586 6.781 13.391 1 87.69 102 MET B O 1
ATOM 2503 N N . TRP B 1 103 ? -6.488 6.969 13.93 1 90.69 103 TRP B N 1
ATOM 2504 C CA . TRP B 1 103 ? -6.559 8.422 14.016 1 90.69 103 TRP B CA 1
ATOM 2505 C C . TRP B 1 103 ? -7.051 9.023 12.703 1 90.69 103 TRP B C 1
ATOM 2507 O O . TRP B 1 103 ? -7.961 9.852 12.695 1 90.69 103 TRP B O 1
ATOM 2517 N N . TYR B 1 104 ? -6.453 8.617 11.594 1 93.25 104 TYR B N 1
ATOM 2518 C CA . TYR B 1 104 ? -6.828 9.109 10.273 1 93.25 104 TYR B CA 1
ATOM 2519 C C . TYR B 1 104 ? -8.305 8.844 9.992 1 93.25 104 TYR B C 1
ATOM 2521 O O . TYR B 1 104 ? -9 9.703 9.445 1 93.25 104 TYR B O 1
ATOM 2529 N N . SER B 1 105 ? -8.734 7.676 10.344 1 87.12 105 SER B N 1
ATOM 2530 C CA . SER B 1 105 ? -10.07 7.219 9.984 1 87.12 105 SER B CA 1
ATOM 2531 C C . SER B 1 105 ? -11.141 7.918 10.812 1 87.12 105 SER B C 1
ATOM 2533 O O . SER B 1 105 ? -12.32 7.91 10.453 1 87.12 105 SER B O 1
ATOM 2535 N N . THR B 1 106 ? -10.719 8.57 11.898 1 86.69 106 THR B N 1
ATOM 2536 C CA . THR B 1 106 ? -11.734 9.078 12.812 1 86.69 106 THR B CA 1
ATOM 2537 C C . THR B 1 106 ? -11.57 10.578 13.023 1 86.69 106 THR B C 1
ATOM 2539 O O . THR B 1 106 ? -12.414 11.219 13.664 1 86.69 106 THR B O 1
ATOM 2542 N N . THR B 1 107 ? -10.57 11.148 12.539 1 92.5 107 THR B N 1
ATOM 2543 C CA . THR B 1 107 ? -10.273 12.562 12.727 1 92.5 107 THR B CA 1
ATOM 2544 C C . THR B 1 107 ? -10.719 13.375 11.516 1 92.5 107 THR B C 1
ATOM 2546 O O . THR B 1 107 ? -10.414 13.016 10.375 1 92.5 107 THR B O 1
ATOM 2549 N N . PRO B 1 108 ? -11.469 14.477 11.75 1 96.06 108 PRO B N 1
ATOM 2550 C CA . PRO B 1 108 ? -11.742 15.367 10.617 1 96.06 108 PRO B CA 1
ATOM 2551 C C . PRO B 1 108 ? -10.477 16.031 10.07 1 96.06 108 PRO B C 1
ATOM 2553 O O . PRO B 1 108 ? -9.727 16.641 10.828 1 96.06 108 PRO B O 1
ATOM 2556 N N . LEU B 1 109 ? -10.219 15.891 8.805 1 97.88 109 LEU B N 1
ATOM 2557 C CA . LEU B 1 109 ? -9.023 16.422 8.164 1 97.88 109 LEU B CA 1
ATOM 2558 C C . LEU B 1 109 ? -9.391 17.156 6.867 1 97.88 109 LEU B C 1
ATOM 2560 O O . LEU B 1 109 ? -10.391 16.828 6.227 1 97.88 109 LEU B O 1
ATOM 2564 N N . PRO B 1 110 ? -8.586 18.172 6.438 1 98.12 110 PRO B N 1
ATOM 2565 C CA . PRO B 1 110 ? -7.297 18.594 6.988 1 98.12 110 PRO B CA 1
ATOM 2566 C C . PRO B 1 110 ? -7.449 19.594 8.133 1 98.12 110 PRO B C 1
ATOM 2568 O O . PRO B 1 110 ? -8.461 20.297 8.219 1 98.12 110 PRO B O 1
ATOM 2571 N N . SER B 1 111 ? -6.445 19.672 9 1 98.25 111 SER B N 1
ATOM 2572 C CA . SER B 1 111 ? -6.277 20.719 9.992 1 98.25 111 SER B CA 1
ATOM 2573 C C . SER B 1 111 ? -5.047 21.578 9.695 1 98.25 111 SER B C 1
ATOM 2575 O O . SER B 1 111 ? -4.945 22.719 10.164 1 98.25 111 SER B O 1
ATOM 2577 N N . TYR B 1 112 ? -4.098 21.094 8.953 1 98.5 112 TYR B N 1
ATOM 2578 C CA . TYR B 1 112 ? -2.889 21.797 8.547 1 98.5 112 TYR B CA 1
ATOM 2579 C C . TYR B 1 112 ? -3.223 22.984 7.648 1 98.5 112 TYR B C 1
ATOM 2581 O O . TYR B 1 112 ? -4.016 22.859 6.711 1 98.5 112 TYR B O 1
ATOM 2589 N N . THR B 1 113 ? -2.662 24.109 7.949 1 97.69 113 THR B N 1
ATOM 2590 C CA . THR B 1 113 ? -2.717 25.297 7.098 1 97.69 113 THR B CA 1
ATOM 2591 C C . THR B 1 113 ? -1.312 25.766 6.746 1 97.69 113 THR B C 1
ATOM 2593 O O . THR B 1 113 ? -0.532 26.125 7.629 1 97.69 113 THR B O 1
ATOM 2596 N N . PRO B 1 114 ? -1.003 25.75 5.492 1 97.19 114 PRO B N 1
ATOM 2597 C CA . PRO B 1 114 ? 0.331 26.234 5.129 1 97.19 114 PRO B CA 1
ATOM 2598 C C . PRO B 1 114 ? 0.514 27.719 5.391 1 97.19 114 PRO B C 1
ATOM 2600 O O . PRO B 1 114 ? -0.444 28.5 5.289 1 97.19 114 PRO B O 1
ATOM 2603 N N . LYS B 1 115 ? 1.739 28.047 5.715 1 95.12 115 LYS B N 1
ATOM 2604 C CA . LYS B 1 115 ? 2.043 29.469 5.832 1 95.12 115 LYS B CA 1
ATOM 2605 C C . LYS B 1 115 ? 1.764 30.203 4.527 1 95.12 115 LYS B C 1
ATOM 2607 O O . LYS B 1 115 ? 1.215 31.297 4.535 1 95.12 115 LYS B O 1
ATOM 2612 N N . GLU B 1 116 ? 2.164 29.578 3.469 1 94.31 116 GLU B N 1
ATOM 2613 C CA . GLU B 1 116 ? 1.894 30.062 2.119 1 94.31 116 GLU B CA 1
ATOM 2614 C C . GLU B 1 116 ? 1.39 28.953 1.219 1 94.31 116 GLU B C 1
ATOM 2616 O O . GLU B 1 116 ? 2.076 27.938 1.028 1 94.31 116 GLU B O 1
ATOM 2621 N N . ALA B 1 117 ? 0.179 29.219 0.686 1 93.75 117 ALA B N 1
ATOM 2622 C CA . ALA B 1 117 ? -0.353 28.219 -0.241 1 93.75 117 ALA B CA 1
ATOM 2623 C C . ALA B 1 117 ? 0.489 28.156 -1.512 1 93.75 117 ALA B C 1
ATOM 2625 O O . ALA B 1 117 ? 0.932 29.172 -2.029 1 93.75 117 ALA B O 1
ATOM 2626 N N . LEU B 1 118 ? 0.675 26.984 -2.039 1 92.31 118 LEU B N 1
ATOM 2627 C CA . LEU B 1 118 ? 1.545 26.828 -3.199 1 92.31 118 LEU B CA 1
ATOM 2628 C C . LEU B 1 118 ? 0.785 27.109 -4.492 1 92.31 118 LEU B C 1
ATOM 2630 O O . LEU B 1 118 ? 1.331 27.703 -5.418 1 92.31 118 LEU B O 1
ATOM 2634 N N . ILE B 1 119 ? -0.462 26.688 -4.551 1 91.06 119 ILE B N 1
ATOM 2635 C CA . ILE B 1 119 ? -1.207 26.828 -5.797 1 91.06 119 ILE B CA 1
ATOM 2636 C C . ILE B 1 119 ? -2.512 27.562 -5.535 1 91.06 119 ILE B C 1
ATOM 2638 O O . ILE B 1 119 ? -2.822 28.547 -6.223 1 91.06 119 ILE B O 1
ATOM 2642 N N . LEU B 1 120 ? -3.271 27.141 -4.555 1 94.69 120 LEU B N 1
ATOM 2643 C CA . LEU B 1 120 ? -4.59 27.703 -4.262 1 94.69 120 LEU B CA 1
ATOM 2644 C C . LEU B 1 120 ? -4.738 27.984 -2.771 1 94.69 120 LEU B C 1
ATOM 2646 O O . LEU B 1 120 ? -4.465 27.125 -1.935 1 94.69 120 LEU B O 1
ATOM 2650 N N . ASP B 1 121 ? -5.137 29.219 -2.506 1 95.56 121 ASP B N 1
ATOM 2651 C CA . ASP B 1 121 ? -5.391 29.609 -1.124 1 95.56 121 ASP B CA 1
ATOM 2652 C C . ASP B 1 121 ? -6.875 29.516 -0.786 1 95.56 121 ASP B C 1
ATOM 2654 O O . ASP B 1 121 ? -7.664 30.375 -1.16 1 95.56 121 ASP B O 1
ATOM 2658 N N . ILE B 1 122 ? -7.246 28.453 -0.098 1 96.44 122 ILE B N 1
ATOM 2659 C CA . ILE B 1 122 ? -8.641 28.203 0.264 1 96.44 122 ILE B CA 1
ATOM 2660 C C . ILE B 1 122 ? -8.727 27.797 1.734 1 96.44 122 ILE B C 1
ATOM 2662 O O . ILE B 1 122 ? -7.719 27.422 2.34 1 96.44 122 ILE B O 1
ATOM 2666 N N . GLU B 1 123 ? -9.922 27.891 2.281 1 96.38 123 GLU B N 1
ATOM 2667 C CA . GLU B 1 123 ? -10.141 27.484 3.664 1 96.38 123 GLU B CA 1
ATOM 2668 C C . GLU B 1 123 ? -10.227 25.969 3.785 1 96.38 123 GLU B C 1
ATOM 2670 O O . GLU B 1 123 ? -10.758 25.297 2.896 1 96.38 123 GLU B O 1
ATOM 2675 N N . ASN B 1 124 ? -9.797 25.484 4.926 1 97.56 124 ASN B N 1
ATOM 2676 C CA . ASN B 1 124 ? -9.961 24.062 5.215 1 97.56 124 ASN B CA 1
ATOM 2677 C C . ASN B 1 124 ? -11.438 23.688 5.32 1 97.56 124 ASN B C 1
ATOM 2679 O O . ASN B 1 124 ? -12.25 24.453 5.84 1 97.56 124 ASN B O 1
ATOM 2683 N N . ARG B 1 125 ? -11.75 22.547 4.883 1 95.81 125 ARG B N 1
ATOM 2684 C CA . ARG B 1 125 ? -13.039 21.891 5.051 1 95.81 125 ARG B CA 1
ATOM 2685 C C . ARG B 1 125 ? -12.867 20.453 5.527 1 95.81 125 ARG B C 1
ATOM 2687 O O . ARG B 1 125 ? -12.977 19.516 4.734 1 95.81 125 ARG B O 1
ATOM 2694 N N . PRO B 1 126 ? -12.633 20.281 6.738 1 97.25 126 PRO B N 1
ATOM 2695 C CA . PRO B 1 126 ? -12.281 18.953 7.258 1 97.25 126 PRO B CA 1
ATOM 2696 C C . PRO B 1 126 ? -13.422 17.938 7.133 1 97.25 126 PRO B C 1
ATOM 2698 O O . PRO B 1 126 ? -14.586 18.297 7.328 1 97.25 126 PRO B O 1
ATOM 2701 N N . VAL B 1 127 ? -13.086 16.719 6.773 1 92.38 127 VAL B N 1
ATOM 2702 C CA . VAL B 1 127 ? -14.031 15.617 6.621 1 92.38 127 VAL B CA 1
ATOM 2703 C C . VAL B 1 127 ? -13.438 14.352 7.227 1 92.38 127 VAL B C 1
ATOM 2705 O O . VAL B 1 127 ? -12.227 14.133 7.172 1 92.38 127 VAL B O 1
ATOM 2708 N N . ILE B 1 128 ? -14.297 13.539 7.828 1 89.56 128 ILE B N 1
ATOM 2709 C CA . ILE B 1 128 ? -13.883 12.234 8.344 1 89.56 128 ILE B CA 1
ATOM 2710 C C . ILE B 1 128 ? -13.859 11.211 7.215 1 89.56 128 ILE B C 1
ATOM 2712 O O . ILE B 1 128 ? -14.836 11.086 6.465 1 89.56 128 ILE B O 1
ATOM 2716 N N . SER B 1 129 ? -12.758 10.539 7.043 1 86.69 129 SER B N 1
ATOM 2717 C CA . SER B 1 129 ? -12.609 9.547 5.977 1 86.69 129 SER B CA 1
ATOM 2718 C C . SER B 1 129 ? -13.391 8.281 6.293 1 86.69 129 SER B C 1
ATOM 2720 O O . SER B 1 129 ? -13.914 7.629 5.387 1 86.69 129 SER B O 1
ATOM 2722 N N . ALA B 1 130 ? -13.43 7.906 7.527 1 78.38 130 ALA B N 1
ATOM 2723 C CA . ALA B 1 130 ? -14.172 6.758 8.047 1 78.38 130 ALA B CA 1
ATOM 2724 C C . ALA B 1 130 ? -13.383 5.465 7.848 1 78.38 130 ALA B C 1
ATOM 2726 O O . ALA B 1 130 ? -13.633 4.473 8.539 1 78.38 130 ALA B O 1
ATOM 2727 N N . ALA B 1 131 ? -12.508 5.414 6.938 1 82.69 131 ALA B N 1
ATOM 2728 C CA . ALA B 1 131 ? -11.617 4.281 6.691 1 82.69 131 ALA B CA 1
ATOM 2729 C C . ALA B 1 131 ? -10.297 4.746 6.094 1 82.69 131 ALA B C 1
ATOM 2731 O O . ALA B 1 131 ? -10.195 5.871 5.598 1 82.69 131 ALA B O 1
ATOM 2732 N N . PRO B 1 132 ? -9.289 3.898 6.211 1 90.25 132 PRO B N 1
ATOM 2733 C CA . PRO B 1 132 ? -8.008 4.281 5.609 1 90.25 132 PRO B CA 1
ATOM 2734 C C . PRO B 1 132 ? -7.949 3.973 4.113 1 90.25 132 PRO B C 1
ATOM 2736 O O . PRO B 1 132 ? -6.961 3.406 3.637 1 90.25 132 PRO B O 1
ATOM 2739 N N . LEU B 1 133 ? -8.992 4.34 3.393 1 87.88 133 LEU B N 1
ATOM 2740 C CA . LEU B 1 133 ? -9.148 4.074 1.968 1 87.88 133 LEU B CA 1
ATOM 2741 C C . LEU B 1 133 ? -9.273 5.375 1.183 1 87.88 133 LEU B C 1
ATOM 2743 O O . LEU B 1 133 ? -10.016 6.277 1.579 1 87.88 133 LEU B O 1
ATOM 2747 N N . CYS B 1 134 ? -8.523 5.406 0.132 1 87.69 134 CYS B N 1
ATOM 2748 C CA . CYS B 1 134 ? -8.523 6.586 -0.721 1 87.69 134 CYS B CA 1
ATOM 2749 C C . CYS B 1 134 ? -9.922 6.871 -1.263 1 87.69 134 CYS B C 1
ATOM 2751 O O . CYS B 1 134 ? -10.352 8.023 -1.316 1 87.69 134 CYS B O 1
ATOM 2753 N N . TYR B 1 135 ? -10.633 5.867 -1.665 1 79.88 135 TYR B N 1
ATOM 2754 C CA . TYR B 1 135 ? -11.938 6.105 -2.287 1 79.88 135 TYR B CA 1
ATOM 2755 C C . TYR B 1 135 ? -12.938 6.637 -1.27 1 79.88 135 TYR B C 1
ATOM 2757 O O . TYR B 1 135 ? -13.727 7.531 -1.575 1 79.88 135 TYR B O 1
ATOM 2765 N N . THR B 1 136 ? -12.969 6.098 -0.063 1 79.69 136 THR B N 1
ATOM 2766 C CA . THR B 1 136 ? -13.906 6.602 0.938 1 79.69 136 THR B CA 1
ATOM 2767 C C . THR B 1 136 ? -13.594 8.055 1.285 1 79.69 136 THR B C 1
ATOM 2769 O O . THR B 1 136 ? -14.5 8.867 1.455 1 79.69 136 THR B O 1
ATOM 2772 N N . ARG B 1 137 ? -12.375 8.359 1.38 1 84.44 137 ARG B N 1
ATOM 2773 C CA . ARG B 1 137 ? -11.953 9.727 1.643 1 84.44 137 ARG B CA 1
ATOM 2774 C C . ARG B 1 137 ? -12.406 10.664 0.529 1 84.44 137 ARG B C 1
ATOM 2776 O O . ARG B 1 137 ? -12.953 11.734 0.798 1 84.44 137 ARG B O 1
ATOM 2783 N N . SER B 1 138 ? -12.148 10.297 -0.651 1 80.62 138 SER B N 1
ATOM 2784 C CA . SER B 1 138 ? -12.492 11.125 -1.802 1 80.62 138 SER B CA 1
ATOM 2785 C C . SER B 1 138 ? -14 11.336 -1.902 1 80.62 138 SER B C 1
ATOM 2787 O O . SER B 1 138 ? -14.453 12.445 -2.189 1 80.62 138 SER B O 1
ATOM 2789 N N . MET B 1 139 ? -14.656 10.242 -1.647 1 76.94 139 MET B N 1
ATOM 2790 C CA . MET B 1 139 ? -16.109 10.328 -1.727 1 76.94 139 MET B CA 1
ATOM 2791 C C . MET B 1 139 ? -16.656 11.242 -0.632 1 76.94 139 MET B C 1
ATOM 2793 O O . MET B 1 139 ? -17.469 12.133 -0.907 1 76.94 139 MET B O 1
ATOM 2797 N N . ASN B 1 140 ? -16.234 11.008 0.576 1 81.12 140 ASN B N 1
ATOM 2798 C CA . ASN B 1 140 ? -16.703 11.836 1.686 1 81.12 140 ASN B CA 1
ATOM 2799 C C . ASN B 1 140 ? -16.297 13.297 1.509 1 81.12 140 ASN B C 1
ATOM 2801 O O . ASN B 1 140 ? -17.031 14.203 1.882 1 81.12 140 ASN B O 1
ATOM 2805 N N . PHE B 1 141 ? -15.141 13.477 0.953 1 83.19 141 PHE B N 1
ATOM 2806 C CA . PHE B 1 141 ? -14.656 14.82 0.647 1 83.19 141 PHE B CA 1
ATOM 2807 C C . PHE B 1 141 ? -15.602 15.539 -0.303 1 83.19 141 PHE B C 1
ATOM 2809 O O . PHE B 1 141 ? -16.031 16.656 -0.03 1 83.19 141 PHE B O 1
ATOM 2816 N N . SER B 1 142 ? -15.867 14.891 -1.384 1 81.06 142 SER B N 1
ATOM 2817 C CA . SER B 1 142 ? -16.719 15.516 -2.391 1 81.06 142 SER B CA 1
ATOM 2818 C C . SER B 1 142 ? -18.125 15.773 -1.843 1 81.06 142 SER B C 1
ATOM 2820 O O . SER B 1 142 ? -18.703 16.844 -2.078 1 81.06 142 SER B O 1
ATOM 2822 N N . LEU B 1 143 ? -18.625 14.828 -1.13 1 78.5 143 LEU B N 1
ATOM 2823 C CA . LEU B 1 143 ? -19.969 14.945 -0.592 1 78.5 143 LEU B CA 1
ATOM 2824 C C . LEU B 1 143 ? -20.062 16.078 0.423 1 78.5 143 LEU B C 1
ATOM 2826 O O . LEU B 1 143 ? -21.062 16.797 0.468 1 78.5 143 LEU B O 1
ATOM 2830 N N . ASN B 1 144 ? -19.031 16.281 1.177 1 84.81 144 ASN B N 1
ATOM 2831 C CA . ASN B 1 144 ? -19.109 17.219 2.291 1 84.81 144 ASN B CA 1
ATOM 2832 C C . ASN B 1 144 ? -18.656 18.609 1.874 1 84.81 144 ASN B C 1
ATOM 2834 O O . ASN B 1 144 ? -19.062 19.609 2.467 1 84.81 144 ASN B O 1
ATOM 2838 N N . THR B 1 145 ? -17.812 18.719 0.861 1 87.44 145 THR B N 1
ATOM 2839 C CA . THR B 1 145 ? -17.234 20.016 0.51 1 87.44 145 THR B CA 1
ATOM 2840 C C . THR B 1 145 ? -17.922 20.594 -0.723 1 87.44 145 THR B C 1
ATOM 2842 O O . THR B 1 145 ? -17.891 21.797 -0.947 1 87.44 145 THR B O 1
ATOM 2845 N N . GLY B 1 146 ? -18.422 19.734 -1.554 1 82.25 146 GLY B N 1
ATOM 2846 C CA . GLY B 1 146 ? -18.984 20.156 -2.822 1 82.25 146 GLY B CA 1
ATOM 2847 C C . GLY B 1 146 ? -17.953 20.281 -3.93 1 82.25 146 GLY B C 1
ATOM 2848 O O . GLY B 1 146 ? -18.312 20.531 -5.086 1 82.25 146 GLY B O 1
ATOM 2849 N N . TYR B 1 147 ? -16.656 20.109 -3.63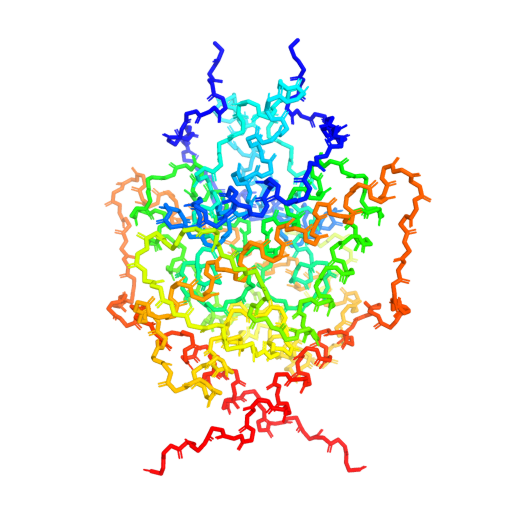5 1 85.25 147 TYR B N 1
ATOM 2850 C CA . TYR B 1 147 ? -15.609 20.141 -4.648 1 85.25 147 TYR B CA 1
ATOM 2851 C C . TYR B 1 147 ? -15.531 18.828 -5.398 1 85.25 147 TYR B C 1
ATOM 2853 O O . TYR B 1 147 ? -15.727 17.75 -4.809 1 85.25 147 TYR B O 1
ATOM 2861 N N . LYS B 1 148 ? -15.148 18.891 -6.629 1 79.94 148 LYS B N 1
ATOM 2862 C CA . LYS B 1 148 ? -14.953 17.688 -7.43 1 79.94 148 LYS B CA 1
ATOM 2863 C C . LYS B 1 148 ? -13.625 17.016 -7.094 1 79.94 148 LYS B C 1
ATOM 2865 O O . LYS B 1 148 ? -12.617 17.688 -6.879 1 79.94 148 LYS B O 1
ATOM 2870 N N . VAL B 1 149 ? -13.695 15.703 -7.074 1 79.31 149 VAL B N 1
ATOM 2871 C CA . VAL B 1 149 ? -12.461 14.945 -6.941 1 79.31 149 VAL B CA 1
ATOM 2872 C C . VAL B 1 149 ? -11.516 15.297 -8.086 1 79.31 149 VAL B C 1
ATOM 2874 O O . VAL B 1 149 ? -11.945 15.445 -9.234 1 79.31 149 VAL B O 1
ATOM 2877 N N . LEU B 1 150 ? -10.266 15.5 -7.793 1 80.88 150 LEU B N 1
ATOM 2878 C CA . LEU B 1 150 ? -9.172 15.797 -8.719 1 80.88 150 LEU B CA 1
ATOM 2879 C C . LEU B 1 150 ? -9.25 17.25 -9.195 1 80.88 150 LEU B C 1
ATOM 2881 O O . LEU B 1 150 ? -8.547 17.625 -10.133 1 80.88 150 LEU B O 1
ATOM 2885 N N . SER B 1 151 ? -10.148 18.047 -8.594 1 84.44 151 SER B N 1
ATOM 2886 C CA . SER B 1 151 ? -10.125 19.484 -8.828 1 84.44 151 SER B CA 1
ATOM 2887 C C . SER B 1 151 ? -8.922 20.141 -8.164 1 84.44 151 SER B C 1
ATOM 2889 O O . SER B 1 151 ? -8.273 19.531 -7.309 1 84.44 151 SER B O 1
ATOM 2891 N N . PRO B 1 152 ? -8.602 21.344 -8.57 1 90.62 152 PRO B N 1
ATOM 2892 C CA . PRO B 1 152 ? -7.52 22.047 -7.871 1 90.62 152 PRO B CA 1
ATOM 2893 C C . PRO B 1 152 ? -7.773 22.188 -6.371 1 90.62 152 PRO B C 1
ATOM 2895 O O . PRO B 1 152 ? -6.836 22.109 -5.574 1 90.62 152 PRO B O 1
ATOM 2898 N N . GLU B 1 153 ? -9.016 22.375 -5.98 1 92.81 153 GLU B N 1
ATOM 2899 C CA . GLU B 1 153 ? -9.383 22.453 -4.57 1 92.81 153 GLU B CA 1
ATOM 2900 C C . GLU B 1 153 ? -9.133 21.141 -3.855 1 92.81 153 GLU B C 1
ATOM 2902 O O . GLU B 1 153 ? -8.648 21.109 -2.723 1 92.81 153 GLU B O 1
ATOM 2907 N N . PHE B 1 154 ? -9.422 20.062 -4.559 1 88.75 154 PHE B N 1
ATOM 2908 C CA . PHE B 1 154 ? -9.188 18.719 -4.031 1 88.75 154 PHE B CA 1
ATOM 2909 C C . PHE B 1 154 ? -7.707 18.5 -3.752 1 88.75 154 PHE B C 1
ATOM 2911 O O . PHE B 1 154 ? -7.328 18.094 -2.65 1 88.75 154 PHE B O 1
ATOM 2918 N N . PHE B 1 155 ? -6.863 18.828 -4.684 1 92.19 155 PHE B N 1
ATOM 2919 C CA . PHE B 1 155 ? -5.43 18.594 -4.531 1 92.19 155 PHE B CA 1
ATOM 2920 C C . PHE B 1 155 ? -4.852 19.453 -3.42 1 92.19 155 PHE B C 1
ATOM 2922 O O . PHE B 1 155 ? -4.008 19 -2.646 1 92.19 155 PHE B O 1
ATOM 2929 N N . GLU B 1 156 ? -5.328 20.688 -3.334 1 96.56 156 GLU B N 1
ATOM 2930 C CA . GLU B 1 156 ? -4.863 21.547 -2.256 1 96.56 156 GLU B CA 1
ATOM 2931 C C . GLU B 1 156 ? -5.195 20.953 -0.889 1 96.56 156 GLU B C 1
ATOM 2933 O O . GLU B 1 156 ? -4.32 20.844 -0.026 1 96.56 156 GLU B O 1
ATOM 2938 N N . LEU B 1 157 ? -6.422 20.578 -0.712 1 96.56 157 LEU B N 1
ATOM 2939 C CA . LEU B 1 157 ? -6.871 20.109 0.595 1 96.56 157 LEU B CA 1
ATOM 2940 C C . LEU B 1 157 ? -6.32 18.719 0.892 1 96.56 157 LEU B C 1
ATOM 2942 O O . LEU B 1 157 ? -6.012 18.406 2.043 1 96.56 157 LEU B O 1
ATOM 2946 N N . GLU B 1 158 ? -6.191 17.844 -0.125 1 95.38 158 GLU B N 1
ATOM 2947 C CA . GLU B 1 158 ? -5.605 16.531 0.074 1 95.38 158 GLU B CA 1
ATOM 2948 C C . GLU B 1 158 ? -4.129 16.625 0.438 1 95.38 158 GLU B C 1
ATOM 2950 O O . GLU B 1 158 ? -3.625 15.828 1.235 1 95.38 158 GLU B O 1
ATOM 2955 N N . ASN B 1 159 ? -3.426 17.594 -0.177 1 98 159 ASN B N 1
ATOM 2956 C CA . ASN B 1 159 ? -2.02 17.781 0.163 1 98 159 ASN B CA 1
ATOM 2957 C C . ASN B 1 159 ? -1.85 18.297 1.592 1 98 159 ASN B C 1
ATOM 2959 O O . ASN B 1 159 ? -0.859 17.969 2.254 1 98 159 ASN B O 1
ATOM 2963 N N . ARG B 1 160 ? -2.828 19.031 2.068 1 98.62 160 ARG B N 1
ATOM 2964 C CA . ARG B 1 160 ? -2.83 19.422 3.473 1 98.62 160 ARG B CA 1
ATOM 2965 C C . ARG B 1 160 ? -3.088 18.219 4.379 1 98.62 160 ARG B C 1
ATOM 2967 O O . ARG B 1 160 ? -2.553 18.141 5.488 1 98.62 160 ARG B O 1
ATOM 2974 N N . VAL B 1 161 ? -3.957 17.281 3.934 1 98.62 161 VAL B N 1
ATOM 2975 C CA . VAL B 1 161 ? -4.156 16.047 4.672 1 98.62 161 VAL B CA 1
ATOM 2976 C C . VAL B 1 161 ? -2.84 15.273 4.766 1 98.62 161 VAL B C 1
ATOM 2978 O O . VAL B 1 161 ? -2.512 14.719 5.816 1 98.62 161 VAL B O 1
ATOM 2981 N N . VAL B 1 162 ? -2.023 15.258 3.672 1 98.81 162 VAL B N 1
ATOM 2982 C CA . VAL B 1 162 ? -0.717 14.602 3.676 1 98.81 162 VAL B CA 1
ATOM 2983 C C . VAL B 1 162 ? 0.162 15.219 4.766 1 98.81 162 VAL B C 1
ATOM 2985 O O . VAL B 1 162 ? 0.843 14.492 5.496 1 98.81 162 VAL B O 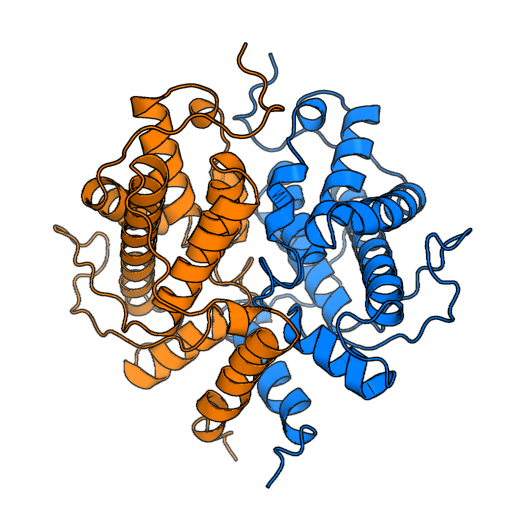1
ATOM 2988 N N . ALA B 1 163 ? 0.092 16.531 4.859 1 98.88 163 ALA B N 1
ATOM 2989 C CA . ALA B 1 163 ? 0.845 17.219 5.895 1 98.88 163 ALA B CA 1
ATOM 2990 C C . ALA B 1 163 ? 0.384 16.797 7.289 1 98.88 163 ALA B C 1
ATOM 2992 O O . ALA B 1 163 ? 1.207 16.547 8.172 1 98.88 163 ALA B O 1
ATOM 2993 N N . ASP B 1 164 ? -0.932 16.719 7.523 1 98.94 164 ASP B N 1
ATOM 2994 C CA . ASP B 1 164 ? -1.492 16.297 8.805 1 98.94 164 ASP B CA 1
ATOM 2995 C C . ASP B 1 164 ? -1.033 14.883 9.164 1 98.94 164 ASP B C 1
ATOM 2997 O O . ASP B 1 164 ? -0.62 14.633 10.297 1 98.94 164 ASP B O 1
ATOM 3001 N N . VAL B 1 165 ? -1.11 14.008 8.219 1 98.94 165 VAL B N 1
ATOM 3002 C CA . VAL B 1 165 ? -0.756 12.609 8.461 1 98.94 165 VAL B CA 1
ATOM 3003 C C . VAL B 1 165 ? 0.739 12.5 8.75 1 98.94 165 VAL B C 1
ATOM 3005 O O . VAL B 1 165 ? 1.151 11.758 9.641 1 98.94 165 VAL B O 1
ATOM 3008 N N . ALA B 1 166 ? 1.551 13.242 8.016 1 98.94 166 ALA B N 1
ATOM 3009 C CA . ALA B 1 166 ? 2.994 13.227 8.242 1 98.94 166 ALA B CA 1
ATOM 3010 C C . ALA B 1 166 ? 3.342 13.75 9.633 1 98.94 166 ALA B C 1
ATOM 3012 O O . ALA B 1 166 ? 4.199 13.188 10.312 1 98.94 166 ALA B O 1
ATOM 3013 N N . LYS B 1 167 ? 2.691 14.797 10.008 1 98.94 167 LYS B N 1
ATOM 3014 C CA . LYS B 1 167 ? 2.906 15.359 11.336 1 98.94 167 LYS B CA 1
ATOM 3015 C C . LYS B 1 167 ? 2.562 14.352 12.43 1 98.94 167 LYS B C 1
ATOM 3017 O O . LYS B 1 167 ? 3.367 14.102 13.328 1 98.94 167 LYS B O 1
ATOM 3022 N N . LYS B 1 168 ? 1.397 13.781 12.32 1 98.81 168 LYS B N 1
ATOM 3023 C CA . LYS B 1 168 ? 0.949 12.797 13.305 1 98.81 168 LYS B CA 1
ATOM 3024 C C . LYS B 1 168 ? 1.875 11.586 13.336 1 98.81 168 LYS B C 1
ATOM 3026 O O . LYS B 1 168 ? 2.188 11.062 14.406 1 98.81 168 LYS B O 1
ATOM 3031 N N . PHE B 1 169 ? 2.287 11.148 12.227 1 98.88 169 PHE B N 1
ATOM 3032 C CA . PHE B 1 169 ? 3.168 9.992 12.094 1 98.88 169 PHE B CA 1
ATOM 3033 C C . PHE B 1 169 ? 4.484 10.227 12.828 1 98.88 169 PHE B C 1
ATOM 3035 O O . PHE B 1 169 ? 4.926 9.391 13.609 1 98.88 169 PHE B O 1
ATOM 3042 N N . VAL B 1 170 ? 5.082 11.375 12.586 1 98.88 170 VAL B N 1
ATOM 3043 C CA . VAL B 1 170 ? 6.359 11.703 13.203 1 98.88 170 VAL B CA 1
ATOM 3044 C C . VAL B 1 170 ? 6.172 11.859 14.711 1 98.88 170 VAL B C 1
ATOM 3046 O O . VAL B 1 170 ? 7.047 11.477 15.492 1 98.88 170 VAL B O 1
ATOM 3049 N N . GLU B 1 171 ? 5.047 12.438 15.109 1 98.75 171 GLU B N 1
ATOM 3050 C CA . GLU B 1 171 ? 4.746 12.492 16.531 1 98.75 171 GLU B CA 1
ATOM 3051 C C . GLU B 1 171 ? 4.711 11.102 17.156 1 98.75 171 GLU B C 1
ATOM 3053 O O . GLU B 1 171 ? 5.242 10.883 18.25 1 98.75 171 GLU B O 1
ATOM 3058 N N . LEU B 1 172 ? 4.105 10.188 16.469 1 98.56 172 LEU B N 1
ATOM 3059 C CA . LEU B 1 172 ? 4.004 8.82 16.969 1 98.56 172 LEU B CA 1
ATOM 3060 C C . LEU B 1 172 ? 5.371 8.141 16.969 1 98.56 172 LEU B C 1
ATOM 3062 O O . LEU B 1 172 ? 5.711 7.43 17.922 1 98.56 172 LEU B O 1
ATOM 3066 N N . LEU B 1 173 ? 6.199 8.367 15.906 1 98.75 173 LEU B N 1
ATOM 3067 C CA . LEU B 1 173 ? 7.547 7.812 15.875 1 98.75 173 LEU B CA 1
ATOM 3068 C C . LEU B 1 173 ? 8.398 8.367 17.016 1 98.75 173 LEU B C 1
ATOM 3070 O O . LEU B 1 173 ? 9.062 7.605 17.719 1 98.75 173 LEU B O 1
ATOM 3074 N N . ASN B 1 174 ? 8.359 9.695 17.156 1 98.75 174 ASN B N 1
ATOM 3075 C CA . ASN B 1 174 ? 9.078 10.312 18.266 1 98.75 174 ASN B CA 1
ATOM 3076 C C . ASN B 1 174 ? 8.664 9.719 19.594 1 98.75 174 ASN B C 1
ATOM 3078 O O . ASN B 1 174 ? 9.516 9.414 20.438 1 98.75 174 ASN B O 1
ATOM 3082 N N . ALA B 1 175 ? 7.387 9.562 19.781 1 98.25 175 ALA B N 1
ATOM 3083 C CA . ALA B 1 175 ? 6.867 9.023 21.031 1 98.25 175 ALA B CA 1
ATOM 3084 C C . ALA B 1 175 ? 7.363 7.594 21.266 1 98.25 175 ALA B C 1
ATOM 3086 O O . ALA B 1 175 ? 7.652 7.199 22.391 1 98.25 175 ALA B O 1
ATOM 3087 N N . LYS B 1 176 ? 7.434 6.773 20.203 1 97.56 176 LYS B N 1
ATOM 3088 C CA . LYS B 1 176 ? 7.934 5.406 20.328 1 97.56 176 LYS B CA 1
ATOM 3089 C C . LYS B 1 176 ? 9.383 5.395 20.797 1 97.56 176 LYS B C 1
ATOM 3091 O O . LYS B 1 176 ? 9.75 4.621 21.672 1 97.56 176 LYS B O 1
ATOM 3096 N N . PHE B 1 177 ? 10.164 6.266 20.234 1 97.62 177 PHE B N 1
ATOM 3097 C CA . PHE B 1 177 ? 11.602 6.262 20.516 1 97.62 177 PHE B CA 1
ATOM 3098 C C . PHE B 1 177 ? 11.891 6.93 21.859 1 97.62 177 PHE B C 1
ATOM 3100 O O . PHE B 1 177 ? 12.898 6.629 22.5 1 97.62 177 PHE B O 1
ATOM 3107 N N . ASP B 1 178 ? 10.984 7.777 22.297 1 96.25 178 ASP B N 1
ATOM 3108 C CA . ASP B 1 178 ? 11.203 8.438 23.578 1 96.25 178 ASP B CA 1
ATOM 3109 C C . ASP B 1 178 ? 10.523 7.672 24.703 1 96.25 178 ASP B C 1
ATOM 3111 O O . ASP B 1 178 ? 10.641 8.047 25.875 1 96.25 178 ASP B O 1
ATOM 3115 N N . GLY B 1 179 ? 9.812 6.641 24.391 1 95.56 179 GLY B N 1
ATOM 3116 C CA . GLY B 1 179 ? 9.188 5.797 25.406 1 95.56 179 GLY B CA 1
ATOM 3117 C C . GLY B 1 179 ? 7.859 6.344 25.906 1 95.56 179 GLY B C 1
ATOM 3118 O O . GLY B 1 179 ? 7.324 5.867 26.906 1 95.56 179 GLY B O 1
ATOM 3119 N N . SER B 1 180 ? 7.293 7.324 25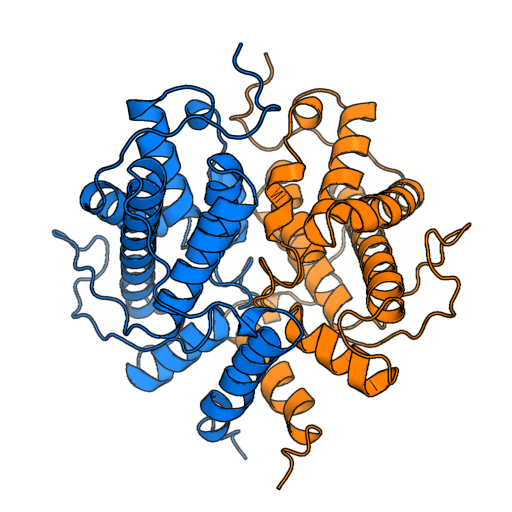.188 1 95.56 180 SER B N 1
ATOM 3120 C CA . SER B 1 180 ? 6.062 7.965 25.641 1 95.56 180 SER B CA 1
ATOM 3121 C C . SER B 1 180 ? 4.863 7.52 24.812 1 95.56 180 SER B C 1
ATOM 3123 O O . SER B 1 180 ? 3.75 8.008 25 1 95.56 180 SER B O 1
ATOM 3125 N N . PHE B 1 181 ? 5.121 6.57 23.891 1 95 181 PHE B N 1
ATOM 3126 C CA . PHE B 1 181 ? 4.062 6.098 23.016 1 95 181 PHE B CA 1
ATOM 3127 C C . PHE B 1 181 ? 2.965 5.398 23.812 1 95 181 PHE B C 1
ATOM 3129 O O . PHE B 1 181 ? 3.252 4.617 24.719 1 95 181 PHE B O 1
ATOM 3136 N N . ARG B 1 182 ? 1.704 5.77 23.516 1 87.12 182 ARG B N 1
ATOM 3137 C CA . ARG B 1 182 ? 0.525 5.125 24.094 1 87.12 182 ARG B CA 1
ATOM 3138 C C . ARG B 1 182 ? -0.536 4.879 23.031 1 87.12 182 ARG B C 1
ATOM 3140 O O . ARG B 1 182 ? -0.833 5.766 22.219 1 87.12 182 ARG B O 1
ATOM 3147 N N . LEU B 1 183 ? -0.98 3.646 22.984 1 83.25 183 LEU B N 1
ATOM 3148 C CA . LEU B 1 183 ? -2.117 3.359 22.125 1 83.25 183 LEU B CA 1
ATOM 3149 C C . LEU B 1 183 ? -3.383 4.027 22.641 1 83.25 183 LEU B C 1
ATOM 3151 O O . LEU B 1 183 ? -3.629 4.039 23.859 1 83.25 183 LEU B O 1
ATOM 3155 N N . SER B 1 184 ? -4.023 4.625 21.828 1 76.38 184 SER B N 1
ATOM 3156 C CA . SER B 1 184 ? -5.23 5.332 22.25 1 76.38 184 SER B CA 1
ATOM 3157 C C . SER B 1 184 ? -6.465 4.445 22.109 1 76.38 184 SER B C 1
ATOM 3159 O O . SER B 1 184 ? -7.566 4.844 22.516 1 76.38 184 SER B O 1
ATOM 3161 N N . PHE B 1 185 ? -6.324 3.291 21.484 1 66.81 185 PHE B N 1
ATOM 3162 C CA . PHE B 1 185 ? -7.453 2.395 21.281 1 66.81 185 PHE B CA 1
ATOM 3163 C C . PHE B 1 185 ? -7.07 0.955 21.594 1 66.81 185 PHE B C 1
ATOM 3165 O O . PHE B 1 185 ? -5.883 0.615 21.625 1 66.81 185 PHE B O 1
ATOM 3172 N N . GLU B 1 186 ? -7.969 0.228 22.234 1 54.66 186 GLU B N 1
ATOM 3173 C CA . GLU B 1 186 ? -7.707 -1.193 22.438 1 54.66 186 GLU B CA 1
ATOM 3174 C C . GLU B 1 186 ? -7.613 -1.935 21.109 1 54.66 186 GLU B C 1
ATOM 3176 O O . GLU B 1 186 ? -8.5 -1.813 20.25 1 54.66 186 GLU B O 1
ATOM 3181 N N . VAL B 1 187 ? -6.418 -2.244 20.828 1 50.53 187 VAL B N 1
ATOM 3182 C CA . VAL B 1 187 ? -6.125 -2.953 19.594 1 50.53 187 VAL B CA 1
ATOM 3183 C C . VAL B 1 187 ? -6.891 -4.273 19.547 1 50.53 187 VAL B C 1
ATOM 3185 O O . VAL B 1 187 ? -6.945 -4.938 18.516 1 50.53 187 VAL B O 1
ATOM 3188 N N . THR B 1 188 ? -7.09 -4.832 20.844 1 43.88 188 THR B N 1
ATOM 3189 C CA . THR B 1 188 ? -7.801 -6.105 20.844 1 43.88 188 THR B CA 1
ATOM 3190 C C . THR B 1 188 ? -8.828 -6.16 19.734 1 43.88 188 THR B C 1
ATOM 3192 O O . THR B 1 188 ? -9.234 -7.246 19.297 1 43.88 188 THR B O 1
ATOM 3195 N N . GLU B 1 189 ? -9.305 -5.043 19.5 1 38.97 189 GLU B N 1
ATOM 3196 C CA . GLU B 1 189 ? -10.422 -4.957 18.547 1 38.97 189 GLU B CA 1
ATOM 3197 C C . GLU B 1 189 ? -9.945 -5.141 17.109 1 38.97 189 GLU B C 1
ATOM 3199 O O . GLU B 1 189 ? -10.758 -5.234 16.188 1 38.97 189 GLU B O 1
ATOM 3204 N N . LEU B 1 190 ? -8.727 -4.867 16.812 1 37.66 190 LEU B N 1
ATOM 3205 C CA . LEU B 1 190 ? -8.156 -4.992 15.477 1 37.66 190 LEU B CA 1
ATOM 3206 C C . LEU B 1 190 ? -7.805 -6.441 15.164 1 37.66 190 LEU B C 1
ATOM 3208 O O . LEU B 1 190 ? -7.16 -6.727 14.148 1 37.66 190 LEU B O 1
ATOM 3212 N N . LYS B 1 191 ? -7.699 -7.227 16.25 1 37.16 191 LYS B N 1
ATOM 3213 C CA . LYS B 1 191 ? -7.309 -8.578 15.859 1 37.16 191 LYS B CA 1
ATOM 3214 C C . LYS B 1 191 ? -7.902 -8.945 14.508 1 37.16 191 LYS B C 1
ATOM 3216 O O . LYS B 1 191 ? -7.172 -9.172 13.539 1 37.16 191 LYS B O 1
ATOM 3221 N N . GLY B 1 192 ? -8.805 -10.047 14.547 1 32.28 192 GLY B N 1
ATOM 3222 C CA . GLY B 1 192 ? -9.281 -10.797 13.391 1 32.28 192 GLY B CA 1
ATOM 3223 C C . GLY B 1 192 ? -9.812 -9.906 12.281 1 32.28 192 GLY B C 1
ATOM 3224 O O . GLY B 1 192 ? -9.719 -8.68 12.367 1 32.28 192 GLY B O 1
ATOM 3225 N N . SER B 1 193 ? -10.812 -10.477 11.547 1 34.56 193 SER B N 1
ATOM 3226 C CA . SER B 1 193 ? -11.797 -10.141 10.523 1 34.56 193 SER B CA 1
ATOM 3227 C C . SER B 1 193 ? -12.492 -8.82 10.836 1 34.56 193 SER B C 1
ATOM 3229 O O . SER B 1 193 ? -13.234 -8.297 10.008 1 34.56 193 SER B O 1
ATOM 3231 N N . ALA B 1 194 ? -12.359 -8.414 12.016 1 35.12 194 ALA B N 1
ATOM 3232 C CA . ALA B 1 194 ? -13.312 -7.391 12.438 1 35.12 194 ALA B CA 1
ATOM 3233 C C . ALA B 1 194 ? -12.914 -6.02 11.906 1 35.12 194 ALA B C 1
ATOM 3235 O O . ALA B 1 194 ? -13.773 -5.203 11.562 1 35.12 194 ALA B O 1
ATOM 3236 N N . ASN B 1 195 ? -11.719 -5.691 12.102 1 38.06 195 ASN B N 1
ATOM 3237 C CA . ASN B 1 195 ? -11.422 -4.348 11.617 1 38.06 195 ASN B CA 1
ATOM 3238 C C . ASN B 1 195 ? -11.688 -4.219 10.125 1 38.06 195 ASN B C 1
ATOM 3240 O O . ASN B 1 195 ? -12.031 -3.137 9.641 1 38.06 195 ASN B O 1
ATOM 3244 N N . VAL B 1 196 ? -11.281 -5.328 9.438 1 41.09 196 VAL B N 1
ATOM 3245 C CA . VAL B 1 196 ? -11.719 -5.379 8.047 1 41.09 196 VAL B CA 1
ATOM 3246 C C . VAL B 1 196 ? -13.227 -5.168 7.961 1 41.09 196 VAL B C 1
ATOM 3248 O O . VAL B 1 196 ? -13.711 -4.434 7.098 1 41.09 196 VAL B O 1
ATOM 3251 N N . LEU B 1 197 ? -13.828 -5.887 8.969 1 42.41 197 LEU B N 1
ATOM 3252 C CA . LEU B 1 197 ? -15.281 -5.781 8.953 1 42.41 197 LEU B CA 1
ATOM 3253 C C . LEU B 1 197 ? -15.727 -4.379 9.352 1 42.41 197 LEU B C 1
ATOM 3255 O O . LEU B 1 197 ? -16.703 -3.859 8.812 1 42.41 197 LEU B O 1
ATOM 3259 N N . ARG B 1 198 ? -15.031 -3.902 10.258 1 41.97 198 ARG B N 1
ATOM 3260 C CA . ARG B 1 198 ? -15.438 -2.551 10.625 1 41.97 198 ARG B CA 1
ATOM 3261 C C . ARG B 1 198 ? -15.18 -1.573 9.484 1 41.97 198 ARG B C 1
ATOM 3263 O O . ARG B 1 198 ? -16 -0.697 9.211 1 41.97 198 ARG B O 1
ATOM 3270 N N . ALA B 1 199 ? -14 -1.742 8.953 1 43.16 199 ALA B N 1
ATOM 3271 C CA . ALA B 1 199 ? -13.773 -0.934 7.754 1 43.16 199 ALA B CA 1
ATOM 3272 C C . ALA B 1 199 ? -14.812 -1.249 6.68 1 43.16 199 ALA B C 1
ATOM 3274 O O . ALA B 1 199 ? -15.367 -0.34 6.055 1 43.16 199 ALA B O 1
ATOM 3275 N N . ALA B 1 200 ? -14.992 -2.613 6.547 1 43.44 200 ALA B N 1
ATOM 3276 C CA . ALA B 1 200 ? -16.047 -3.025 5.637 1 43.44 200 ALA B CA 1
ATOM 3277 C C . ALA B 1 200 ? -17.406 -2.492 6.094 1 43.44 200 ALA B C 1
ATOM 3279 O O . ALA B 1 200 ? -18.203 -2.023 5.277 1 43.44 200 ALA B O 1
ATOM 3280 N N . GLU B 1 201 ? -17.656 -2.691 7.41 1 43.44 201 GLU B N 1
ATOM 3281 C CA . GLU B 1 201 ? -18.906 -2.162 7.926 1 43.44 201 GLU B CA 1
ATOM 3282 C C . GLU B 1 201 ? -19 -0.651 7.73 1 43.44 201 GLU B C 1
ATOM 3284 O O . GLU B 1 201 ? -20.047 -0.124 7.371 1 43.44 201 GLU B O 1
ATOM 3289 N N . PHE B 1 202 ? -17.984 -0.04 8.102 1 39.25 202 PHE B N 1
ATOM 3290 C CA . PHE B 1 202 ? -18.016 1.406 7.918 1 39.25 202 PHE B CA 1
ATOM 3291 C C . PHE B 1 202 ? -18.203 1.764 6.449 1 39.25 202 PHE B C 1
ATOM 3293 O O . PHE B 1 202 ? -18.969 2.662 6.109 1 39.25 202 PHE B O 1
ATOM 3300 N N . VAL B 1 203 ? -17.484 1.228 5.648 1 37.81 203 VAL B N 1
ATOM 3301 C CA . VAL B 1 203 ? -17.625 1.461 4.211 1 37.81 203 VAL B CA 1
ATOM 3302 C C . VAL B 1 203 ? -19.016 1.056 3.754 1 37.81 203 VAL B C 1
ATOM 3304 O O . VAL B 1 203 ? -19.656 1.771 2.975 1 37.81 203 VAL B O 1
ATOM 3307 N N . MET B 1 204 ? -19.391 -0.102 4.113 1 37.38 204 MET B N 1
ATOM 3308 C CA . MET B 1 204 ? -20.672 -0.621 3.639 1 37.38 204 MET B CA 1
ATOM 3309 C C . MET B 1 204 ? -21.844 0.154 4.25 1 37.38 204 MET B C 1
ATOM 3311 O O . MET B 1 204 ? -22.859 0.381 3.592 1 37.38 204 MET B O 1
ATOM 3315 N N . TYR B 1 205 ? -21.781 0.291 5.488 1 35.78 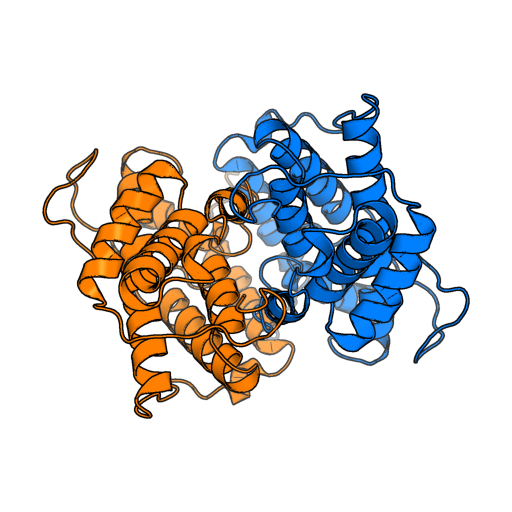205 TYR B N 1
ATOM 3316 C CA . TYR B 1 205 ? -22.984 0.818 6.117 1 35.78 205 TYR B CA 1
ATOM 3317 C C . TYR B 1 205 ? -23 2.342 6.082 1 35.78 205 TYR B C 1
ATOM 3319 O O . TYR B 1 205 ? -24.062 2.957 5.992 1 35.78 205 TYR B O 1
ATOM 3327 N N . ARG B 1 206 ? -22.031 2.924 6.277 1 35.09 206 ARG B N 1
ATOM 3328 C CA . ARG B 1 206 ? -22.203 4.367 6.398 1 35.09 206 ARG B CA 1
ATOM 3329 C C . ARG B 1 206 ? -22.031 5.055 5.047 1 35.09 206 ARG B C 1
ATOM 3331 O O . ARG B 1 206 ? -22.641 6.102 4.801 1 35.09 206 ARG B O 1
ATOM 3338 N N . SER B 1 207 ? -21.188 4.648 4.258 1 32.81 207 SER B N 1
ATOM 3339 C CA . SER B 1 207 ? -21.047 5.445 3.043 1 32.81 207 SER B CA 1
ATOM 3340 C C . SER B 1 207 ? -22.156 5.141 2.043 1 32.81 207 SER B C 1
ATOM 3342 O O . SER B 1 207 ? -22.453 5.957 1.171 1 32.81 207 SER B O 1
ATOM 3344 N N . LEU B 1 208 ? -22.672 3.965 1.889 1 32.22 208 LEU B N 1
ATOM 3345 C CA . LEU B 1 208 ? -23.625 3.65 0.822 1 32.22 208 LEU B CA 1
ATOM 3346 C C . LEU B 1 208 ? -24.984 4.297 1.087 1 32.22 208 LEU B C 1
ATOM 3348 O O . LEU B 1 208 ? -25.75 4.535 0.156 1 32.22 208 LEU B O 1
ATOM 3352 N N . PRO B 1 209 ? -25.438 4.43 2.145 1 31.05 209 PRO B N 1
ATOM 3353 C CA . PRO B 1 209 ? -26.797 4.953 2.121 1 31.05 209 PRO B CA 1
ATOM 3354 C C . PRO B 1 209 ? -26.906 6.293 1.399 1 31.05 209 PRO B C 1
ATOM 3356 O O . PRO B 1 209 ? -27.984 6.641 0.892 1 31.05 209 PRO B O 1
ATOM 3359 N N . GLN B 1 210 ? -26 7.129 1.485 1 30.55 210 GLN B N 1
ATOM 3360 C CA . GLN B 1 210 ? -26.297 8.461 0.968 1 30.55 210 GLN B CA 1
ATOM 3361 C C . GLN B 1 210 ? -26.016 8.547 -0.529 1 30.55 210 GLN B C 1
ATOM 3363 O O . GLN B 1 210 ? -26.234 9.578 -1.154 1 30.55 210 GLN B O 1
ATOM 3368 N N . LEU B 1 211 ? -25.359 7.609 -1.202 1 29.58 211 LEU B N 1
ATOM 3369 C CA . LEU B 1 211 ? -25.203 7.824 -2.637 1 29.58 211 LEU B CA 1
ATOM 3370 C C . LEU B 1 211 ? -26.484 7.477 -3.385 1 29.58 211 LEU B C 1
ATOM 3372 O O . LEU B 1 211 ? -26.969 6.34 -3.311 1 29.58 211 LEU B O 1
ATOM 3376 N N . GLU B 1 212 ? -27.359 8.336 -3.492 1 27.16 212 GLU B N 1
ATOM 3377 C CA . GLU B 1 212 ? -28.422 8.266 -4.492 1 27.16 212 GLU B CA 1
ATOM 3378 C C . GLU B 1 212 ? -27.906 7.727 -5.82 1 27.16 212 GLU B C 1
ATOM 3380 O O . GLU B 1 212 ? -27.016 8.336 -6.434 1 27.16 212 GLU B O 1
ATOM 3385 N N . ILE B 1 213 ? -27.859 6.469 -6.043 1 28.47 213 ILE B N 1
ATOM 3386 C CA . ILE B 1 213 ? -27.766 5.98 -7.414 1 28.47 213 ILE B CA 1
ATOM 3387 C C . ILE B 1 213 ? -28.781 6.699 -8.297 1 28.47 213 ILE B C 1
ATOM 3389 O O . ILE B 1 213 ? -29.969 6.762 -7.957 1 28.47 213 ILE B O 1
ATOM 3393 N N . PRO B 1 214 ? -28.25 7.531 -9.188 1 24.28 214 PRO B N 1
ATOM 3394 C CA . PRO B 1 214 ? -29.328 8.07 -10.016 1 24.28 214 PRO B CA 1
ATOM 3395 C C . PRO B 1 214 ? -30.25 6.984 -10.57 1 24.28 214 PRO B C 1
ATOM 3397 O O . PRO B 1 214 ? -29.766 5.945 -11.031 1 24.28 214 PRO B O 1
ATOM 3400 N N . LYS B 1 215 ? -31.531 7.188 -10.406 1 22.58 215 LYS B N 1
ATOM 3401 C CA . LYS B 1 215 ? -32.531 6.398 -11.109 1 22.58 215 LYS B CA 1
ATOM 3402 C C . LYS B 1 215 ? -32.375 6.523 -12.625 1 22.58 215 LYS B C 1
ATOM 3404 O O . LYS B 1 215 ? -32.125 7.617 -13.141 1 22.58 215 LYS B O 1
#

Organism: Archaeoglobus fulgidus (strain ATCC 49558 / DSM 4304 / JCM 9628 / NBRC 100126 / VC-16) (NCBI:txid224325)

Radius of gyration: 20.26 Å; Cα contacts (8 Å, |Δi|>4): 818; chains: 2; bounding box: 62×60×52 Å

Solvent-accessible surface area (backbone atoms only — not comparable to full-atom values): 21909 Å² total; per-residue (Å²): 127,88,59,69,46,58,75,50,41,92,80,71,86,70,58,35,66,61,33,16,56,40,6,31,57,35,16,77,74,42,28,36,7,16,2,24,38,39,22,54,36,51,53,38,23,73,75,66,29,77,67,39,63,40,55,44,48,74,34,35,41,43,25,21,53,11,47,70,35,51,20,22,29,26,15,34,58,54,28,49,40,45,52,30,35,38,52,29,59,68,73,61,21,51,51,49,43,52,48,48,46,49,47,54,17,68,37,62,38,30,78,54,72,70,95,66,61,88,85,62,85,74,80,81,70,51,38,53,27,59,35,62,27,27,34,48,30,48,48,41,41,25,72,74,68,70,49,54,79,85,33,74,68,38,52,48,48,51,24,23,32,23,11,40,52,34,21,52,48,42,49,47,51,42,24,54,76,68,69,68,57,71,79,87,59,84,59,75,62,51,63,68,68,44,35,19,38,45,37,45,44,38,50,56,60,62,57,45,72,72,58,75,69,83,130,126,87,56,68,46,59,76,51,41,90,81,71,85,71,60,35,65,63,32,15,56,39,6,31,57,36,16,78,73,42,28,36,6,16,2,26,38,39,21,51,35,52,53,39,23,73,75,64,28,75,66,39,63,38,55,43,49,74,36,35,41,43,23,23,53,11,47,70,38,50,21,22,30,26,17,34,58,54,29,49,38,44,51,30,35,39,51,30,58,68,73,60,22,50,51,50,44,50,47,48,45,50,47,53,16,67,38,61,37,31,78,55,72,69,94,67,62,89,86,60,87,73,82,80,68,52,37,52,28,57,35,63,28,28,34,48,30,48,49,42,39,26,72,72,66,70,49,52,76,86,31,73,67,36,51,50,47,51,26,24,32,22,12,41,52,35,22,53,47,43,48,47,51,41,23,55,77,69,69,67,58,71,77,87,60,77,55,79,61,46,60,66,72,46,32,20,37,44,36,44,43,39,51,54,60,62,56,47,72,73,60,74,69,83,128